Protein 7EXX (pdb70)

Solvent-accessible surface area: 20971 Å² total

Organism: Escherichia coli (NCBI:txid562)

Radius of gyration: 25.02 Å; Cα contacts (8 Å, |Δi|>4): 599; chains: 1; bounding box: 62×76×60 Å

Secondary structure (DSSP, 8-state):
-B-S--S-SS---------SS-S--SS-----HHHHHHHHHHHHHTEEEES--HHHHHH--HHHHHH---HHHHHHHHHHTSSHHHHHTT-GGGGGGGSEEETTEESS--HHHHHHHHHHHTTSTT--------HHHHHHHHHHHHH-EE-TT-SPPPB--S-HHHHHHHHHHHHHHHT-HHHHHHHHHHHHHHHHHHHHHHHHHHGGGTTSSS------B-EETT----S--HHHHHSSHHHHHHHHTTHHHHHHHHHHTPPTTS-B--HHHHHHHHHHB--TT-HHHHHHHHHHHHHSSTTTT-----PPPSSHHHHHHHHHHHHHHTT-STTSHHHHHHHHHHHHHHHHTSTTTEEE-GGG-EEEEE-HHHHHHHHHHHHTTSSEEEHHHHHHHHHHTT-B--HHHHHHHHHHHHHHT-EESTTS--SS-EEE---

Structure (mmCIF, N/CA/C/O backbone):
data_7EXX
#
_entry.id   7EXX
#
_cell.length_a   139.248
_cell.length_b   182.286
_cell.length_c   59.492
_cell.angle_alpha   90.000
_cell.angle_beta   90.000
_cell.angle_gamma   90.000
#
_symmetry.space_group_name_H-M   'C 2 2 21'
#
loop_
_entity.id
_entity.type
_entity.pdbx_description
1 polymer 'DNA phosphorothioation-dependent restriction protein DptG'
2 non-polymer 'SODIUM ION'
3 water water
#
loop_
_atom_site.group_PDB
_atom_site.id
_atom_site.type_symbol
_atom_site.label_atom_id
_atom_site.label_alt_id
_atom_site.label_comp_id
_atom_site.label_asym_id
_atom_site.label_entity_id
_atom_site.label_seq_id
_atom_site.pdbx_PDB_ins_code
_atom_site.Cartn_x
_atom_site.Cartn_y
_atom_site.Cartn_z
_atom_site.occupancy
_atom_site.B_iso_or_equiv
_atom_site.auth_seq_id
_atom_site.auth_comp_id
_atom_site.auth_asym_id
_atom_site.auth_atom_id
_atom_site.pdbx_PDB_model_num
ATOM 1 N N . GLY A 1 1 ? -48.720 44.126 48.596 1.00 69.89 -2 GLY A N 1
ATOM 2 C CA . GLY A 1 1 ? -47.922 42.865 48.756 1.00 71.84 -2 GLY A CA 1
ATOM 3 C C . GLY A 1 1 ? -47.699 42.459 50.209 1.00 71.56 -2 GLY A C 1
ATOM 4 O O . GLY A 1 1 ? -48.429 41.628 50.744 1.00 72.10 -2 GLY A O 1
ATOM 5 N N . SER A 1 2 ? -46.675 43.034 50.841 1.00 76.62 -1 SER A N 1
ATOM 6 C CA . SER A 1 2 ? -46.328 42.721 52.236 1.00 67.63 -1 SER A CA 1
ATOM 7 C C . SER A 1 2 ? -47.021 43.689 53.202 1.00 65.18 -1 SER A C 1
ATOM 8 O O . SER A 1 2 ? -47.563 44.727 52.792 1.00 56.52 -1 SER A O 1
ATOM 11 N N . HIS A 1 3 ? -47.030 43.320 54.481 1.00 64.58 0 HIS A N 1
ATOM 12 C CA . HIS A 1 3 ? -47.322 44.277 55.542 1.00 62.66 0 HIS A CA 1
ATOM 13 C C . HIS A 1 3 ? -46.294 44.206 56.689 1.00 65.87 0 HIS A C 1
ATOM 14 O O . HIS A 1 3 ? -46.598 44.515 57.849 1.00 63.82 0 HIS A O 1
ATOM 21 N N . MET A 1 4 ? -45.070 43.810 56.331 1.00 70.64 1 MET A N 1
ATOM 22 C CA . MET A 1 4 ? -43.907 43.937 57.203 1.00 70.95 1 MET A CA 1
ATOM 23 C C . MET A 1 4 ? -43.308 45.306 56.884 1.00 60.52 1 MET A C 1
ATOM 24 O O . MET A 1 4 ? -42.940 45.570 55.739 1.00 61.95 1 MET A O 1
ATOM 29 N N . TYR A 1 5 ? -43.242 46.184 57.880 1.00 51.87 2 TYR A N 1
ATOM 30 C CA . TYR A 1 5 ? -42.695 47.518 57.672 1.00 52.08 2 TYR A CA 1
ATOM 31 C C . TYR A 1 5 ? -41.242 47.366 57.192 1.00 49.86 2 TYR A C 1
ATOM 32 O O . TYR A 1 5 ? -40.451 46.679 57.834 1.00 47.00 2 TYR A O 1
ATOM 41 N N . PRO A 1 6 ? -40.894 47.989 56.052 1.00 49.13 3 PRO A N 1
ATOM 42 C CA . PRO A 1 6 ? -39.699 47.563 55.307 1.00 47.53 3 PRO A CA 1
ATOM 43 C C . PRO A 1 6 ? -38.343 48.155 55.713 1.00 44.54 3 PRO A C 1
ATOM 44 O O . PRO A 1 6 ? -37.317 47.690 55.229 1.00 41.75 3 PRO A O 1
ATOM 48 N N . ILE A 1 7 ? -38.317 49.164 56.567 1.00 42.11 4 ILE A N 1
ATOM 49 C CA . ILE A 1 7 ? -37.051 49.776 56.936 1.00 40.38 4 ILE A CA 1
ATOM 50 C C . ILE A 1 7 ? -37.009 50.004 58.423 1.00 41.41 4 ILE A C 1
ATOM 51 O O . ILE A 1 7 ? -37.984 49.770 59.114 1.00 45.67 4 ILE A O 1
ATOM 56 N N . ALA A 1 8 ? -35.859 50.423 58.918 1.00 45.33 5 ALA A N 1
ATOM 57 C CA . ALA A 1 8 ? -35.686 50.602 60.338 1.00 50.02 5 ALA A CA 1
ATOM 58 C C . ALA A 1 8 ? -36.768 51.553 60.818 1.00 51.99 5 ALA A C 1
ATOM 59 O O . ALA A 1 8 ? -37.140 52.500 60.114 1.00 51.62 5 ALA A O 1
ATOM 61 N N . THR A 1 9 ? -37.289 51.275 62.006 1.00 53.70 6 THR A N 1
ATOM 62 C CA . THR A 1 9 ? -38.405 52.035 62.554 1.00 56.41 6 THR A CA 1
ATOM 63 C C . THR A 1 9 ? -37.948 53.413 63.026 1.00 56.88 6 THR A C 1
ATOM 64 O O . THR A 1 9 ? -38.743 54.347 63.087 1.00 57.92 6 THR A O 1
ATOM 68 N N . ASN A 1 10 ? -36.666 53.526 63.358 1.00 56.92 7 ASN A N 1
ATOM 69 C CA . ASN A 1 10 ? -36.069 54.800 63.731 1.00 61.00 7 ASN A CA 1
ATOM 70 C C . ASN A 1 10 ? -34.768 55.024 62.961 1.00 57.13 7 ASN A C 1
ATOM 71 O O . ASN A 1 10 ? -33.802 54.275 63.136 1.00 57.08 7 ASN A O 1
ATOM 76 N N . LEU A 1 11 ? -34.761 56.049 62.109 1.00 52.87 8 LEU A N 1
ATOM 77 C CA . LEU A 1 11 ? -33.642 56.339 61.217 1.00 49.80 8 LEU A CA 1
ATOM 78 C C . LEU A 1 11 ? -32.815 57.478 61.799 1.00 50.02 8 LEU A C 1
ATOM 79 O O . LEU A 1 11 ? -33.237 58.628 61.733 1.00 45.17 8 LEU A O 1
ATOM 84 N N . LYS A 1 12 ? -31.648 57.151 62.360 1.00 50.57 9 LYS A N 1
ATOM 85 C CA . LYS A 1 12 ? -30.786 58.129 63.038 1.00 57.08 9 LYS A CA 1
ATOM 86 C C . LYS A 1 12 ? -29.800 58.747 62.069 1.00 56.38 9 LYS A C 1
ATOM 87 O O . LYS A 1 12 ? -29.123 58.026 61.339 1.00 60.72 9 LYS A O 1
ATOM 93 N N . VAL A 1 13 ? -29.695 60.072 62.071 1.00 57.58 10 VAL A N 1
ATOM 94 C CA . VAL A 1 13 ? -28.607 60.730 61.362 1.00 56.38 10 VAL A CA 1
ATOM 95 C C . VAL A 1 13 ? -27.384 60.660 62.254 1.00 58.52 10 VAL A C 1
ATOM 96 O O . VAL A 1 13 ? -27.235 61.455 63.173 1.00 64.05 10 VAL A O 1
ATOM 100 N N . SER A 1 14 ? -26.515 59.698 61.969 1.00 64.70 11 SER A N 1
ATOM 101 C CA . SER A 1 14 ? -25.433 59.329 62.871 1.00 61.62 11 SER A CA 1
ATOM 102 C C . SER A 1 14 ? -24.106 59.379 62.119 1.00 62.09 11 SER A C 1
ATO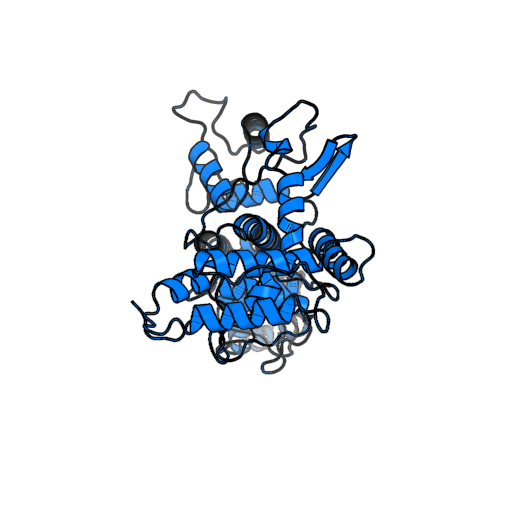M 103 O O . SER A 1 14 ? -24.028 59.931 61.019 1.00 58.57 11 SER A O 1
ATOM 106 N N . ASN A 1 15 ? -23.061 58.819 62.719 1.00 65.03 12 ASN A N 1
ATOM 107 C CA . ASN A 1 15 ? -21.777 58.674 62.041 1.00 69.54 12 ASN A CA 1
ATOM 108 C C . ASN A 1 15 ? -21.862 57.535 61.034 1.00 66.54 12 ASN A C 1
ATOM 109 O O . ASN A 1 15 ? -22.533 56.535 61.293 1.00 67.35 12 ASN A O 1
ATOM 114 N N . ASN A 1 16 ? -21.201 57.701 59.889 1.00 61.63 13 ASN A N 1
ATOM 115 C CA . ASN A 1 16 ? -21.147 56.655 58.869 1.00 59.02 13 ASN A CA 1
ATOM 116 C C . ASN A 1 16 ? -20.541 55.387 59.436 1.00 58.47 13 ASN A C 1
ATOM 117 O O . ASN A 1 16 ? -19.431 55.405 59.965 1.00 53.03 13 ASN A O 1
ATOM 122 N N . GLN A 1 17 ? -21.265 54.286 59.331 1.00 57.24 14 GLN A N 1
ATOM 123 C CA . GLN A 1 17 ? -20.719 53.005 59.735 1.00 58.24 14 GLN A CA 1
ATOM 124 C C . GLN A 1 17 ? -21.307 51.916 58.873 1.00 55.40 14 GLN A C 1
ATOM 125 O O . GLN A 1 17 ? -22.406 52.060 58.342 1.00 50.54 14 GLN A O 1
ATOM 131 N N . LEU A 1 18 ? -20.555 50.838 58.704 1.00 55.34 15 LEU A N 1
ATOM 132 C CA . LEU A 1 18 ? -21.131 49.620 58.146 1.00 59.22 15 LEU A CA 1
ATOM 133 C C . LEU A 1 18 ? -20.758 48.476 59.046 1.00 50.52 15 LEU A C 1
ATOM 134 O O . LEU A 1 18 ? -19.693 48.481 59.650 1.00 40.47 15 LEU A O 1
ATOM 139 N N . ASP A 1 19 ? -21.698 47.566 59.195 1.00 48.81 16 ASP A N 1
ATOM 140 C CA . ASP A 1 19 ? -21.481 46.358 59.926 1.00 51.01 16 ASP A CA 1
ATOM 141 C C . ASP A 1 19 ? -21.702 45.139 59.059 1.00 45.55 16 ASP A C 1
ATOM 142 O O . ASP A 1 19 ? -21.709 44.035 59.555 1.00 49.26 16 ASP A O 1
ATOM 147 N N . SER A 1 20 ? -21.911 45.342 57.767 1.00 40.77 17 SER A N 1
ATOM 148 C CA . SER A 1 20 ? -22.232 44.231 56.888 1.00 41.04 17 SER A CA 1
ATOM 149 C C . SER A 1 20 ? -21.746 44.333 55.443 1.00 39.49 17 SER A C 1
ATOM 150 O O . SER A 1 20 ? -21.467 45.399 54.947 1.00 39.78 17 SER A O 1
ATOM 153 N N . TYR A 1 21 ? -21.669 43.179 54.798 1.00 36.34 18 TYR A N 1
ATOM 154 C CA . TYR A 1 21 ? -21.380 43.019 53.373 1.00 36.14 18 TYR A CA 1
ATOM 155 C C . TYR A 1 21 ? -19.945 43.196 52.902 1.00 36.27 18 TYR A C 1
ATOM 156 O O . TYR A 1 21 ? -19.379 42.275 52.370 1.00 46.65 18 TYR A O 1
ATOM 165 N N . LEU A 1 22 ? -19.347 44.349 53.114 1.00 35.98 19 LEU A N 1
ATOM 166 C CA . LEU A 1 22 ? -17.966 44.550 52.741 1.00 36.54 19 LEU A CA 1
ATOM 167 C C . LEU A 1 22 ? -17.085 43.898 53.782 1.00 35.04 19 LEU A C 1
ATOM 168 O O . LEU A 1 22 ? -17.278 44.123 54.946 1.00 36.18 19 LEU A O 1
ATOM 173 N N . PRO A 1 23 ? -16.113 43.096 53.369 1.00 34.21 20 PRO A N 1
ATOM 174 C CA . PRO A 1 23 ? -15.249 42.417 54.347 1.00 35.82 20 PRO A CA 1
ATOM 175 C C . PRO A 1 23 ? -14.074 43.237 54.886 1.00 34.51 20 PRO A C 1
ATOM 176 O O . PRO A 1 23 ? -13.328 42.741 55.723 1.00 41.63 20 PRO A O 1
ATOM 180 N N . ILE A 1 24 ? -13.894 44.462 54.411 1.00 33.99 21 ILE A N 1
ATOM 181 C CA . ILE A 1 24 ? -12.832 45.323 54.929 1.00 35.56 21 ILE A CA 1
ATOM 182 C C . ILE A 1 24 ? -13.383 46.567 55.591 1.00 35.57 21 ILE A C 1
ATOM 183 O O . ILE A 1 24 ? -14.505 46.988 55.337 1.00 37.93 21 ILE A O 1
ATOM 188 N N . ARG A 1 25 ? -12.581 47.146 56.463 1.00 39.34 22 ARG A N 1
ATOM 189 C CA . ARG A 1 25 ? -12.921 48.408 57.069 1.00 42.49 22 ARG A CA 1
ATOM 190 C C . ARG A 1 25 ? -11.787 49.365 56.692 1.00 45.75 22 ARG A C 1
ATOM 191 O O . ARG A 1 25 ? -10.914 49.009 55.899 1.00 40.22 22 ARG A O 1
ATOM 199 N N . ASN A 1 26 ? -11.804 50.584 57.218 1.00 52.52 23 ASN A N 1
ATOM 200 C CA . ASN A 1 26 ? -10.783 51.580 56.844 1.00 52.09 23 ASN A CA 1
ATOM 201 C C . ASN A 1 26 ? -9.403 51.312 57.467 1.00 51.43 23 ASN A C 1
ATOM 202 O O . ASN A 1 26 ? -8.419 51.955 57.090 1.00 47.91 23 ASN A O 1
ATOM 207 N N . LYS A 1 27 ? -9.345 50.391 58.431 1.00 51.19 24 LYS A N 1
ATOM 208 C CA . LYS A 1 27 ? -8.084 49.910 58.998 1.00 57.26 24 LYS A CA 1
ATOM 209 C C . LYS A 1 27 ? -8.303 48.507 59.568 1.00 54.59 24 LYS A C 1
ATOM 210 O O . LYS A 1 27 ? -9.429 48.000 59.542 1.00 64.44 24 LYS A O 1
ATOM 216 N N . ASN A 1 28 ? -7.242 47.887 60.084 1.00 49.77 25 ASN A N 1
ATOM 217 C CA . ASN A 1 28 ? -7.336 46.570 60.736 1.00 53.88 25 ASN A CA 1
ATOM 218 C C . ASN A 1 28 ? -7.736 45.454 59.771 1.00 49.79 25 ASN A C 1
ATOM 219 O O . ASN A 1 28 ? -8.623 44.642 60.083 1.00 48.62 25 ASN A O 1
ATOM 224 N N . ASN A 1 29 ? -7.084 45.406 58.611 1.00 41.51 26 ASN A N 1
ATOM 225 C CA . ASN A 1 29 ? -7.433 44.424 57.589 1.00 38.91 26 ASN A CA 1
ATOM 226 C C . ASN A 1 29 ? -6.344 43.372 57.392 1.00 37.87 26 ASN A C 1
ATOM 227 O O . ASN A 1 29 ? -6.144 42.856 56.293 1.00 36.50 26 ASN A O 1
ATOM 232 N N . ASN A 1 30 ? -5.661 43.048 58.481 1.00 35.13 27 ASN A N 1
ATOM 233 C CA . ASN A 1 30 ? -4.657 42.011 58.468 1.00 38.18 27 ASN A CA 1
ATOM 234 C C . ASN A 1 30 ? -5.341 40.643 58.450 1.00 37.59 27 ASN A C 1
ATOM 235 O O . ASN A 1 30 ? -5.945 40.229 59.423 1.00 40.80 27 ASN A O 1
ATOM 240 N N . ILE A 1 31 ? -5.238 39.946 57.326 1.00 37.23 28 ILE A N 1
ATOM 241 C CA . ILE A 1 31 ? -5.993 38.724 57.104 1.00 32.74 28 ILE A CA 1
ATOM 242 C C . ILE A 1 31 ? -5.083 37.504 57.223 1.00 31.42 28 ILE A C 1
ATOM 243 O O . ILE A 1 31 ? -3.990 37.477 56.656 1.00 30.21 28 ILE A O 1
ATOM 248 N N . ASP A 1 32 ? -5.537 36.507 57.983 1.00 28.43 29 ASP A N 1
ATOM 249 C CA . ASP A 1 32 ? -4.872 35.208 58.045 1.00 24.36 29 ASP A CA 1
ATOM 250 C C . ASP A 1 32 ? -5.662 34.250 57.165 1.00 23.39 29 ASP A C 1
ATOM 251 O O . ASP A 1 32 ? -6.674 33.688 57.595 1.00 21.57 29 ASP A O 1
ATOM 256 N N . TRP A 1 33 ? -5.199 34.076 55.925 1.00 22.62 30 TRP A N 1
ATOM 257 C CA . TRP A 1 33 ? -5.956 33.329 54.937 1.00 21.96 30 TRP A CA 1
ATOM 258 C C . TRP A 1 33 ? -6.096 31.850 55.292 1.00 22.45 30 TRP A C 1
ATOM 259 O O . TRP A 1 33 ? -7.084 31.210 54.897 1.00 20.97 30 TRP A O 1
ATOM 270 N N . GLN A 1 34 ? -5.153 31.304 56.053 1.00 22.61 31 GLN A N 1
ATOM 271 C CA . GLN A 1 34 ? -5.325 29.922 56.490 1.00 25.46 31 GLN A CA 1
ATOM 272 C C . GLN A 1 34 ? -6.431 29.820 57.545 1.00 23.58 31 GLN A C 1
ATOM 273 O O . GLN A 1 34 ? -7.190 28.869 57.531 1.00 24.35 31 GLN A O 1
ATOM 279 N N . ILE A 1 35 ? -6.546 30.814 58.418 1.00 23.09 32 ILE A N 1
ATOM 280 C CA . ILE A 1 35 ? -7.644 30.859 59.378 1.00 23.61 32 ILE A CA 1
ATOM 281 C C . ILE A 1 35 ? -8.965 30.979 58.633 1.00 21.27 32 ILE A C 1
ATOM 282 O O . ILE A 1 35 ? -9.900 30.218 58.865 1.00 19.03 32 ILE A O 1
ATOM 287 N N . VAL A 1 36 ? -9.028 31.929 57.713 1.00 21.88 33 VAL A N 1
ATOM 288 C CA . VAL A 1 36 ? -10.228 32.090 56.902 1.00 21.74 33 VAL A CA 1
ATOM 289 C C . VAL A 1 36 ? -10.607 30.776 56.224 1.00 20.97 33 VAL A C 1
ATOM 290 O O . VAL A 1 36 ? -11.778 30.421 56.183 1.00 19.47 33 VAL A O 1
ATOM 294 N N . THR A 1 37 ? -9.608 30.053 55.727 1.00 21.96 34 THR A N 1
ATOM 295 C CA . THR A 1 37 ? -9.827 28.769 55.055 1.00 23.16 34 THR A CA 1
ATOM 296 C C . THR A 1 37 ? -10.395 27.742 56.035 1.00 23.95 34 THR A C 1
ATOM 297 O O . THR A 1 37 ? -11.395 27.077 55.760 1.00 25.35 34 THR A O 1
ATOM 301 N N . GLY A 1 38 ? -9.772 27.641 57.197 1.00 25.01 35 GLY A N 1
ATOM 302 C CA . GLY A 1 38 ? -10.272 26.772 58.261 1.00 23.34 35 GLY A CA 1
ATOM 303 C C . GLY A 1 38 ? -11.698 27.081 58.650 1.00 21.50 35 GLY A C 1
ATOM 304 O O . GLY A 1 38 ? -12.505 26.163 58.819 1.00 17.95 35 GLY A O 1
ATOM 305 N N . LEU A 1 39 ? -12.000 28.379 58.785 1.00 22.99 36 LEU A N 1
ATOM 306 C CA . LEU A 1 39 ? -13.359 28.850 59.097 1.00 24.41 36 LEU A CA 1
ATOM 307 C C . LEU A 1 39 ? -14.373 28.455 58.037 1.00 22.95 36 LEU A C 1
ATOM 308 O O . LEU A 1 39 ? -15.504 28.131 58.349 1.00 24.63 36 LEU A O 1
ATOM 313 N N . VAL A 1 40 ? -13.973 28.498 56.781 1.00 23.85 37 VAL A N 1
ATOM 314 C CA . VAL A 1 40 ? -14.873 28.135 55.707 1.00 25.49 37 VAL A CA 1
ATOM 315 C C . VAL A 1 40 ? -15.195 26.650 55.758 1.00 26.73 37 VAL A C 1
ATOM 316 O O . VAL A 1 40 ? -16.350 26.259 55.623 1.00 28.06 37 VAL A O 1
ATOM 320 N N . LEU A 1 41 ? -14.171 25.829 55.936 1.00 27.60 38 LEU A N 1
ATOM 321 C CA . LEU A 1 41 ? -14.382 24.407 56.012 1.00 30.33 38 LEU A CA 1
ATOM 322 C C . LEU A 1 41 ? -15.201 24.038 57.256 1.00 29.19 38 LEU A C 1
ATOM 323 O O . LEU A 1 41 ? -16.110 23.203 57.172 1.00 27.81 38 LEU A O 1
ATOM 328 N N . SER A 1 42 ? -14.896 24.675 58.390 1.00 25.81 39 SER A N 1
ATOM 329 C CA . SER A 1 42 ? -15.658 24.467 59.617 1.00 26.55 39 SER A CA 1
ATOM 330 C C . SER A 1 42 ? -17.143 24.684 59.391 1.00 26.95 39 SER A C 1
ATOM 331 O O . SER A 1 42 ? -17.968 23.844 59.762 1.00 25.17 39 SER A O 1
ATOM 334 N N . TYR A 1 43 ? -17.483 25.804 58.760 1.00 26.97 40 TYR A N 1
ATOM 335 C CA . TYR A 1 43 ? -18.884 26.101 58.455 1.00 28.98 40 TYR A CA 1
ATOM 336 C C . TYR A 1 43 ? -19.489 25.145 57.409 1.00 26.59 40 TYR A C 1
ATOM 337 O O . TYR A 1 43 ? -20.675 24.838 57.452 1.00 25.72 40 TYR A O 1
ATOM 346 N N . ALA A 1 44 ? -18.669 24.659 56.486 1.00 27.34 41 ALA A N 1
ATOM 347 C CA . ALA A 1 44 ? -19.110 23.656 55.511 1.00 26.29 41 ALA A CA 1
ATOM 348 C C . ALA A 1 44 ? -19.502 22.319 56.152 1.00 26.62 41 ALA A C 1
ATOM 349 O O . ALA A 1 44 ? -20.491 21.724 55.739 1.00 27.38 41 ALA A O 1
ATOM 351 N N . VAL A 1 45 ? -18.711 21.833 57.116 1.00 26.74 42 VAL A N 1
ATOM 352 C CA . VAL A 1 45 ? -18.956 20.507 57.740 1.00 28.85 42 VAL A CA 1
ATOM 353 C C . VAL A 1 45 ? -19.638 20.572 59.110 1.00 29.88 42 VAL A C 1
ATOM 354 O O . VAL A 1 45 ? -20.046 19.551 59.629 1.00 31.09 42 VAL A O 1
ATOM 358 N N . LYS A 1 46 ? -19.760 21.771 59.674 1.00 31.96 43 LYS A N 1
ATOM 359 C CA . LYS A 1 46 ? -20.390 21.995 60.988 1.00 34.50 43 LYS A CA 1
ATOM 360 C C . LYS A 1 46 ? -19.635 21.337 62.150 1.00 34.63 43 LYS A C 1
ATOM 361 O O . LYS A 1 46 ? -20.242 20.790 63.086 1.00 36.20 43 LYS A O 1
ATOM 367 N N . TYR A 1 47 ? -18.310 21.412 62.079 1.00 32.06 44 TYR A N 1
ATOM 368 C CA . TYR A 1 47 ? -17.434 21.007 63.165 1.00 32.46 44 TYR A CA 1
ATOM 369 C C . TYR A 1 47 ? -16.331 22.030 63.373 1.00 29.65 44 TYR A C 1
ATOM 370 O O . TYR A 1 47 ? -15.997 22.801 62.478 1.00 28.97 44 TYR A O 1
ATOM 379 N N . LYS A 1 48 ? -15.775 22.035 64.573 1.00 30.02 45 LYS A N 1
ATOM 380 C CA . LYS A 1 48 ? -14.654 22.898 64.906 1.00 28.83 45 LYS A CA 1
ATOM 381 C C . LYS A 1 48 ? -13.710 22.164 65.844 1.00 28.14 45 LYS A C 1
ATOM 382 O O . LYS A 1 48 ? -14.048 21.108 66.388 1.00 27.18 45 LYS A O 1
ATOM 388 N N . ILE A 1 49 ? -12.530 22.738 66.030 1.00 27.08 46 ILE A N 1
ATOM 389 C CA . ILE A 1 49 ? -11.550 22.221 66.974 1.00 27.00 46 ILE A CA 1
ATOM 390 C C . ILE A 1 49 ? -11.294 23.302 68.010 1.00 27.63 46 ILE A C 1
ATOM 391 O O . ILE A 1 49 ? -11.187 24.496 67.677 1.00 24.01 46 ILE A O 1
ATOM 396 N N . ASP A 1 50 ? -11.222 22.872 69.271 1.00 26.85 47 ASP A N 1
ATOM 397 C CA . ASP A 1 50 ? -11.115 23.788 70.398 1.00 25.34 47 ASP A CA 1
ATOM 398 C C . ASP A 1 50 ? -9.749 23.710 71.075 1.00 22.68 47 ASP A C 1
ATOM 399 O O . ASP A 1 50 ? -9.418 22.703 71.699 1.00 21.15 47 ASP A O 1
ATOM 404 N N . THR A 1 51 ? -8.966 24.777 70.945 1.00 21.50 48 THR A N 1
ATOM 405 C CA . THR A 1 51 ? -7.701 24.946 71.677 1.00 21.42 48 THR A CA 1
ATOM 406 C C . THR A 1 51 ? -6.877 23.664 71.773 1.00 22.62 48 THR A C 1
ATOM 407 O O . THR A 1 51 ? -6.682 23.112 72.855 1.00 23.99 48 THR A O 1
ATOM 411 N N . TYR A 1 52 ? -6.419 23.186 70.623 1.00 23.89 49 TYR A N 1
ATOM 412 C CA . TYR A 1 52 ? -5.773 21.887 70.469 1.00 21.54 49 TYR A CA 1
ATOM 413 C C . TYR A 1 52 ? -5.059 21.931 69.097 1.00 22.82 49 TYR A C 1
ATOM 414 O O . TYR A 1 52 ? -5.699 22.041 68.044 1.00 22.56 49 TYR A O 1
ATOM 423 N N . SER A 1 53 ? -3.734 21.875 69.119 1.00 23.00 50 SER A N 1
ATOM 424 C CA . SER A 1 53 ? -2.939 22.141 67.928 1.00 23.44 50 SER A CA 1
ATOM 425 C C . SER A 1 53 ? -2.717 20.884 67.099 1.00 23.81 50 SER A C 1
ATOM 426 O O . SER A 1 53 ? -2.807 19.775 67.600 1.00 23.60 50 SER A O 1
ATOM 429 N N . LEU A 1 54 ? -2.387 21.070 65.829 1.00 25.21 51 LEU A N 1
ATOM 430 C CA . LEU A 1 54 ? -2.031 19.947 64.976 1.00 24.90 51 LEU A CA 1
ATOM 431 C C . LEU A 1 54 ? -0.739 19.277 65.477 1.00 24.94 51 LEU A C 1
ATOM 432 O O . LEU A 1 54 ? -0.585 18.062 65.339 1.00 25.30 51 LEU A O 1
ATOM 437 N N . GLU A 1 55 ? 0.172 20.060 66.074 1.00 24.78 52 GLU A N 1
ATOM 438 C CA . GLU A 1 55 ? 1.373 19.503 66.721 1.00 23.95 52 GLU A CA 1
ATOM 439 C C . GLU A 1 55 ? 0.980 18.462 67.747 1.00 23.37 52 GLU A C 1
ATOM 440 O O . GLU A 1 55 ? 1.519 17.377 67.769 1.00 23.71 52 GLU A O 1
ATOM 446 N N . GLN A 1 56 ? 0.048 18.828 68.615 1.00 23.97 53 GLN A N 1
ATOM 447 C CA . GLN A 1 56 ? -0.409 17.934 69.643 1.00 25.04 53 GLN A CA 1
ATOM 448 C C . GLN A 1 56 ? -1.180 16.745 69.067 1.00 26.09 53 GLN A C 1
ATOM 449 O O . GLN A 1 56 ? -1.071 15.640 69.594 1.00 22.56 53 GLN A O 1
ATOM 455 N N . PHE A 1 57 ? -1.971 16.970 68.012 1.00 26.71 54 PHE A N 1
ATOM 456 C CA . PHE A 1 57 ? -2.718 15.878 67.416 1.00 26.85 54 PHE A CA 1
ATOM 457 C C . PHE A 1 57 ? -1.754 14.861 66.842 1.00 26.97 54 PHE A C 1
ATOM 458 O O . PHE A 1 57 ? -1.901 13.674 67.084 1.00 26.64 54 PHE A O 1
ATOM 466 N N . ARG A 1 58 ? -0.757 15.341 66.116 1.00 29.46 55 ARG A N 1
ATOM 467 C CA . ARG A 1 58 ? 0.292 14.492 65.564 1.00 33.95 55 ARG A CA 1
ATOM 468 C C . ARG A 1 58 ? 0.912 13.613 66.655 1.00 32.53 55 ARG A C 1
ATOM 469 O O . ARG A 1 58 ? 1.001 12.403 66.499 1.00 35.80 55 ARG A O 1
ATOM 477 N N . GLU A 1 59 ? 1.336 14.211 67.759 1.00 29.94 56 GLU A N 1
ATOM 478 C CA . GLU A 1 59 ? 1.925 13.431 68.852 1.00 32.00 56 GLU A CA 1
ATOM 479 C C . GLU A 1 59 ? 0.938 12.434 69.436 1.00 31.50 56 GLU A C 1
ATOM 480 O O . GLU A 1 59 ? 1.292 11.286 69.667 1.00 35.14 56 GLU A O 1
ATOM 486 N N . ASP A 1 60 ? -0.293 12.882 69.673 1.00 30.10 57 ASP A N 1
ATOM 487 C CA . ASP A 1 60 ? -1.332 12.045 70.265 1.00 30.36 57 ASP A CA 1
ATOM 488 C C . ASP A 1 60 ? -1.694 10.887 69.350 1.00 32.22 57 ASP A C 1
ATOM 489 O O . ASP A 1 60 ? -2.057 9.817 69.810 1.00 34.59 57 ASP A O 1
ATOM 504 N N . LYS A 1 62 ? 0.457 9.405 67.136 1.00 41.48 59 LYS A N 1
ATOM 505 C CA . LYS A 1 62 ? 1.526 8.407 67.276 1.00 48.26 59 LYS A CA 1
ATOM 506 C C . LYS A 1 62 ? 1.275 7.547 68.502 1.00 47.61 59 LYS A C 1
ATOM 507 O O . LYS A 1 62 ? 1.192 6.333 68.410 1.00 56.52 59 LYS A O 1
ATOM 513 N N . THR A 1 63 ? 1.136 8.206 69.641 1.00 46.23 60 THR A N 1
ATOM 514 C CA . THR A 1 63 ? 0.824 7.554 70.898 1.00 44.80 60 THR A CA 1
ATOM 515 C C . THR A 1 63 ? -0.396 6.612 70.792 1.00 44.37 60 THR A C 1
ATOM 516 O O . THR A 1 63 ? -0.341 5.481 71.246 1.00 43.94 60 THR A O 1
ATOM 520 N N . HIS A 1 64 ? -1.489 7.104 70.216 1.00 45.27 61 HIS A N 1
ATOM 521 C CA . HIS A 1 64 ? -2.729 6.339 70.037 1.00 48.05 61 HIS A CA 1
ATOM 522 C C . HIS A 1 64 ? -2.476 5.058 69.253 1.00 52.33 61 HIS A C 1
ATOM 523 O O . HIS A 1 64 ? -3.058 4.023 69.549 1.00 52.40 61 HIS A O 1
ATOM 530 N N . LEU A 1 65 ? -1.597 5.136 68.258 1.00 55.24 62 LEU A N 1
ATOM 531 C CA . LEU A 1 65 ? -1.345 4.012 67.378 1.00 58.04 62 LEU A CA 1
ATOM 532 C C . LEU A 1 65 ? -0.448 2.988 68.044 1.00 61.23 62 LEU A C 1
ATOM 533 O O . LEU A 1 65 ? -0.630 1.795 67.828 1.00 75.31 62 LEU A O 1
ATOM 538 N N . GLN A 1 66 ? 0.491 3.429 68.875 1.00 57.91 63 GLN A N 1
ATOM 539 C CA . GLN A 1 66 ? 1.333 2.478 69.588 1.00 59.84 63 GLN A CA 1
ATOM 540 C C . GLN A 1 66 ? 0.651 1.832 70.788 1.00 58.68 63 GLN A C 1
ATOM 541 O O . GLN A 1 66 ? 1.136 0.839 71.303 1.00 64.35 63 GLN A O 1
ATOM 547 N N . ILE A 1 67 ? -0.473 2.378 71.231 1.00 63.14 64 ILE A N 1
ATOM 548 C CA . ILE A 1 67 ? -1.276 1.710 72.253 1.00 63.82 64 ILE A CA 1
ATOM 549 C C . ILE A 1 67 ? -1.939 0.494 71.609 1.00 69.21 64 ILE A C 1
ATOM 550 O O . ILE A 1 67 ? -2.088 -0.554 72.239 1.00 70.29 64 ILE A O 1
ATOM 555 N N . LEU A 1 68 ? -2.326 0.648 70.344 1.00 74.40 65 LEU A N 1
ATOM 556 C CA . LEU A 1 68 ? -2.973 -0.420 69.592 1.00 75.90 65 LEU A CA 1
ATOM 557 C C . LEU A 1 68 ? -1.998 -1.502 69.122 1.00 75.72 65 LEU A C 1
ATOM 558 O O . LEU A 1 68 ? -2.385 -2.657 68.983 1.00 77.20 65 LEU A O 1
ATOM 563 N N . ILE A 1 69 ? -0.744 -1.131 68.881 1.00 80.80 66 ILE A N 1
ATOM 564 C CA . ILE A 1 69 ? 0.242 -2.064 68.336 1.00 92.25 66 ILE A CA 1
ATOM 565 C C . ILE A 1 69 ? 1.511 -2.113 69.199 1.00 105.38 66 ILE A C 1
ATOM 566 O O . ILE A 1 69 ? 1.738 -3.102 69.900 1.00 113.98 66 ILE A O 1
ATOM 571 N N . ASP A 1 70 ? 2.328 -1.058 69.139 1.00 110.10 67 ASP A N 1
ATOM 572 C CA . ASP A 1 70 ? 3.564 -0.940 69.938 1.00 113.22 67 ASP A CA 1
ATOM 573 C C . ASP A 1 70 ? 4.774 -1.686 69.347 1.00 119.33 67 ASP A C 1
ATOM 574 O O . ASP A 1 70 ? 5.781 -1.888 70.031 1.00 116.03 67 ASP A O 1
ATOM 579 N N . GLU A 1 71 ? 4.688 -2.083 68.082 1.00 127.51 68 GLU A N 1
ATOM 580 C CA . GLU A 1 71 ? 5.821 -2.726 67.417 1.00 134.83 68 GLU A CA 1
ATOM 581 C C . GLU A 1 71 ? 6.861 -1.619 67.138 1.00 132.32 68 GLU A C 1
ATOM 582 O O . GLU A 1 71 ? 6.510 -0.572 66.586 1.00 120.22 68 GLU A O 1
ATOM 588 N N . PRO A 1 72 ? 8.137 -1.832 67.532 1.00 131.71 69 PRO A N 1
ATOM 589 C CA . PRO A 1 72 ? 9.139 -0.762 67.396 1.00 124.55 69 PRO A CA 1
ATOM 590 C C . PRO A 1 72 ? 9.348 -0.293 65.957 1.00 113.26 69 PRO A C 1
ATOM 591 O O . PRO A 1 72 ? 9.641 0.882 65.716 1.00 96.18 69 PRO A O 1
ATOM 595 N N . ALA A 1 73 ? 9.212 -1.222 65.017 1.00 109.85 70 ALA A N 1
ATOM 596 C CA . ALA A 1 73 ? 9.374 -0.919 63.609 1.00 109.78 70 ALA A CA 1
ATOM 597 C C . ALA A 1 73 ? 8.212 -0.063 63.131 1.00 110.02 70 ALA A C 1
ATOM 598 O O . ALA A 1 73 ? 8.416 0.881 62.375 1.00 112.90 70 ALA A O 1
ATOM 600 N N . PHE A 1 74 ? 7.003 -0.382 63.597 1.00 108.66 71 PHE A N 1
ATOM 601 C CA . PHE A 1 74 ? 5.792 0.287 63.120 1.00 109.40 71 PHE A CA 1
ATOM 602 C C . PHE A 1 74 ? 5.793 1.772 63.447 1.00 107.51 71 PHE A C 1
ATOM 603 O O . PHE A 1 74 ? 5.495 2.606 62.588 1.00 114.69 71 PHE A O 1
ATOM 611 N N . LEU A 1 75 ? 6.133 2.087 64.692 1.00 101.20 72 LEU A N 1
ATOM 612 C CA . LEU A 1 75 ? 6.217 3.469 65.161 1.00 98.08 72 LEU A CA 1
ATOM 613 C C . LEU A 1 75 ? 7.153 4.278 64.282 1.00 92.71 72 LEU A C 1
ATOM 614 O O . LEU A 1 75 ? 6.801 5.361 63.817 1.00 85.10 72 LEU A O 1
ATOM 619 N N . SER A 1 76 ? 8.340 3.723 64.061 1.00 94.16 73 SER A N 1
ATOM 620 C CA . SER A 1 76 ? 9.376 4.342 63.248 1.00 94.85 73 SER A CA 1
ATOM 621 C C . SER A 1 76 ? 8.874 4.675 61.837 1.00 96.47 73 SER A C 1
ATOM 622 O O . SER A 1 76 ? 9.276 5.683 61.254 1.00 95.31 73 SER A O 1
ATOM 625 N N . VAL A 1 77 ? 7.984 3.838 61.308 1.00 101.85 74 VAL A N 1
ATOM 626 C CA . VAL A 1 77 ? 7.436 4.021 59.959 1.00 107.21 74 VAL A CA 1
ATOM 627 C C . VAL A 1 77 ? 6.364 5.108 59.891 1.00 96.40 74 VAL A C 1
ATOM 628 O O . VAL A 1 77 ? 6.364 5.909 58.957 1.00 91.44 74 VAL A O 1
ATOM 632 N N . LEU A 1 78 ? 5.449 5.119 60.858 1.00 93.87 75 LEU A N 1
ATOM 633 C CA . LEU A 1 78 ? 4.430 6.174 60.951 1.00 97.28 75 LEU A CA 1
ATOM 634 C C . LEU A 1 78 ? 5.027 7.535 61.248 1.00 93.80 75 LEU A C 1
ATOM 635 O O . LEU A 1 78 ? 4.512 8.554 60.777 1.00 82.40 75 LEU A O 1
ATOM 640 N N . GLU A 1 79 ? 6.080 7.544 62.067 1.00 93.04 76 GLU A N 1
ATOM 641 C CA . GLU A 1 79 ? 6.908 8.735 62.264 1.00 99.59 76 GLU A CA 1
ATOM 642 C C . GLU A 1 79 ? 7.359 9.276 60.918 1.00 90.67 76 GLU A C 1
ATOM 643 O O . GLU A 1 79 ? 7.269 10.475 60.667 1.00 90.66 76 GLU A O 1
ATOM 649 N N . ARG A 1 80 ? 7.838 8.380 60.058 1.00 79.99 77 ARG A N 1
ATOM 650 C CA . ARG A 1 80 ? 8.321 8.763 58.738 1.00 75.59 77 ARG A CA 1
ATOM 651 C C . ARG A 1 80 ? 7.156 9.019 57.776 1.00 64.82 77 ARG A C 1
ATOM 652 O O . ARG A 1 80 ? 7.180 9.992 57.032 1.00 54.03 77 ARG A O 1
ATOM 660 N N . MET A 1 81 ? 6.132 8.165 57.810 1.00 63.42 78 MET A N 1
ATOM 661 C CA . MET A 1 81 ? 4.952 8.325 56.936 1.00 65.40 78 MET A CA 1
ATOM 662 C C . MET A 1 81 ? 4.289 9.688 57.098 1.00 64.31 78 MET A C 1
ATOM 663 O O . MET A 1 81 ? 3.736 10.230 56.137 1.00 59.30 78 MET A O 1
ATOM 668 N N . TYR A 1 82 ? 4.332 10.234 58.312 1.00 61.56 79 TYR A N 1
ATOM 669 C CA . TYR A 1 82 ? 3.615 11.472 58.609 1.00 63.35 79 TYR A CA 1
ATOM 670 C C . TYR A 1 82 ? 4.504 12.555 59.225 1.00 58.23 79 TYR A C 1
ATOM 671 O O . TYR A 1 82 ? 4.000 13.492 59.861 1.00 60.52 79 TYR A O 1
ATOM 680 N N . PHE A 1 83 ? 5.814 12.450 58.991 1.00 54.45 80 PHE A N 1
ATOM 681 C CA . PHE A 1 83 ? 6.779 13.475 59.446 1.00 59.59 80 PHE A CA 1
ATOM 682 C C . PHE A 1 83 ? 6.456 14.845 58.839 1.00 59.32 80 PHE A C 1
ATOM 683 O O . PHE A 1 83 ? 6.550 15.890 59.517 1.00 52.14 80 PHE A O 1
ATOM 691 N N . SER A 1 84 ? 6.077 14.811 57.557 1.00 62.30 81 SER A N 1
ATOM 692 C CA . SER A 1 84 ? 5.619 15.990 56.810 1.00 59.96 81 SER A CA 1
ATOM 693 C C . SER A 1 84 ? 4.107 16.160 56.991 1.00 52.53 81 SER A C 1
ATOM 694 O O . SER A 1 84 ? 3.332 15.236 56.731 1.00 49.98 81 SER A O 1
ATOM 697 N N . SER A 1 85 ? 3.702 17.343 57.444 1.00 47.30 82 SER A N 1
ATOM 698 C CA . SER A 1 85 ? 2.303 17.617 57.733 1.00 48.54 82 SER A CA 1
ATOM 699 C C . SER A 1 85 ? 1.404 17.602 56.488 1.00 51.61 82 SER A C 1
ATOM 700 O O . SER A 1 85 ? 0.206 17.321 56.595 1.00 52.96 82 SER A O 1
ATOM 703 N N . GLN A 1 86 ? 1.973 17.867 55.314 1.00 53.07 83 GLN A N 1
ATOM 704 C CA . GLN A 1 86 ? 1.222 17.723 54.062 1.00 56.71 83 GLN A CA 1
ATOM 705 C C . GLN A 1 86 ? 0.636 16.310 53.940 1.00 48.17 83 GLN A C 1
ATOM 706 O O . GLN A 1 86 ? -0.445 16.145 53.406 1.00 47.41 83 GLN A O 1
ATOM 712 N N . ASP A 1 87 ? 1.327 15.304 54.460 1.00 43.28 84 ASP A N 1
ATOM 713 C CA . ASP A 1 87 ? 0.805 13.937 54.436 1.00 46.85 84 ASP A CA 1
ATOM 714 C C . ASP A 1 87 ? -0.364 13.695 55.413 1.00 44.59 84 ASP A C 1
ATOM 715 O O . ASP A 1 87 ? -1.176 12.804 55.195 1.00 45.20 84 ASP A O 1
ATOM 720 N N . ILE A 1 88 ? -0.448 14.468 56.487 1.00 40.10 85 ILE A N 1
ATOM 721 C CA . ILE A 1 88 ? -1.647 14.461 57.315 1.00 37.90 85 ILE A CA 1
ATOM 722 C C . ILE A 1 88 ? -2.784 15.179 56.588 1.00 38.56 85 ILE A C 1
ATOM 723 O O . ILE A 1 88 ? -3.908 14.658 56.513 1.00 33.70 85 ILE A O 1
ATOM 728 N N . PHE A 1 89 ? -2.503 16.373 56.060 1.00 38.66 86 PHE A N 1
ATOM 729 C CA . PHE A 1 89 ? -3.528 17.137 55.332 1.00 41.16 86 PHE A CA 1
ATOM 730 C C . PHE A 1 89 ? -4.125 16.341 54.160 1.00 39.33 86 PHE A C 1
ATOM 731 O O . PHE A 1 89 ? -5.326 16.429 53.903 1.00 39.13 86 PHE A O 1
ATOM 739 N N . ARG A 1 90 ? -3.293 15.549 53.486 1.00 41.63 87 ARG A N 1
ATOM 740 C CA . ARG A 1 90 ? -3.712 14.764 52.314 1.00 47.83 87 ARG A CA 1
ATOM 741 C C . ARG A 1 90 ? -4.728 13.669 52.629 1.00 43.48 87 ARG A C 1
ATOM 742 O O . ARG A 1 90 ? -5.441 13.205 51.746 1.00 43.21 87 ARG A O 1
ATOM 750 N N . VAL A 1 91 ? -4.779 13.248 53.882 1.00 42.07 88 VAL A N 1
ATOM 751 C CA . VAL A 1 91 ? -5.726 12.230 54.313 1.00 41.43 88 VAL A CA 1
ATOM 752 C C . VAL A 1 91 ? -7.155 12.792 54.316 1.00 40.96 88 VAL A C 1
ATOM 753 O O . VAL A 1 91 ? -8.106 12.105 53.946 1.00 41.10 88 VAL A O 1
ATOM 757 N N . SER A 1 92 ? -7.304 14.040 54.739 1.00 42.14 89 SER A N 1
ATOM 758 C CA . SER A 1 92 ? -8.595 14.699 54.714 1.00 39.45 89 SER A CA 1
ATOM 759 C C . SER A 1 92 ? -8.415 16.200 54.855 1.00 41.20 89 SER A C 1
ATOM 760 O O . SER A 1 92 ? -7.641 16.658 55.683 1.00 42.70 89 SER A O 1
ATOM 763 N N . PRO A 1 93 ? -9.147 16.981 54.054 1.00 45.78 90 PRO A N 1
ATOM 764 C CA . PRO A 1 93 ? -9.150 18.411 54.317 1.00 45.15 90 PRO A CA 1
ATOM 765 C C . PRO A 1 93 ? -9.807 18.809 55.636 1.00 38.54 90 PRO A C 1
ATOM 766 O O . PRO A 1 93 ? -9.772 19.975 55.980 1.00 34.45 90 PRO A O 1
ATOM 770 N N . LEU A 1 94 ? -10.402 17.868 56.365 1.00 39.39 91 LEU A N 1
ATOM 771 C CA . LEU A 1 94 ? -10.869 18.156 57.717 1.00 39.32 91 LEU A CA 1
ATOM 772 C C . LEU A 1 94 ? -9.718 18.677 58.576 1.00 35.24 91 LEU A C 1
ATOM 773 O O . LEU A 1 94 ? -9.935 19.456 59.491 1.00 29.40 91 LEU A O 1
ATOM 778 N N . PHE A 1 95 ? -8.495 18.258 58.267 1.00 32.17 92 PHE A N 1
ATOM 779 C CA . PHE A 1 95 ? -7.332 18.764 58.979 1.00 30.98 92 PHE A CA 1
ATOM 780 C C . PHE A 1 95 ? -7.131 20.268 58.886 1.00 29.18 92 PHE A C 1
ATOM 781 O O . PHE A 1 95 ? -6.469 20.855 59.749 1.00 28.13 92 PHE A O 1
ATOM 789 N N . LEU A 1 96 ? -7.737 20.911 57.892 1.00 27.29 93 LEU A N 1
ATOM 790 C CA . LEU A 1 96 ? -7.659 22.370 57.800 1.00 26.09 93 LEU A CA 1
ATOM 791 C C . LEU A 1 96 ? -8.398 23.022 58.959 1.00 24.97 93 LEU A C 1
ATOM 792 O O . LEU A 1 96 ? -8.159 24.187 59.254 1.00 24.55 93 LEU A O 1
ATOM 797 N N . LEU A 1 97 ? -9.279 22.283 59.627 1.00 25.19 94 LEU A N 1
ATOM 798 C CA . LEU A 1 97 ? -9.953 22.812 60.826 1.00 25.74 94 LEU A CA 1
ATOM 799 C C . LEU A 1 97 ? -8.997 23.243 61.926 1.00 22.60 94 LEU A C 1
ATOM 800 O O . LEU A 1 97 ? -9.311 24.121 62.695 1.00 22.45 94 LEU A O 1
ATOM 805 N N . PHE A 1 98 ? -7.832 22.635 61.993 1.00 23.23 95 PHE A N 1
ATOM 806 C CA . PHE A 1 98 ? -6.831 23.057 62.952 1.00 24.65 95 PHE A CA 1
ATOM 807 C C . PHE A 1 98 ? -6.366 24.500 62.756 1.00 26.16 95 PHE A C 1
ATOM 808 O O . PHE A 1 98 ? -5.821 25.096 63.685 1.00 28.95 95 PHE A O 1
ATOM 816 N N . HIS A 1 99 ? -6.563 25.057 61.566 1.00 25.59 96 HIS A N 1
ATOM 817 C CA . HIS A 1 99 ? -6.192 26.450 61.311 1.00 26.50 96 HIS A CA 1
ATOM 818 C C . HIS A 1 99 ? -7.151 27.425 61.961 1.00 24.64 96 HIS A C 1
ATOM 819 O O . HIS A 1 99 ? -6.785 28.554 62.226 1.00 28.58 96 HIS A O 1
ATOM 826 N N . ALA A 1 100 ? -8.384 27.005 62.182 1.00 24.16 97 ALA A N 1
ATOM 827 C CA . ALA A 1 100 ? -9.415 27.879 62.732 1.00 25.04 97 ALA A CA 1
ATOM 828 C C . ALA A 1 100 ? -9.746 27.446 64.159 1.00 26.28 97 ALA A C 1
ATOM 829 O O . ALA A 1 100 ? -10.807 26.875 64.428 1.00 23.21 97 ALA A O 1
ATOM 831 N N . GLN A 1 101 ? -8.804 27.692 65.063 1.00 26.68 98 GLN A N 1
ATOM 832 C CA . GLN A 1 101 ? -8.961 27.289 66.444 1.00 25.68 98 GLN A CA 1
ATOM 833 C C . GLN A 1 101 ? -10.109 28.052 67.081 1.00 26.09 98 GLN A C 1
ATOM 834 O O . GLN A 1 101 ? -10.197 29.281 66.985 1.00 25.52 98 GLN A O 1
ATOM 840 N N . PHE A 1 102 ? -11.006 27.318 67.719 1.00 27.65 99 PHE A N 1
ATOM 841 C CA . PHE A 1 102 ? -11.999 27.943 68.561 1.00 28.76 99 PHE A CA 1
ATOM 842 C C . PHE A 1 102 ? -11.599 27.867 70.030 1.00 31.37 99 PHE A C 1
ATOM 843 O O . PHE A 1 102 ? -10.825 26.990 70.456 1.00 29.58 99 PHE A O 1
ATOM 851 N N . ASP A 1 103 ? -12.119 28.832 70.782 1.00 34.88 100 ASP A N 1
ATOM 852 C CA . ASP A 1 103 ? -12.078 28.833 72.238 1.00 37.80 100 ASP A CA 1
ATOM 853 C C . ASP A 1 103 ? -13.506 29.102 72.734 1.00 37.46 100 ASP A C 1
ATOM 854 O O . ASP A 1 103 ? -13.941 30.253 72.848 1.00 35.22 100 ASP A O 1
ATOM 859 N N . GLY A 1 104 ? -14.238 28.029 73.004 1.00 35.97 101 GLY A N 1
ATOM 860 C CA . GLY A 1 104 ? -15.666 28.139 73.225 1.00 36.26 101 GLY A CA 1
ATOM 861 C C . GLY A 1 104 ? -16.339 28.552 71.935 1.00 43.01 101 GLY A C 1
ATOM 862 O O . GLY A 1 104 ? -16.108 27.945 70.886 1.00 40.57 101 GLY A O 1
ATOM 863 N N . GLU A 1 105 ? -17.159 29.596 72.007 1.00 54.21 102 GLU A N 1
ATOM 864 C CA . GLU A 1 105 ? -17.852 30.118 70.826 1.00 52.40 102 GLU A CA 1
ATOM 865 C C . GLU A 1 105 ? -16.956 31.111 70.089 1.00 49.22 102 GLU A C 1
ATOM 866 O O . GLU A 1 105 ? -17.272 31.509 68.972 1.00 49.70 102 GLU A O 1
ATOM 872 N N . LYS A 1 106 ? -15.843 31.504 70.709 1.00 46.67 103 LYS A N 1
ATOM 873 C CA . LYS A 1 106 ? -14.943 32.480 70.112 1.00 50.69 103 LYS A CA 1
ATOM 874 C C . LYS A 1 106 ? -13.920 31.849 69.182 1.00 46.72 103 LYS A C 1
ATOM 875 O O . LYS A 1 106 ? -13.450 30.743 69.407 1.00 48.54 103 LYS A O 1
ATOM 881 N N . ILE A 1 107 ? -13.597 32.584 68.128 1.00 44.05 104 ILE A N 1
ATOM 882 C CA . ILE A 1 107 ? -12.537 32.241 67.213 1.00 37.33 104 ILE A CA 1
ATOM 883 C C . ILE A 1 107 ? -11.281 32.658 67.947 1.00 37.47 104 ILE A C 1
ATOM 884 O O . ILE A 1 107 ? -11.079 33.834 68.210 1.00 42.23 104 ILE A O 1
ATOM 889 N N . SER A 1 108 ? -10.431 31.694 68.265 1.00 37.45 105 SER A N 1
ATOM 890 C CA . SER A 1 108 ? -9.340 31.933 69.189 1.00 36.42 105 SER A CA 1
ATOM 891 C C . SER A 1 108 ? -8.296 32.939 68.693 1.00 34.80 105 SER A C 1
ATOM 892 O O . SER A 1 108 ? -7.917 33.811 69.435 1.00 35.14 105 SER A O 1
ATOM 895 N N . ALA A 1 109 ? -7.822 32.835 67.460 1.00 37.79 106 ALA A N 1
ATOM 896 C CA . ALA A 1 109 ? -6.698 33.680 67.019 1.00 36.87 1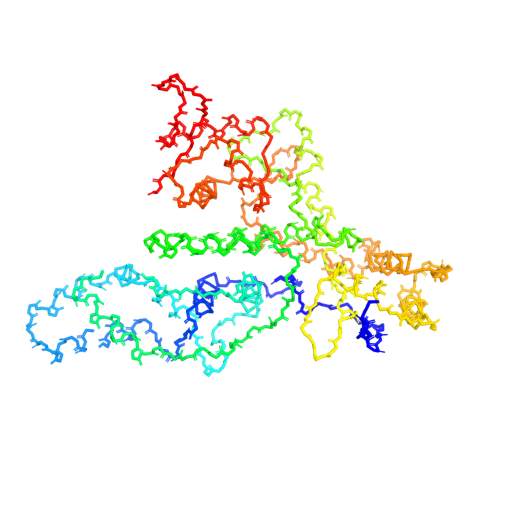06 ALA A CA 1
ATOM 897 C C . ALA A 1 109 ? -7.004 34.602 65.831 1.00 35.37 106 ALA A C 1
ATOM 898 O O . ALA A 1 109 ? -6.130 35.307 65.335 1.00 35.05 106 ALA A O 1
ATOM 900 N N . GLY A 1 110 ? -8.234 34.598 65.364 1.00 37.41 107 GLY A N 1
ATOM 901 C CA . GLY A 1 110 ? -8.573 35.382 64.191 1.00 42.99 107 GLY A CA 1
ATOM 902 C C . GLY A 1 110 ? -8.561 36.868 64.485 1.00 42.63 107 GLY A C 1
ATOM 903 O O . GLY A 1 110 ? -8.935 37.286 65.564 1.00 53.45 107 GLY A O 1
ATOM 904 N N . SER A 1 111 ? -8.120 37.665 63.527 1.00 40.45 108 SER A N 1
ATOM 905 C CA . SER A 1 111 ? -8.368 39.095 63.562 1.00 39.12 108 SER A CA 1
ATOM 906 C C . SER A 1 111 ? -9.834 39.303 63.244 1.00 37.19 108 SER A C 1
ATOM 907 O O . SER A 1 111 ? -10.501 38.398 62.778 1.00 37.15 108 SER A O 1
ATOM 910 N N . THR A 1 112 ? -10.342 40.500 63.473 1.00 39.86 109 THR A N 1
ATOM 911 C CA . THR A 1 112 ? -11.735 40.791 63.136 1.00 39.37 109 THR A CA 1
ATOM 912 C C . THR A 1 112 ? -11.969 40.812 61.619 1.00 35.91 109 THR A C 1
ATOM 913 O O . THR A 1 112 ? -13.091 40.634 61.172 1.00 36.03 109 THR A O 1
ATOM 917 N N . ALA A 1 113 ? -10.909 41.015 60.840 1.00 33.66 110 ALA A N 1
ATOM 918 C CA . ALA A 1 113 ? -10.979 40.891 59.385 1.00 33.71 110 ALA A CA 1
ATOM 919 C C . ALA A 1 113 ? -11.188 39.436 58.960 1.00 34.35 110 ALA A C 1
ATOM 920 O O . ALA A 1 113 ? -11.904 39.177 57.993 1.00 33.96 110 ALA A O 1
ATOM 922 N N . ASP A 1 114 ? -10.556 38.499 59.670 1.00 33.66 111 ASP A N 1
ATOM 923 C CA . ASP A 1 114 ? -10.786 37.075 59.428 1.00 33.80 111 ASP A CA 1
ATOM 924 C C . ASP A 1 114 ? -12.253 36.724 59.642 1.00 35.23 111 ASP A C 1
ATOM 925 O O . ASP A 1 114 ? -12.842 35.948 58.880 1.00 35.41 111 ASP A O 1
ATOM 930 N N . LYS A 1 115 ? -12.843 37.288 60.688 1.00 36.02 112 LYS A N 1
ATOM 931 C CA . LYS A 1 115 ? -14.230 36.992 61.030 1.00 34.27 112 LYS A CA 1
ATOM 932 C C . LYS A 1 115 ? -15.153 37.581 59.979 1.00 28.37 112 LYS A C 1
ATOM 933 O O . LYS A 1 115 ? -16.109 36.928 59.580 1.00 25.94 112 LYS A O 1
ATOM 939 N N . ARG A 1 116 ? -14.852 38.797 59.523 1.00 27.67 113 ARG A N 1
ATOM 940 C CA . ARG A 1 116 ? -15.572 39.430 58.402 1.00 29.07 113 ARG A CA 1
ATOM 941 C C . ARG A 1 116 ? -15.550 38.586 57.118 1.00 27.21 113 ARG A C 1
ATOM 942 O O . ARG A 1 116 ? -16.597 38.363 56.504 1.00 29.84 113 ARG A O 1
ATOM 950 N N . LEU A 1 117 ? -14.382 38.100 56.710 1.00 26.44 114 LEU A N 1
ATOM 951 C CA . LEU A 1 117 ? -14.313 37.215 55.527 1.00 27.32 114 LEU A CA 1
ATOM 952 C C . LEU A 1 117 ? -15.039 35.899 55.771 1.00 27.20 114 LEU A C 1
ATOM 953 O O . LEU A 1 117 ? -15.736 35.386 54.882 1.00 28.46 114 LEU A O 1
ATOM 958 N N . GLY A 1 118 ? -14.890 35.357 56.973 1.00 26.04 115 GLY A N 1
ATOM 959 C CA . GLY A 1 118 ? -15.651 34.180 57.366 1.00 26.43 115 GLY A CA 1
ATOM 960 C C . GLY A 1 118 ? -17.132 34.406 57.165 1.00 26.94 115 GLY A C 1
ATOM 961 O O . GLY A 1 118 ? -17.844 33.533 56.679 1.00 29.37 115 GLY A O 1
ATOM 962 N N . THR A 1 119 ? -17.584 35.603 57.516 1.00 26.31 116 THR A N 1
ATOM 963 C CA . THR A 1 119 ? -18.980 35.965 57.395 1.00 26.35 116 THR A CA 1
ATOM 964 C C . THR A 1 119 ? -19.435 36.082 55.935 1.00 26.95 116 THR A C 1
ATOM 965 O O . THR A 1 119 ? -20.534 35.631 55.584 1.00 26.65 116 THR A O 1
ATOM 969 N N . LEU A 1 120 ? -18.603 36.683 55.091 1.00 27.37 117 LEU A N 1
ATOM 970 C CA . LEU A 1 120 ? -18.877 36.728 53.648 1.00 27.89 117 LEU A CA 1
ATOM 971 C C . LEU A 1 120 ? -19.129 35.326 53.102 1.00 28.86 117 LEU A C 1
ATOM 972 O O . LEU A 1 120 ? -20.145 35.068 52.462 1.00 34.99 117 LEU A O 1
ATOM 977 N N . PHE A 1 121 ? -18.215 34.407 53.373 1.00 27.50 118 PHE A N 1
ATOM 978 C CA . PHE A 1 121 ? -18.333 33.077 52.818 1.00 26.02 118 PHE A CA 1
ATOM 979 C C . PHE A 1 121 ? -19.450 32.270 53.464 1.00 27.54 118 PHE A C 1
ATOM 980 O O . PHE A 1 121 ? -20.093 31.458 52.779 1.00 29.18 118 PHE A O 1
ATOM 988 N N . ALA A 1 122 ? -19.706 32.461 54.756 1.00 26.28 119 ALA A N 1
ATOM 989 C CA . ALA A 1 122 ? -20.838 31.728 55.370 1.00 26.71 119 ALA A CA 1
ATOM 990 C C . ALA A 1 122 ? -22.150 32.145 54.700 1.00 25.45 119 ALA A C 1
ATOM 991 O O . ALA A 1 122 ? -23.022 31.324 54.481 1.00 28.61 119 ALA A O 1
ATOM 993 N N . ASN A 1 123 ? -22.277 33.411 54.337 1.00 24.30 120 ASN A N 1
ATOM 994 C CA . ASN A 1 123 ? -23.445 33.851 53.581 1.00 26.66 120 ASN A CA 1
ATOM 995 C C . ASN A 1 123 ? -23.426 33.502 52.081 1.00 27.51 120 ASN A C 1
ATOM 996 O O . ASN A 1 123 ? -24.389 33.807 51.389 1.00 27.84 120 ASN A O 1
ATOM 1001 N N . LEU A 1 124 ? -22.345 32.895 51.581 1.00 26.42 121 LEU A N 1
ATOM 1002 C CA . LEU A 1 124 ? -22.380 32.249 50.262 1.00 26.83 121 LEU A CA 1
ATOM 1003 C C . LEU A 1 124 ? -22.704 30.765 50.400 1.00 27.48 121 LEU A C 1
ATOM 1004 O O . LEU A 1 124 ? -22.844 30.076 49.393 1.00 28.71 121 LEU A O 1
ATOM 1009 N N . MET A 1 125 ? -22.809 30.285 51.644 1.00 28.41 122 MET A N 1
ATOM 1010 C CA . MET A 1 125 ? -22.974 28.857 51.965 1.00 29.58 122 MET A CA 1
ATOM 1011 C C . MET A 1 125 ? -24.284 28.561 52.737 1.00 37.06 122 MET A C 1
ATOM 1012 O O . MET A 1 125 ? -24.380 27.566 53.472 1.00 39.39 122 MET A O 1
ATOM 1017 N N . ARG A 1 126 ? -25.293 29.413 52.589 1.00 45.86 123 ARG A N 1
ATOM 1018 C CA . ARG A 1 126 ? -26.585 29.171 53.244 1.00 50.86 123 ARG A CA 1
ATOM 1019 C C . ARG A 1 126 ? -27.272 27.938 52.677 1.00 53.16 123 ARG A C 1
ATOM 1020 O O . ARG A 1 126 ? -27.441 27.817 51.458 1.00 49.63 123 ARG A O 1
ATOM 1028 N N . ASP A 1 127 ? -27.663 27.039 53.582 1.00 59.26 124 ASP A N 1
ATOM 1029 C CA . ASP A 1 127 ? -28.340 25.774 53.252 1.00 66.07 124 ASP A CA 1
ATOM 1030 C C . ASP A 1 127 ? -27.439 24.908 52.392 1.00 56.83 124 ASP A C 1
ATOM 1031 O O . ASP A 1 127 ? -27.891 24.199 51.491 1.00 62.74 124 ASP A O 1
ATOM 1036 N N . PHE A 1 128 ? -26.150 24.978 52.691 1.00 47.05 125 PHE A N 1
ATOM 1037 C CA . PHE A 1 128 ? -25.159 24.235 51.956 1.00 44.47 125 PHE A CA 1
ATOM 1038 C C . PHE A 1 128 ? -24.366 23.384 52.922 1.00 45.38 125 PHE A C 1
ATOM 1039 O O . PHE A 1 128 ? -23.945 23.852 53.977 1.00 45.07 125 PHE A O 1
ATOM 1047 N N . SER A 1 129 ? -24.161 22.129 52.556 1.00 48.05 126 SER A N 1
ATOM 1048 C CA . SER A 1 129 ? -23.384 21.234 53.385 1.00 50.97 126 SER A CA 1
ATOM 1049 C C . SER A 1 129 ? -22.419 20.431 52.559 1.00 48.52 126 SER A C 1
ATOM 1050 O O . SER A 1 129 ? -22.722 20.057 51.437 1.00 46.33 126 SER A O 1
ATOM 1053 N N . LEU A 1 130 ? -21.249 20.181 53.132 1.00 51.79 127 LEU A N 1
ATOM 1054 C CA . LEU A 1 130 ? -20.358 19.175 52.608 1.00 52.63 127 LEU A CA 1
ATOM 1055 C C . LEU A 1 130 ? -20.473 17.887 53.410 1.00 64.20 127 LEU A C 1
ATOM 1056 O O . LEU A 1 130 ? -20.437 17.876 54.647 1.00 50.57 127 LEU A O 1
ATOM 1061 N N . ASN A 1 131 ? -20.702 16.812 52.667 1.00 93.03 128 ASN A N 1
ATOM 1062 C CA . ASN A 1 131 ? -20.358 15.460 53.086 1.00 109.21 128 ASN A CA 1
ATOM 1063 C C . ASN A 1 131 ? -18.837 15.399 53.227 1.00 121.64 128 ASN A C 1
ATOM 1064 O O . ASN A 1 131 ? -18.116 15.825 52.316 1.00 134.93 128 ASN A O 1
ATOM 1069 N N . ASN A 1 132 ? -18.353 14.889 54.360 1.00 118.61 129 ASN A N 1
ATOM 1070 C CA . ASN A 1 132 ? -16.911 14.905 54.676 1.00 118.74 129 ASN A CA 1
ATOM 1071 C C . ASN A 1 132 ? -16.020 14.470 53.490 1.00 117.75 129 ASN A C 1
ATOM 1072 O O . ASN A 1 132 ? -16.116 13.324 53.038 1.00 122.59 129 ASN A O 1
ATOM 1077 N N . PRO A 1 133 ? -15.161 15.383 52.975 1.00 103.03 130 PRO A N 1
ATOM 1078 C CA . PRO A 1 133 ? -14.302 14.998 51.841 1.00 102.35 130 PRO A CA 1
ATOM 1079 C C . PRO A 1 133 ? -13.248 13.934 52.200 1.00 101.34 130 PRO A C 1
ATOM 1080 O O . PRO A 1 133 ? -12.830 13.149 51.343 1.00 82.89 130 PRO A O 1
ATOM 1084 N N . LEU A 1 138 ? -9.972 6.058 51.113 1.00 81.01 135 LEU A N 1
ATOM 1085 C CA . LEU A 1 138 ? -9.314 5.996 52.419 1.00 80.55 135 LEU A CA 1
ATOM 1086 C C . LEU A 1 138 ? -8.817 4.597 52.763 1.00 75.91 135 LEU A C 1
ATOM 1087 O O . LEU A 1 138 ? -9.620 3.685 52.935 1.00 74.61 135 LEU A O 1
ATOM 1092 N N . ASN A 1 139 ? -7.504 4.432 52.892 1.00 68.24 136 ASN A N 1
ATOM 1093 C CA . ASN A 1 139 ? -6.957 3.164 53.357 1.00 63.77 136 ASN A CA 1
ATOM 1094 C C . ASN A 1 139 ? -7.151 2.975 54.873 1.00 63.32 136 ASN A C 1
ATOM 1095 O O . ASN A 1 139 ? -7.698 3.835 55.561 1.00 64.36 136 ASN A O 1
ATOM 1100 N N . PHE A 1 140 ? -6.703 1.834 55.376 1.00 59.70 137 PHE A N 1
ATOM 1101 C CA . PHE A 1 140 ? -6.978 1.419 56.748 1.00 58.71 137 PHE A CA 1
ATOM 1102 C C . PHE A 1 140 ? -6.247 2.233 57.816 1.00 61.26 137 PHE A C 1
ATOM 1103 O O . PHE A 1 140 ? -6.788 2.437 58.902 1.00 63.61 137 PHE A O 1
ATOM 1111 N N . ILE A 1 141 ? -5.028 2.684 57.526 1.00 61.85 138 ILE A N 1
ATOM 1112 C CA . ILE A 1 141 ? -4.308 3.559 58.459 1.00 66.51 138 ILE A CA 1
ATOM 1113 C C . ILE A 1 141 ? -4.997 4.914 58.520 1.00 59.08 138 ILE A C 1
ATOM 1114 O O . ILE A 1 141 ? -5.240 5.456 59.595 1.00 57.52 138 ILE A O 1
ATOM 1119 N N . GLU A 1 142 ? -5.314 5.450 57.354 1.00 53.31 139 GLU A N 1
ATOM 1120 C CA . GLU A 1 142 ? -5.935 6.751 57.275 1.00 52.77 139 GLU A CA 1
ATOM 1121 C C . GLU A 1 142 ? -7.268 6.757 58.024 1.00 54.70 139 GLU A C 1
ATOM 1122 O O . GLU A 1 142 ? -7.605 7.733 58.699 1.00 51.25 139 GLU A O 1
ATOM 1128 N N . LYS A 1 143 ? -8.006 5.655 57.936 1.00 53.76 140 LYS A N 1
ATOM 1129 C CA . LYS A 1 143 ? -9.327 5.580 58.542 1.00 54.14 140 LYS A CA 1
ATOM 1130 C C . LYS A 1 143 ? -9.221 5.619 60.067 1.00 45.39 140 LYS A C 1
ATOM 1131 O O . LYS A 1 143 ? -10.086 6.183 60.759 1.00 40.43 140 LYS A O 1
ATOM 1137 N N . GLU A 1 144 ? -8.151 5.042 60.591 1.00 38.99 141 GLU A N 1
ATOM 1138 C CA . GLU A 1 144 ? -7.915 5.084 62.026 1.00 43.34 141 GLU A CA 1
ATOM 1139 C C . GLU A 1 144 ? -7.555 6.519 62.476 1.00 45.59 141 GLU A C 1
ATOM 1140 O O . GLU A 1 144 ? -7.916 6.960 63.575 1.00 41.06 141 GLU A O 1
ATOM 1146 N N . MET A 1 145 ? -6.858 7.241 61.603 1.00 43.96 142 MET A N 1
ATOM 1147 C CA . MET A 1 145 ? -6.449 8.607 61.872 1.00 45.09 142 MET A CA 1
ATOM 1148 C C . MET A 1 145 ? -7.677 9.518 61.914 1.00 45.55 142 MET A C 1
ATOM 1149 O O . MET A 1 145 ? -7.816 10.323 62.831 1.00 43.26 142 MET A O 1
ATOM 1154 N N . LEU A 1 146 ? -8.576 9.372 60.943 1.00 45.66 143 LEU A N 1
ATOM 1155 C CA . LEU A 1 146 ? -9.852 10.100 60.967 1.00 50.09 143 LEU A CA 1
ATOM 1156 C C . LEU A 1 146 ? -10.757 9.681 62.102 1.00 47.28 143 LEU A C 1
ATOM 1157 O O . LEU A 1 146 ? -11.609 10.444 62.523 1.00 48.12 143 LEU A O 1
ATOM 1162 N N . ASN A 1 147 ? -10.617 8.448 62.561 1.00 49.12 144 ASN A N 1
ATOM 1163 C CA . ASN A 1 147 ? -11.349 8.018 63.725 1.00 49.50 144 ASN A CA 1
ATOM 1164 C C . ASN A 1 147 ? -10.840 8.747 64.974 1.00 43.26 144 ASN A C 1
ATOM 1165 O O . ASN A 1 147 ? -11.620 9.158 65.824 1.00 41.74 144 ASN A O 1
ATOM 1170 N N . LYS A 1 148 ? -9.528 8.921 65.079 1.00 41.30 145 LYS A N 1
ATOM 1171 C CA . LYS A 1 148 ? -8.961 9.701 66.174 1.00 42.45 145 LYS A CA 1
ATOM 1172 C C . LYS A 1 148 ? -9.380 11.177 66.055 1.00 39.07 145 LYS A C 1
ATOM 1173 O O . LYS A 1 148 ? -9.688 11.824 67.057 1.00 40.35 145 LYS A O 1
ATOM 1179 N N . LEU A 1 149 ? -9.406 11.690 64.827 1.00 36.07 146 LEU A N 1
ATOM 1180 C CA . LEU A 1 149 ? -9.807 13.066 64.571 1.00 34.17 146 LEU A CA 1
ATOM 1181 C C . LEU A 1 149 ? -11.259 13.339 64.966 1.00 36.24 146 LEU A C 1
ATOM 1182 O O . LEU A 1 149 ? -11.533 14.358 65.609 1.00 33.28 146 LEU A O 1
ATOM 1187 N N . ASN A 1 150 ? -12.176 12.438 64.597 1.00 40.04 147 ASN A N 1
ATOM 1188 C CA . ASN A 1 150 ? -13.606 12.583 64.944 1.00 44.00 147 ASN A CA 1
ATOM 1189 C C . ASN A 1 150 ? -13.824 12.711 66.439 1.00 41.70 147 ASN A C 1
ATOM 1190 O O . ASN A 1 150 ? -14.736 13.399 66.870 1.00 46.15 147 ASN A O 1
ATOM 1195 N N . LYS A 1 151 ? -12.979 12.067 67.233 1.00 42.16 148 LYS A N 1
ATOM 1196 C CA . LYS A 1 151 ? -13.048 12.221 68.683 1.00 46.27 148 LYS A CA 1
ATOM 1197 C C . LYS A 1 151 ? -12.734 13.643 69.150 1.00 41.31 148 LYS A C 1
ATOM 1198 O O . LYS A 1 151 ? -13.178 14.052 70.218 1.00 44.70 148 LYS A O 1
ATOM 1204 N N . LYS A 1 152 ? -11.983 14.390 68.347 1.00 37.31 149 LYS A N 1
ATOM 1205 C CA . LYS A 1 152 ? -11.616 15.764 68.674 1.00 33.63 149 LYS A CA 1
ATOM 1206 C C . LYS A 1 152 ? -12.609 16.802 68.186 1.00 35.03 149 LYS A C 1
ATOM 1207 O O . LYS A 1 152 ? -12.629 17.921 68.709 1.00 32.48 149 LYS A O 1
ATOM 1213 N N . LEU A 1 153 ? -13.419 16.441 67.185 1.00 34.38 150 LEU A N 1
ATOM 1214 C CA . LEU A 1 153 ? -14.318 17.391 66.540 1.00 35.31 150 LEU A CA 1
ATOM 1215 C C . LEU A 1 153 ? -15.510 17.752 67.427 1.00 34.71 150 LEU A C 1
ATOM 1216 O O . LEU A 1 153 ? -16.179 16.879 67.964 1.00 42.40 150 LEU A O 1
ATOM 1221 N N . ILE A 1 154 ? -15.746 19.047 67.571 1.00 32.52 151 ILE A N 1
ATOM 1222 C CA . ILE A 1 154 ? -16.835 19.596 68.362 1.00 33.86 151 ILE A CA 1
ATOM 1223 C C . ILE A 1 154 ? -17.880 20.124 67.374 1.00 34.67 151 ILE A C 1
ATOM 1224 O O . ILE A 1 154 ? -17.530 20.694 66.340 1.00 33.96 151 ILE A O 1
ATOM 1229 N N . ARG A 1 155 ? -19.155 19.961 67.686 1.00 37.78 152 ARG A N 1
ATOM 1230 C CA . ARG A 1 155 ? -20.214 20.434 66.789 1.00 42.14 152 ARG A CA 1
ATOM 1231 C C . ARG A 1 155 ? -20.199 21.955 66.741 1.00 38.32 152 ARG A C 1
ATOM 1232 O O . ARG A 1 155 ? -19.984 22.609 67.755 1.00 37.43 152 ARG A O 1
ATOM 1240 N N . LEU A 1 156 ? -20.405 22.518 65.556 1.00 37.37 153 LEU A N 1
ATOM 1241 C CA . LEU A 1 156 ? -20.327 23.965 65.391 1.00 35.56 153 LEU A CA 1
ATOM 1242 C C . LEU A 1 156 ? -21.510 24.706 66.012 1.00 38.35 153 LEU A C 1
ATOM 1243 O O . LEU A 1 156 ? -21.340 25.749 66.645 1.00 35.74 153 LEU A O 1
ATOM 1248 N N . GLY A 1 157 ? -22.708 24.173 65.817 1.00 42.57 154 GLY A N 1
ATOM 1249 C CA . GLY A 1 157 ? -23.917 24.924 66.117 1.00 48.14 154 GLY A CA 1
ATOM 1250 C C . GLY A 1 157 ? -24.141 25.963 65.033 1.00 50.77 154 GLY A C 1
ATOM 1251 O O . GLY A 1 157 ? -23.772 25.749 63.870 1.00 44.64 154 GLY A O 1
ATOM 1252 N N . GLU A 1 158 ? -24.753 27.086 65.403 1.00 56.93 155 GLU A N 1
ATOM 1253 C CA . GLU A 1 158 ? -25.023 28.142 64.428 1.00 65.25 155 GLU A CA 1
ATOM 1254 C C . GLU A 1 158 ? -23.714 28.759 63.956 1.00 59.23 155 GLU A C 1
ATOM 1255 O O . GLU A 1 158 ? -23.592 29.157 62.799 1.00 55.60 155 GLU A O 1
ATOM 1261 N N . GLY A 1 159 ? -22.732 28.799 64.855 1.00 52.88 156 GLY A N 1
ATOM 1262 C CA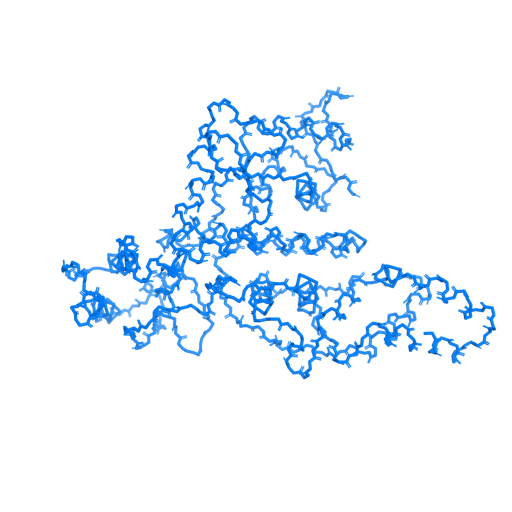 . GLY A 1 159 ? -21.415 29.335 64.549 1.00 44.75 156 GLY A CA 1
ATOM 1263 C C . GLY A 1 159 ? -21.387 30.816 64.849 1.00 39.40 156 GLY A C 1
ATOM 1264 O O . GLY A 1 159 ? -22.402 31.379 65.242 1.00 37.49 156 GLY A O 1
ATOM 1265 N N . PRO A 1 160 ? -20.237 31.458 64.622 1.00 33.82 157 PRO A N 1
ATOM 1266 C CA . PRO A 1 160 ? -19.965 32.818 65.035 1.00 32.81 157 PRO A CA 1
ATOM 1267 C C . PRO A 1 160 ? -20.275 33.913 64.035 1.00 34.19 157 PRO A C 1
ATOM 1268 O O . PRO A 1 160 ? -19.993 35.066 64.342 1.00 39.53 157 PRO A O 1
ATOM 1272 N N . PHE A 1 161 ? -20.822 33.592 62.866 1.00 36.28 158 PHE A N 1
ATOM 1273 C CA . PHE A 1 161 ? -21.014 34.612 61.806 1.00 36.76 158 PHE A CA 1
ATOM 1274 C C . PHE A 1 161 ? -22.427 35.202 61.778 1.00 35.81 158 PHE A C 1
ATOM 1275 O O . PHE A 1 161 ? -23.398 34.557 62.162 1.00 37.32 158 PHE A O 1
ATOM 1283 N N . ALA A 1 162 ? -22.528 36.439 61.311 1.00 37.07 159 ALA A N 1
ATOM 1284 C CA . ALA A 1 162 ? -23.814 37.119 61.174 1.00 36.95 159 ALA A CA 1
ATOM 1285 C C . ALA A 1 162 ? -24.533 36.638 59.908 1.00 37.15 159 ALA A C 1
ATOM 1286 O O . ALA A 1 162 ? -23.897 36.291 58.921 1.00 36.24 159 ALA A O 1
ATOM 1288 N N . LYS A 1 163 ? -25.856 36.592 59.953 1.00 36.63 160 LYS A N 1
ATOM 1289 C CA . LYS A 1 163 ? -26.641 36.240 58.789 1.00 37.01 160 LYS A CA 1
ATOM 1290 C C . LYS A 1 163 ? -26.948 37.494 57.984 1.00 34.77 160 LYS A C 1
ATOM 1291 O O . LYS A 1 163 ? -27.406 38.491 58.527 1.00 35.74 160 LYS A O 1
ATOM 1297 N N . GLU A 1 164 ? -26.670 37.437 56.685 1.00 33.64 161 GLU A N 1
ATOM 1298 C CA . GLU A 1 164 ? -26.876 38.551 55.760 1.00 33.37 161 GLU A CA 1
ATOM 1299 C C . GLU A 1 164 ? -27.503 37.981 54.491 1.00 35.91 161 GLU A C 1
ATOM 1300 O O . GLU A 1 164 ? -26.982 37.020 53.924 1.00 40.97 161 GLU A O 1
ATOM 1306 N N . GLN A 1 165 ? -28.637 38.524 54.053 1.00 32.47 162 GLN A N 1
ATOM 1307 C CA . GLN A 1 165 ? -29.237 38.017 52.843 1.00 31.27 162 GLN A CA 1
ATOM 1308 C C . GLN A 1 165 ? -28.268 38.276 51.700 1.00 30.11 162 GLN A C 1
ATOM 1309 O O . GLN A 1 165 ? -27.734 39.377 51.601 1.00 27.37 162 GLN A O 1
ATOM 1315 N N . PRO A 1 166 ? -28.026 37.263 50.846 1.00 31.95 163 PRO A N 1
ATOM 1316 C CA . PRO A 1 166 ? -27.031 37.380 49.759 1.00 32.05 163 PRO A CA 1
ATOM 1317 C C . PRO A 1 166 ? -27.238 38.578 48.819 1.00 29.44 163 PRO A C 1
ATOM 1318 O O . PRO A 1 166 ? -28.311 38.750 48.255 1.00 29.72 163 PRO A O 1
ATOM 1322 N N . TYR A 1 167 ? -26.209 39.401 48.677 1.00 28.09 164 TYR A N 1
ATOM 1323 C CA . TYR A 1 167 ? -26.298 40.600 47.863 1.00 26.80 164 TYR A CA 1
ATOM 1324 C C . TYR A 1 167 ? -26.264 40.156 46.403 1.00 28.63 164 TYR A C 1
ATOM 1325 O O . TYR A 1 167 ? -26.986 40.676 45.578 1.00 29.42 164 TYR A O 1
ATOM 1334 N N . LEU A 1 168 ? -25.462 39.142 46.103 1.00 31.15 165 LEU A N 1
ATOM 1335 C CA . LEU A 1 168 ? -25.228 38.716 44.730 1.00 27.62 165 LEU A CA 1
ATOM 1336 C C . LEU A 1 168 ? -25.496 37.207 44.584 1.00 26.94 165 LEU A C 1
ATOM 1337 O O . LEU A 1 168 ? -24.582 36.388 44.615 1.00 26.18 165 LEU A O 1
ATOM 1342 N N . PRO A 1 169 ? -26.764 36.830 44.421 1.00 27.11 166 PRO A N 1
ATOM 1343 C CA . PRO A 1 169 ? -27.124 35.408 44.409 1.00 28.66 166 PRO A CA 1
ATOM 1344 C C . PRO A 1 169 ? -26.434 34.551 43.356 1.00 28.18 166 PRO A C 1
ATOM 1345 O O . PRO A 1 169 ? -26.296 33.338 43.555 1.00 27.40 166 PRO A O 1
ATOM 1349 N N . TYR A 1 170 ? -26.033 35.170 42.247 1.00 26.63 167 TYR A N 1
ATOM 1350 C CA . TYR A 1 170 ? -25.330 34.456 41.195 1.00 27.02 167 TYR A CA 1
ATOM 1351 C C . TYR A 1 170 ? -23.958 33.924 41.646 1.00 28.96 167 TYR A C 1
ATOM 1352 O O . TYR A 1 170 ? -23.578 32.816 41.274 1.00 31.38 167 TYR A O 1
ATOM 1361 N N . LEU A 1 171 ? -23.225 34.687 42.458 1.00 28.31 168 LEU A N 1
ATOM 1362 C CA . LEU A 1 171 ? -21.956 34.187 43.032 1.00 27.40 168 LEU A CA 1
ATOM 1363 C C . LEU A 1 171 ? -22.190 33.061 44.059 1.00 27.92 168 LEU A C 1
ATOM 1364 O O . LEU A 1 171 ? -21.347 32.192 44.219 1.00 27.57 168 LEU A O 1
ATOM 1369 N N . VAL A 1 172 ? -23.346 33.053 44.717 1.00 28.31 169 VAL A N 1
ATOM 1370 C CA . VAL A 1 172 ? -23.695 31.968 45.640 1.00 28.56 169 VAL A CA 1
ATOM 1371 C C . VAL A 1 172 ? -23.723 30.628 44.899 1.00 29.30 169 VAL A C 1
ATOM 1372 O O . VAL A 1 172 ? -23.061 29.661 45.290 1.00 28.71 169 VAL A O 1
ATOM 1376 N N . THR A 1 173 ? -24.493 30.594 43.821 1.00 28.61 170 THR A N 1
ATOM 1377 C CA . THR A 1 173 ? -24.621 29.403 43.002 1.00 28.88 170 THR A CA 1
ATOM 1378 C C . THR A 1 173 ? -23.260 28.899 42.555 1.00 28.04 170 THR A C 1
ATOM 1379 O O . THR A 1 173 ? -22.972 27.696 42.630 1.00 26.82 170 THR A O 1
ATOM 1383 N N . CYS A 1 174 ? -22.442 29.824 42.060 1.00 26.89 171 CYS A N 1
ATOM 1384 C CA . CYS A 1 174 ? -21.118 29.487 41.561 1.00 26.96 171 CYS A CA 1
ATOM 1385 C C . CYS A 1 174 ? -20.201 29.012 42.700 1.00 25.89 171 CYS A C 1
ATOM 1386 O O . CYS A 1 174 ? -19.491 28.009 42.557 1.00 22.78 171 CYS A O 1
ATOM 1389 N N . PHE A 1 175 ? -20.236 29.714 43.832 1.00 24.38 172 PHE A N 1
ATOM 1390 C CA . PHE A 1 175 ? -19.365 29.371 44.957 1.00 25.89 172 PHE A CA 1
ATOM 1391 C C . PHE A 1 175 ? -19.658 27.974 45.466 1.00 26.27 172 PHE A C 1
ATOM 1392 O O . PHE A 1 175 ? -18.744 27.221 45.799 1.00 26.13 172 PHE A O 1
ATOM 1400 N N . GLN A 1 176 ? -20.938 27.635 45.504 1.00 27.51 173 GLN A N 1
ATOM 1401 C CA . GLN A 1 176 ? -21.374 26.357 46.046 1.00 28.26 173 GLN A CA 1
ATOM 1402 C C . GLN A 1 176 ? -21.039 25.207 45.098 1.00 29.17 173 GLN A C 1
ATOM 1403 O O . GLN A 1 176 ? -20.648 24.127 45.554 1.00 29.44 173 GLN A O 1
ATOM 1409 N N . SER A 1 177 ? -21.168 25.439 43.790 1.00 27.05 174 SER A N 1
ATOM 1410 C CA . SER A 1 177 ? -20.696 24.463 42.800 1.00 27.13 174 SER A CA 1
ATOM 1411 C C . SER A 1 177 ? -19.201 24.225 42.916 1.00 25.39 174 SER A C 1
ATOM 1412 O O . SER A 1 177 ? -18.744 23.081 42.823 1.00 23.82 174 SER A O 1
ATOM 1415 N N . ASP A 1 178 ? -18.457 25.316 43.085 1.00 22.88 175 ASP A N 1
ATOM 1416 C CA . ASP A 1 178 ? -17.009 25.253 43.139 1.00 25.68 175 ASP A CA 1
ATOM 1417 C C . ASP A 1 178 ? -16.509 24.572 44.413 1.00 28.19 175 ASP A C 1
ATOM 1418 O O . ASP A 1 178 ? -15.577 23.776 44.347 1.00 26.65 175 ASP A O 1
ATOM 1423 N N . LEU A 1 179 ? -17.132 24.848 45.556 1.00 30.34 176 LEU A N 1
ATOM 1424 C CA . LEU A 1 179 ? -16.764 24.141 46.781 1.00 31.45 176 LEU A CA 1
ATOM 1425 C C . LEU A 1 179 ? -17.090 22.665 46.681 1.00 30.62 176 LEU A C 1
ATOM 1426 O O . LEU A 1 179 ? -16.365 21.828 47.191 1.00 29.77 176 LEU A O 1
ATOM 1431 N N . ALA A 1 180 ? -18.200 22.355 46.030 1.00 29.56 177 ALA A N 1
ATOM 1432 C CA . ALA A 1 180 ? -18.627 20.982 45.857 1.00 28.72 177 ALA A CA 1
ATOM 1433 C C . ALA A 1 180 ? -17.646 20.242 44.968 1.00 29.29 177 ALA A C 1
ATOM 1434 O O . ALA A 1 180 ? -17.297 19.103 45.242 1.00 35.68 177 ALA A O 1
ATOM 1436 N N . PHE A 1 181 ? -17.191 20.898 43.910 1.00 27.25 178 PHE A N 1
ATOM 1437 C CA . PHE A 1 181 ? -16.181 20.322 43.043 1.00 25.44 178 PHE A CA 1
ATOM 1438 C C . PHE A 1 181 ? -14.849 20.081 43.761 1.00 23.24 178 PHE A C 1
ATOM 1439 O O . PHE A 1 181 ? -14.255 19.023 43.625 1.00 25.40 178 PHE A O 1
ATOM 1447 N N . LEU A 1 182 ? -14.369 21.059 44.504 1.00 22.56 179 LEU A N 1
ATOM 1448 C CA . LEU A 1 182 ? -13.129 20.897 45.261 1.00 23.63 179 LEU A CA 1
ATOM 1449 C C . LEU A 1 182 ? -13.227 19.744 46.273 1.00 27.73 179 LEU A C 1
ATOM 1450 O O . LEU A 1 182 ? -12.268 19.003 46.482 1.00 28.50 179 LEU A O 1
ATOM 1455 N N . ALA A 1 183 ? -14.393 19.584 46.887 1.00 31.50 180 ALA A N 1
ATOM 1456 C CA . ALA A 1 183 ? -14.602 18.527 47.875 1.00 33.93 180 ALA A CA 1
ATOM 1457 C C . ALA A 1 183 ? -14.513 17.128 47.251 1.00 35.77 180 ALA A C 1
ATOM 1458 O O . ALA A 1 183 ? -14.104 16.173 47.915 1.00 35.54 180 ALA A O 1
ATOM 1460 N N . GLU A 1 184 ? -14.890 17.020 45.980 1.00 36.33 181 GLU A N 1
ATOM 1461 C CA . GLU A 1 184 ? -14.713 15.790 45.214 1.00 40.33 181 GLU A CA 1
ATOM 1462 C C . GLU A 1 184 ? -13.251 15.549 44.819 1.00 40.57 181 GLU A C 1
ATOM 1463 O O . GLU A 1 184 ? -12.923 14.458 44.362 1.00 42.33 181 GLU A O 1
ATOM 1469 N N . HIS A 1 185 ? -12.385 16.552 44.968 1.00 37.57 182 HIS A N 1
ATOM 1470 C CA . HIS A 1 185 ? -10.963 16.411 44.612 1.00 40.06 182 HIS A CA 1
ATOM 1471 C C . HIS A 1 185 ? -10.062 16.925 45.733 1.00 36.70 182 HIS A C 1
ATOM 1472 O O . HIS A 1 185 ? -9.477 17.995 45.621 1.00 39.48 182 HIS A O 1
ATOM 1479 N N . PRO A 1 186 ? -9.955 16.156 46.824 1.00 37.52 183 PRO A N 1
ATOM 1480 C CA . PRO A 1 186 ? -9.329 16.652 48.068 1.00 36.56 183 PRO A CA 1
ATOM 1481 C C . PRO A 1 186 ? -7.901 17.144 47.904 1.00 34.48 183 PRO A C 1
ATOM 1482 O O . PRO A 1 186 ? -7.509 18.117 48.536 1.00 34.00 183 PRO A O 1
ATOM 1486 N N . GLN A 1 187 ? -7.127 16.491 47.052 1.00 37.75 184 GLN A N 1
ATOM 1487 C CA . GLN A 1 187 ? -5.760 16.932 46.809 1.00 38.83 184 GLN A CA 1
ATOM 1488 C C . GLN A 1 187 ? -5.776 18.308 46.160 1.00 33.50 184 GLN A C 1
ATOM 1489 O O . GLN A 1 187 ? -4.961 19.160 46.485 1.00 33.48 184 GLN A O 1
ATOM 1495 N N . TYR A 1 188 ? -6.719 18.532 45.254 1.00 30.26 185 TYR A N 1
ATOM 1496 C CA . TYR A 1 188 ? -6.835 19.823 44.604 1.00 27.79 185 TYR A CA 1
ATOM 1497 C C . TYR A 1 188 ? -7.435 20.839 45.573 1.00 26.07 185 TYR A C 1
ATOM 1498 O O . TYR A 1 188 ? -7.032 22.005 45.577 1.00 26.53 185 TYR A O 1
ATOM 1507 N N . LEU A 1 189 ? -8.365 20.399 46.415 1.00 24.77 186 LEU A N 1
ATOM 1508 C CA . LEU A 1 189 ? -8.879 21.260 47.487 1.00 25.96 186 LEU A CA 1
ATOM 1509 C C . LEU A 1 189 ? -7.749 21.899 48.314 1.00 25.98 186 LEU A C 1
ATOM 1510 O O . LEU A 1 189 ? -7.760 23.107 48.548 1.00 23.45 186 LEU A O 1
ATOM 1515 N N . LEU A 1 190 ? -6.772 21.091 48.724 1.00 29.19 187 LEU A N 1
ATOM 1516 C CA . LEU A 1 190 ? -5.621 21.576 49.510 1.00 31.81 187 LEU A CA 1
ATOM 1517 C C . LEU A 1 190 ? -4.770 22.562 48.765 1.00 31.43 187 LEU A C 1
ATOM 1518 O O . LEU A 1 190 ? -4.329 23.545 49.332 1.00 34.46 187 LEU A O 1
ATOM 1523 N N . GLN A 1 191 ? -4.480 22.243 47.511 1.00 31.39 188 GLN A N 1
ATOM 1524 C CA . GLN A 1 191 ? -3.739 23.129 46.632 1.00 32.75 188 GLN A CA 1
ATOM 1525 C C . GLN A 1 191 ? -4.467 24.471 46.416 1.00 29.62 188 GLN A C 1
ATOM 1526 O O . GLN A 1 191 ? -3.807 25.505 46.329 1.00 26.79 188 GLN A O 1
ATOM 1532 N N . GLU A 1 192 ? -5.804 24.463 46.331 1.00 26.88 189 GLU A N 1
ATOM 1533 C CA . GLU A 1 192 ? -6.523 25.631 45.796 1.00 26.09 189 GLU A CA 1
ATOM 1534 C C . GLU A 1 192 ? -7.680 26.231 46.585 1.00 25.09 189 GLU A C 1
ATOM 1535 O O . GLU A 1 192 ? -8.187 27.269 46.197 1.00 27.11 189 GLU A O 1
ATOM 1541 N N . LEU A 1 193 ? -8.111 25.630 47.682 1.00 24.33 190 LEU A N 1
ATOM 1542 C CA . LEU A 1 193 ? -9.265 26.195 48.374 1.00 22.52 190 LEU A CA 1
ATOM 1543 C C . LEU A 1 193 ? -9.002 27.645 48.744 1.00 21.10 190 LEU A C 1
ATOM 1544 O O . LEU A 1 193 ? -9.840 28.517 48.517 1.00 20.18 190 LEU A O 1
ATOM 1549 N N . THR A 1 194 ? -7.837 27.895 49.315 1.00 20.37 191 THR A N 1
ATOM 1550 C CA . THR A 1 194 ? -7.522 29.211 49.785 1.00 21.13 191 THR A CA 1
ATOM 1551 C C . THR A 1 194 ? -7.505 30.195 48.629 1.00 21.98 191 THR A C 1
ATOM 1552 O O . THR A 1 194 ? -8.062 31.296 48.755 1.00 21.39 191 THR A O 1
ATOM 1556 N N . ASN A 1 195 ? -6.910 29.799 47.498 1.00 21.80 192 ASN A N 1
ATOM 1557 C CA . ASN A 1 195 ? -6.900 30.680 46.322 1.00 22.49 192 ASN A CA 1
ATOM 1558 C C . ASN A 1 195 ? -8.305 30.906 45.765 1.00 21.73 192 ASN A C 1
ATOM 1559 O O . ASN A 1 195 ? -8.637 31.994 45.322 1.00 21.95 192 ASN A O 1
ATOM 1564 N N . THR A 1 196 ? -9.137 29.882 45.813 1.00 20.76 193 THR A N 1
ATOM 1565 C CA . THR A 1 196 ? -10.521 30.046 45.458 1.00 20.65 193 THR A CA 1
ATOM 1566 C C . THR A 1 196 ? -11.169 31.110 46.337 1.00 20.50 193 THR A C 1
ATOM 1567 O O . THR A 1 196 ? -11.952 31.911 45.850 1.00 19.67 193 THR A O 1
ATOM 1571 N N . LEU A 1 197 ? -10.833 31.140 47.621 1.00 20.64 194 LEU A N 1
ATOM 1572 C CA . LEU A 1 197 ? -11.407 32.155 48.513 1.00 21.69 194 LEU A CA 1
ATOM 1573 C C . LEU A 1 197 ? -10.890 33.564 48.201 1.00 22.48 194 LEU A C 1
ATOM 1574 O O . LEU A 1 197 ? -11.660 34.529 48.229 1.00 20.89 194 LEU A O 1
ATOM 1579 N N . ARG A 1 198 ? -9.597 33.693 47.911 1.00 24.65 195 ARG A N 1
ATOM 1580 C CA . ARG A 1 198 ? -9.059 35.000 47.538 1.00 26.74 195 ARG A CA 1
ATOM 1581 C C . ARG A 1 198 ? -9.704 35.492 46.239 1.00 26.55 195 ARG A C 1
ATOM 1582 O O . ARG A 1 198 ? -10.001 36.671 46.081 1.00 27.76 195 ARG A O 1
ATOM 1590 N N . LEU A 1 199 ? -9.920 34.563 45.316 1.00 24.91 196 LEU A N 1
ATOM 1591 C CA . LEU A 1 199 ? -10.563 34.849 44.059 1.00 24.85 196 LEU A CA 1
ATOM 1592 C C . LEU A 1 199 ? -12.001 35.345 44.268 1.00 23.94 196 LEU A C 1
ATOM 1593 O O . LEU A 1 199 ? -12.402 36.353 43.710 1.00 25.19 196 LEU A O 1
ATOM 1598 N N . TYR A 1 200 ? -12.775 34.617 45.059 1.00 23.04 197 TYR A N 1
ATOM 1599 C CA . TYR A 1 200 ? -14.167 34.992 45.338 1.00 22.01 197 TYR A CA 1
ATOM 1600 C C . TYR A 1 200 ? -14.253 36.259 46.166 1.00 20.99 197 TYR A C 1
ATOM 1601 O O . TYR A 1 200 ? -15.093 37.081 45.908 1.00 24.04 197 TYR A O 1
ATOM 1610 N N . ALA A 1 201 ? -13.373 36.442 47.132 1.00 19.93 198 ALA A N 1
ATOM 1611 C CA . ALA A 1 201 ? -13.414 37.658 47.912 1.00 21.57 198 ALA A CA 1
ATOM 1612 C C . ALA A 1 201 ? -13.251 38.880 47.002 1.00 23.22 198 ALA A C 1
ATOM 1613 O O . ALA A 1 201 ? -13.990 39.852 47.129 1.00 23.91 198 ALA A O 1
ATOM 1615 N N . PHE A 1 202 ? -12.311 38.816 46.064 1.00 23.56 199 PHE A N 1
ATOM 1616 C CA . PHE A 1 202 ? -12.109 39.912 45.124 1.00 22.92 199 PHE A CA 1
ATOM 1617 C C . PHE A 1 202 ? -13.306 40.099 44.211 1.00 23.05 199 PHE A C 1
ATOM 1618 O O . PHE A 1 202 ? -13.838 41.202 44.075 1.00 22.28 199 PHE A O 1
ATOM 1626 N N . SER A 1 203 ? -13.735 39.018 43.581 1.00 23.02 200 SER A N 1
ATOM 1627 C CA . SER A 1 203 ? -14.801 39.126 42.611 1.00 23.83 200 SER A CA 1
ATOM 1628 C C . SER A 1 203 ? -16.084 39.628 43.271 1.00 26.85 200 SER A C 1
ATOM 1629 O O . SER A 1 203 ? -16.775 40.487 42.720 1.00 27.78 200 SER A O 1
ATOM 1632 N N . TRP A 1 204 ? -16.389 39.105 44.459 1.00 28.63 201 TRP A N 1
ATOM 1633 C CA . TRP A 1 204 ? -17.550 39.555 45.214 1.00 30.67 201 TRP A CA 1
ATOM 1634 C C . TRP A 1 204 ? -17.512 41.073 45.464 1.00 30.62 201 TRP A C 1
ATOM 1635 O O . TRP A 1 204 ? -18.466 41.768 45.163 1.00 32.53 201 TRP A O 1
ATOM 1646 N N . CYS A 1 205 ? -16.400 41.592 45.969 1.00 30.72 202 CYS A N 1
ATOM 1647 C CA . CYS A 1 205 ? -16.280 43.031 46.210 1.00 28.24 202 CYS A CA 1
ATOM 1648 C C . CYS A 1 205 ? -16.364 43.843 44.924 1.00 30.75 202 CYS A C 1
ATOM 1649 O O . CYS A 1 205 ? -16.923 44.930 44.925 1.00 34.92 202 CYS A O 1
ATOM 1652 N N . ALA A 1 206 ? -15.806 43.324 43.830 1.00 28.70 203 ALA A N 1
ATOM 1653 C CA . ALA A 1 206 ? -15.868 44.013 42.553 1.00 25.22 203 ALA A CA 1
ATOM 1654 C C . ALA A 1 206 ? -17.281 43.978 41.999 1.00 26.72 203 ALA A C 1
ATOM 1655 O O . ALA A 1 206 ? -17.822 44.999 41.595 1.00 28.39 203 ALA A O 1
ATOM 1657 N N . GLN A 1 207 ? -17.880 42.798 41.962 1.00 25.83 204 GLN A N 1
ATOM 1658 C CA . GLN A 1 207 ? -19.250 42.674 41.484 1.00 26.99 204 GLN A CA 1
ATOM 1659 C C . GLN A 1 207 ? -20.237 43.490 42.327 1.00 28.14 204 GLN A C 1
ATOM 1660 O O . GLN A 1 207 ? -21.229 43.983 41.794 1.00 29.48 204 GLN A O 1
ATOM 1666 N N . LEU A 1 208 ? -19.975 43.616 43.631 1.00 27.21 205 LEU A N 1
ATOM 1667 C CA . LEU A 1 208 ? -20.817 44.419 44.510 1.00 28.08 205 LEU A CA 1
ATOM 1668 C C . LEU A 1 208 ? -20.764 45.885 44.091 1.00 29.80 205 LEU A C 1
ATOM 1669 O O . LEU A 1 208 ? -21.798 46.523 43.886 1.00 27.41 205 LEU A O 1
ATOM 1674 N N . ALA A 1 209 ? -19.542 46.403 43.970 1.00 30.61 206 ALA A N 1
ATOM 1675 C CA . ALA A 1 209 ? -19.307 47.781 43.552 1.00 31.39 206 ALA A CA 1
ATOM 1676 C C . ALA A 1 209 ? -20.036 48.094 42.257 1.00 31.24 206 ALA A C 1
ATOM 1677 O O . ALA A 1 209 ? -20.662 49.141 42.130 1.00 30.28 206 ALA A O 1
ATOM 1679 N N . LEU A 1 210 ? -19.961 47.165 41.311 1.00 31.59 207 LEU A N 1
ATOM 1680 C CA . LEU A 1 210 ? -20.551 47.351 40.004 1.00 31.95 207 LEU A CA 1
ATOM 1681 C C . LEU A 1 210 ? -22.078 47.202 40.018 1.00 34.18 207 LEU A C 1
ATOM 1682 O O . LEU A 1 210 ? -22.739 47.613 39.074 1.00 36.13 207 LEU A O 1
ATOM 1687 N N . ASN A 1 211 ? -22.641 46.601 41.058 1.00 32.13 208 ASN A N 1
ATOM 1688 C CA . ASN A 1 211 ? -24.094 46.456 41.128 1.00 31.22 208 ASN A CA 1
ATOM 1689 C C . ASN A 1 211 ? -24.790 47.424 42.104 1.00 31.84 208 ASN A C 1
ATOM 1690 O O . ASN A 1 211 ? -26.015 47.435 42.178 1.00 35.49 208 ASN A O 1
ATOM 1695 N N . LEU A 1 212 ? -24.021 48.255 42.811 1.00 34.80 209 LEU A N 1
ATOM 1696 C CA . LEU A 1 212 ? -24.580 49.173 43.811 1.00 36.37 209 LEU A CA 1
ATOM 1697 C C . LEU A 1 212 ? -25.670 50.078 43.251 1.00 38.60 209 LEU A C 1
ATOM 1698 O O . LEU A 1 212 ? -26.701 50.263 43.881 1.00 38.48 209 LEU A O 1
ATOM 1703 N N . ASP A 1 213 ? -25.437 50.634 42.071 1.00 39.19 210 ASP A N 1
ATOM 1704 C CA . ASP A 1 213 ? -26.375 51.563 41.454 1.00 42.92 210 ASP A CA 1
ATOM 1705 C C . ASP A 1 213 ? -27.605 50.903 40.861 1.00 41.38 210 ASP A C 1
ATOM 1706 O O . ASP A 1 213 ? -28.547 51.604 40.484 1.00 41.57 210 ASP A O 1
ATOM 1711 N N . ASN A 1 214 ? -27.601 49.576 40.754 1.00 40.50 211 ASN A N 1
ATOM 1712 C CA . ASN A 1 214 ? -28.718 48.849 40.157 1.00 39.51 211 ASN A CA 1
ATOM 1713 C C . ASN A 1 214 ? -29.771 48.430 41.173 1.00 39.86 211 ASN A C 1
ATOM 1714 O O . ASN A 1 214 ? -30.438 47.419 40.993 1.00 50.16 211 ASN A O 1
ATOM 1719 N N . TRP A 1 215 ? -29.927 49.210 42.236 1.00 40.25 212 TRP A N 1
ATOM 1720 C CA . TRP A 1 215 ? -30.894 48.914 43.309 1.00 40.91 212 TRP A CA 1
ATOM 1721 C C . TRP A 1 215 ? -32.385 48.967 42.896 1.00 42.85 212 TRP A C 1
ATOM 1722 O O . TRP A 1 215 ? -33.237 48.464 43.618 1.00 40.36 212 TRP A O 1
ATOM 1733 N N . GLN A 1 216 ? -32.701 49.566 41.747 1.00 51.07 213 GLN A N 1
ATOM 1734 C CA . GLN A 1 216 ? -34.088 49.594 41.240 1.00 51.05 213 GLN A CA 1
ATOM 1735 C C . GLN A 1 216 ? -34.532 48.283 40.615 1.00 50.30 213 GLN A C 1
ATOM 1736 O O . GLN A 1 216 ? -35.715 47.992 40.602 1.00 50.11 213 GLN A O 1
ATOM 1742 N N . ASP A 1 217 ? -33.582 47.483 40.131 1.00 51.00 214 ASP A N 1
ATOM 1743 C CA . ASP A 1 217 ? -33.873 46.388 39.187 1.00 49.84 214 ASP A CA 1
ATOM 1744 C C . ASP A 1 217 ? -34.114 45.000 39.811 1.00 44.68 214 ASP A C 1
ATOM 1745 O O . ASP A 1 217 ? -34.108 43.996 39.086 1.00 42.19 214 ASP A O 1
ATOM 1750 N N . GLY A 1 218 ? -34.318 44.923 41.125 1.00 38.20 215 GLY A N 1
ATOM 1751 C CA . GLY A 1 218 ? -34.406 43.621 41.797 1.00 39.92 215 GLY A CA 1
ATOM 1752 C C . GLY A 1 218 ? -33.102 42.808 41.777 1.00 38.20 215 GLY A C 1
ATOM 1753 O O . GLY A 1 218 ? -32.013 43.374 41.796 1.00 43.01 215 GLY A O 1
ATOM 1754 N N . GLU A 1 219 ? -33.219 41.483 41.726 1.00 35.06 216 GLU A N 1
ATOM 1755 C CA . GLU A 1 219 ? -32.071 40.584 41.865 1.00 34.11 216 GLU A CA 1
ATOM 1756 C C . GLU A 1 219 ? -31.005 40.862 40.794 1.00 33.20 216 GLU A C 1
ATOM 1757 O O . GLU A 1 219 ? -31.306 40.826 39.596 1.00 31.03 216 GLU A O 1
ATOM 1763 N N . PRO A 1 220 ? -29.764 41.172 41.225 1.00 30.40 217 PRO A N 1
ATOM 1764 C CA . PRO A 1 220 ? -28.732 41.518 40.254 1.00 29.68 217 PRO A CA 1
ATOM 1765 C C . PRO A 1 220 ? -28.153 40.305 39.522 1.00 30.80 217 PRO A C 1
ATOM 1766 O O . PRO A 1 220 ? -28.317 39.157 39.961 1.00 28.66 217 PRO A O 1
ATOM 1770 N N . GLN A 1 221 ? -27.491 40.580 38.405 1.00 29.99 218 GLN A N 1
ATOM 1771 C CA . GLN A 1 221 ? -26.722 39.582 37.690 1.00 32.86 218 GLN A CA 1
ATOM 1772 C C . GLN A 1 221 ? -25.292 40.063 37.454 1.00 28.60 218 GLN A C 1
ATOM 1773 O O . GLN A 1 221 ? -24.941 41.198 37.766 1.00 26.97 218 GLN A O 1
ATOM 1779 N N . SER A 1 222 ? -24.471 39.166 36.928 1.00 29.73 219 SER A N 1
ATOM 1780 C CA . SER A 1 222 ? -23.061 39.442 36.661 1.00 31.27 219 SER A CA 1
ATOM 1781 C C . SER A 1 222 ? -22.901 40.689 35.827 1.00 30.07 219 SER A C 1
ATOM 1782 O O . SER A 1 222 ? -23.623 40.887 34.869 1.00 29.60 219 SER A O 1
ATOM 1785 N N . LYS A 1 223 ? -21.951 41.526 36.202 1.00 31.55 220 LYS A N 1
ATOM 1786 C CA . LYS A 1 223 ? -21.656 42.732 35.451 1.00 34.44 220 LYS A CA 1
ATOM 1787 C C . LYS A 1 223 ? -20.333 42.588 34.728 1.00 31.43 220 LYS A C 1
ATOM 1788 O O . LYS A 1 223 ? -19.410 41.967 35.236 1.00 30.50 220 LYS A O 1
ATOM 1794 N N . SER A 1 224 ? -20.263 43.174 33.538 1.00 33.05 221 SER A N 1
ATOM 1795 C CA . SER A 1 224 ? -19.090 43.114 32.669 1.00 33.94 221 SER A CA 1
ATOM 1796 C C . SER A 1 224 ? -17.874 43.786 33.269 1.00 34.10 221 SER A C 1
ATOM 1797 O O . SER A 1 224 ? -17.715 44.985 33.115 1.00 40.33 221 SER A O 1
ATOM 1800 N N . LEU A 1 225 ? -17.001 43.035 33.920 1.00 30.11 222 LEU A N 1
ATOM 1801 C CA . LEU A 1 225 ? -15.718 43.587 34.316 1.00 28.38 222 LEU A CA 1
ATOM 1802 C C . LEU A 1 225 ? -14.663 42.869 33.491 1.00 27.60 222 LEU A C 1
ATOM 1803 O O . LEU A 1 225 ? -14.588 41.638 33.510 1.00 29.07 222 LEU A O 1
ATOM 1808 N N . PHE A 1 226 ? -13.867 43.633 32.749 1.00 27.39 223 PHE A N 1
ATOM 1809 C CA . PHE A 1 226 ? -12.928 43.067 31.767 1.00 26.88 223 PHE A CA 1
ATOM 1810 C C . PHE A 1 226 ? -11.498 42.992 32.300 1.00 26.93 223 PHE A C 1
ATOM 1811 O O . PHE A 1 226 ? -10.957 43.993 32.797 1.00 24.65 223 PHE A O 1
ATOM 1819 N N . PHE A 1 227 ? -10.901 41.803 32.172 1.00 25.95 224 PHE A N 1
ATOM 1820 C CA . PHE A 1 227 ? -9.526 41.548 32.587 1.00 25.82 224 PHE A CA 1
ATOM 1821 C C . PHE A 1 227 ? -8.692 41.179 31.394 1.00 25.90 224 PHE A C 1
ATOM 1822 O O . PHE A 1 227 ? -9.193 40.537 30.471 1.00 28.22 224 PHE A O 1
ATOM 1830 N N . ILE A 1 228 ? -7.424 41.577 31.418 1.00 26.09 225 ILE A N 1
ATOM 1831 C CA . ILE A 1 228 ? -6.422 41.017 30.511 1.00 27.12 225 ILE A CA 1
ATOM 1832 C C . ILE A 1 228 ? -5.674 39.900 31.224 1.00 27.29 225 ILE A C 1
ATOM 1833 O O . ILE A 1 228 ? -5.588 39.890 32.453 1.00 26.64 225 ILE A O 1
ATOM 1838 N N . LEU A 1 229 ? -5.147 38.959 30.445 1.00 27.70 226 LEU A N 1
ATOM 1839 C CA . LEU A 1 229 ? -4.149 38.024 30.935 1.00 27.01 226 LEU A CA 1
ATOM 1840 C C . LEU A 1 229 ? -2.908 38.851 31.309 1.00 28.37 226 LEU A C 1
ATOM 1841 O O . LEU A 1 229 ? -2.560 39.796 30.584 1.00 26.95 226 LEU A O 1
ATOM 1846 N N . ASP A 1 230 ? -2.262 38.532 32.435 1.00 25.92 227 ASP A N 1
ATOM 1847 C CA . ASP A 1 230 ? -1.144 39.358 32.900 1.00 29.68 227 ASP A CA 1
ATOM 1848 C C . ASP A 1 230 ? 0.020 39.346 31.913 1.00 29.27 227 ASP A C 1
ATOM 1849 O O . ASP A 1 230 ? 0.878 40.220 31.976 1.00 28.64 227 ASP A O 1
ATOM 1854 N N . THR A 1 231 ? 0.015 38.370 30.997 1.00 28.76 228 THR A N 1
ATOM 1855 C CA . THR A 1 231 ? 1.000 38.267 29.932 1.00 28.27 228 THR A CA 1
ATOM 1856 C C . THR A 1 231 ? 0.812 39.303 28.811 1.00 29.27 228 THR A C 1
ATOM 1857 O O . THR A 1 231 ? 1.686 39.447 27.974 1.00 30.07 228 THR A O 1
ATOM 1861 N N . GLU A 1 232 ? -0.315 40.007 28.763 1.00 32.02 229 GLU A N 1
ATOM 1862 C CA . GLU A 1 232 ? -0.598 40.884 27.609 1.00 32.60 229 GLU A CA 1
ATOM 1863 C C . GLU A 1 232 ? -0.037 42.264 27.813 1.00 37.89 229 GLU A C 1
ATOM 1864 O O . GLU A 1 232 ? -0.012 42.779 28.935 1.00 39.84 229 GLU A O 1
ATOM 1870 N N . LYS A 1 233 ? 0.365 42.873 26.705 1.00 45.35 230 LYS A N 1
ATOM 1871 C CA . LYS A 1 233 ? 0.955 44.206 26.705 1.00 53.08 230 LYS A CA 1
ATOM 1872 C C . LYS A 1 233 ? -0.112 45.274 26.948 1.00 58.06 230 LYS A C 1
ATOM 1873 O O . LYS A 1 233 ? 0.164 46.276 27.611 1.00 66.35 230 LYS A O 1
ATOM 1879 N N . ALA A 1 234 ? -1.321 45.058 26.420 1.00 62.36 231 ALA A N 1
ATOM 1880 C CA . ALA A 1 234 ? -2.387 46.074 26.438 1.00 74.42 231 ALA A CA 1
ATOM 1881 C C . ALA A 1 234 ? -1.938 47.411 25.824 1.00 89.38 231 ALA A C 1
ATOM 1882 O O . ALA A 1 234 ? -2.276 48.480 26.341 1.00 84.39 231 ALA A O 1
ATOM 1884 N N . SER A 1 235 ? -1.179 47.340 24.727 1.00 110.13 232 SER A N 1
ATOM 1885 C CA . SER A 1 235 ? -0.623 48.535 24.065 1.00 117.31 232 SER A CA 1
ATOM 1886 C C . SER A 1 235 ? -1.597 49.153 23.058 1.00 126.17 232 SER A C 1
ATOM 1887 O O . SER A 1 235 ? -1.705 50.382 22.973 1.00 120.83 232 SER A O 1
ATOM 1890 N N . SER A 1 236 ? -2.295 48.305 22.297 1.00 124.82 233 SER A N 1
ATOM 1891 C CA . SER A 1 236 ? -3.309 48.782 21.353 1.00 110.16 233 SER A CA 1
ATOM 1892 C C . SER A 1 236 ? -4.514 49.338 22.114 1.00 106.85 233 SER A C 1
ATOM 1893 O O . SER A 1 236 ? -4.602 49.225 23.349 1.00 87.21 233 SER A O 1
ATOM 1896 N N . GLU A 1 237 ? -5.419 49.967 21.371 1.00 110.35 234 GLU A N 1
ATOM 1897 C CA . GLU A 1 237 ? -6.596 50.596 21.958 1.00 104.13 234 GLU A CA 1
ATOM 1898 C C . GLU A 1 237 ? -7.755 49.610 21.984 1.00 88.65 234 GLU A C 1
ATOM 1899 O O . GLU A 1 237 ? -8.374 49.307 20.953 1.00 70.01 234 GLU A O 1
ATOM 1905 N N . ARG A 1 238 ? -8.007 49.092 23.187 1.00 74.61 235 ARG A N 1
ATOM 1906 C CA . ARG A 1 238 ? -9.056 48.121 23.421 1.00 61.41 235 ARG A CA 1
ATOM 1907 C C . ARG A 1 238 ? -10.155 48.766 24.243 1.00 54.13 235 ARG A C 1
ATOM 1908 O O . ARG A 1 238 ? -9.943 49.207 25.372 1.00 47.90 235 ARG A O 1
ATOM 1916 N N . ASP A 1 239 ? -11.327 48.833 23.629 1.00 47.88 236 ASP A N 1
ATOM 1917 C CA . ASP A 1 239 ? -12.424 49.609 24.141 1.00 48.91 236 ASP A CA 1
ATOM 1918 C C . ASP A 1 239 ? -12.965 49.001 25.422 1.00 42.03 236 ASP A C 1
ATOM 1919 O O . ASP A 1 239 ? -13.259 49.717 26.381 1.00 37.50 236 ASP A O 1
ATOM 1924 N N . LYS A 1 240 ? -13.070 47.680 25.454 1.00 37.20 237 LYS A N 1
ATOM 1925 C CA . LYS A 1 240 ? -13.679 47.034 26.602 1.00 38.43 237 LYS A CA 1
ATOM 1926 C C . LYS A 1 240 ? -12.839 47.205 27.854 1.00 35.83 237 LYS A C 1
ATOM 1927 O O . LYS A 1 240 ? -13.391 47.419 28.927 1.00 35.92 237 LYS A O 1
ATOM 1933 N N . ILE A 1 241 ? -11.518 47.172 27.700 1.00 36.77 238 ILE A N 1
ATOM 1934 C CA . ILE A 1 241 ? -10.576 47.368 28.811 1.00 38.15 238 ILE A CA 1
ATOM 1935 C C . ILE A 1 241 ? -10.613 48.809 29.320 1.00 43.21 238 ILE A C 1
ATOM 1936 O O . ILE A 1 241 ? -10.489 49.060 30.517 1.00 46.49 238 ILE A O 1
ATOM 1941 N N . LYS A 1 242 ? -10.761 49.755 28.403 1.00 48.51 239 LYS A N 1
ATOM 1942 C CA . LYS A 1 242 ? -10.772 51.165 28.764 1.00 53.79 239 LYS A CA 1
ATOM 1943 C C . LYS A 1 242 ? -12.087 51.542 29.436 1.00 47.54 239 LYS A C 1
ATOM 1944 O O . LYS A 1 242 ? -12.098 52.188 30.473 1.00 51.48 239 LYS A O 1
ATOM 1950 N N . LEU A 1 243 ? -13.195 51.119 28.852 1.00 42.45 240 LEU A N 1
ATOM 1951 C CA . LEU A 1 243 ? -14.501 51.514 29.346 1.00 43.47 240 LEU A CA 1
ATOM 1952 C C . LEU A 1 243 ? -15.004 50.660 30.520 1.00 43.06 240 LEU A C 1
ATOM 1953 O O . LEU A 1 243 ? -15.705 51.179 31.400 1.00 39.17 240 LEU A O 1
ATOM 1958 N N . PHE A 1 244 ? -14.655 49.368 30.530 1.00 40.09 241 PHE A N 1
ATOM 1959 C CA . PHE A 1 244 ? -15.207 48.416 31.504 1.00 40.93 241 PHE A CA 1
ATOM 1960 C C . PHE A 1 244 ? -14.138 47.618 32.244 1.00 37.92 241 PHE A C 1
ATOM 1961 O O . PHE A 1 244 ? -14.318 46.438 32.519 1.00 39.67 241 PHE A O 1
ATOM 1969 N N . GLY A 1 245 ? -13.028 48.269 32.568 1.00 34.50 242 GLY A N 1
ATOM 1970 C CA . GLY A 1 245 ? -11.918 47.608 33.227 1.00 29.79 242 GLY A CA 1
ATOM 1971 C C . GLY A 1 245 ? -11.590 48.322 34.516 1.00 29.87 242 GLY A C 1
ATOM 1972 O O . GLY A 1 245 ? -12.492 48.704 35.268 1.00 27.83 242 GLY A O 1
ATOM 1973 N N . TYR A 1 246 ? -10.297 48.519 34.772 1.00 30.19 243 TYR A N 1
ATOM 1974 C CA . TYR A 1 246 ? -9.868 49.121 36.019 1.00 30.89 243 TYR A CA 1
ATOM 1975 C C . TYR A 1 246 ? -10.614 50.416 36.339 1.00 32.57 243 TYR A C 1
ATOM 1976 O O . TYR A 1 246 ? -11.087 50.591 37.457 1.00 34.48 243 TYR A O 1
ATOM 1985 N N . LYS A 1 247 ? -10.714 51.324 35.373 1.00 37.40 244 LYS A N 1
ATOM 1986 C CA . LYS A 1 247 ? -11.312 52.633 35.638 1.00 39.98 244 LYS A CA 1
ATOM 1987 C C . LYS A 1 247 ? -12.792 52.537 35.991 1.00 39.43 244 LYS A C 1
ATOM 1988 O O . LYS A 1 247 ? -13.269 53.317 36.806 1.00 40.02 244 LYS A O 1
ATOM 1994 N N . TRP A 1 248 ? -13.503 51.564 35.419 1.00 37.98 245 TRP A N 1
ATOM 1995 C CA . TRP A 1 248 ? -14.887 51.307 35.804 1.00 37.64 245 TRP A CA 1
ATOM 1996 C C . TRP A 1 248 ? -14.958 50.783 37.229 1.00 37.07 245 TRP A C 1
ATOM 1997 O O . TRP A 1 248 ? -15.758 51.257 38.030 1.00 33.79 245 TRP A O 1
ATOM 2008 N N . PHE A 1 249 ? -14.110 49.803 37.531 1.00 34.88 246 PHE A N 1
ATOM 2009 C CA . PHE A 1 249 ? -14.021 49.241 38.864 1.00 32.84 246 PHE A CA 1
ATOM 2010 C C . PHE A 1 249 ? -13.687 50.310 39.899 1.00 34.37 246 PHE A C 1
ATOM 2011 O O . PHE A 1 249 ? -14.299 50.356 40.967 1.00 31.38 246 PHE A O 1
ATOM 2019 N N . ALA A 1 250 ? -12.721 51.169 39.578 1.00 36.02 247 ALA A N 1
ATOM 2020 C CA . ALA A 1 250 ? -12.229 52.170 40.529 1.00 34.47 247 ALA A CA 1
ATOM 2021 C C . ALA A 1 250 ? -13.269 53.244 40.808 1.00 38.16 247 ALA A C 1
ATOM 2022 O O . ALA A 1 250 ? -13.388 53.714 41.942 1.00 42.23 247 ALA A O 1
ATOM 2024 N N . ARG A 1 251 ? -14.009 53.627 39.771 1.00 39.56 248 ARG A N 1
ATOM 2025 C CA . ARG A 1 251 ? -15.080 54.617 39.889 1.00 44.51 248 ARG A CA 1
ATOM 2026 C C . ARG A 1 251 ? -16.189 54.085 40.788 1.00 41.83 248 ARG A C 1
ATOM 2027 O O . ARG A 1 251 ? -16.630 54.772 41.702 1.00 43.42 248 ARG A O 1
ATOM 2035 N N . GLN A 1 252 ? -16.619 52.852 40.539 1.00 41.79 249 GLN A N 1
ATOM 2036 C CA . GLN A 1 252 ? -17.681 52.229 41.338 1.00 42.21 249 GLN A CA 1
ATOM 2037 C C . GLN A 1 252 ? -17.224 51.847 42.750 1.00 40.06 249 GLN A C 1
ATOM 2038 O O . GLN A 1 252 ? -17.987 51.921 43.695 1.00 33.75 249 GLN A O 1
ATOM 2044 N N . SER A 1 253 ? -15.961 51.465 42.888 1.00 45.00 250 SER A N 1
ATOM 2045 C CA . SER A 1 253 ? -15.386 51.145 44.200 1.00 42.71 250 SER A CA 1
ATOM 2046 C C . SER A 1 253 ? -15.487 52.306 45.164 1.00 39.19 250 SER A C 1
ATOM 2047 O O . SER A 1 253 ? -15.587 52.090 46.371 1.00 35.71 250 SER A O 1
ATOM 2050 N N . GLU A 1 254 ? -15.442 53.527 44.626 1.00 38.09 251 GLU A N 1
ATOM 2051 C CA . GLU A 1 254 ? -15.517 54.749 45.439 1.00 39.97 251 GLU A CA 1
ATOM 2052 C C . GLU A 1 254 ? -16.830 54.905 46.171 1.00 37.47 251 GLU A C 1
ATOM 2053 O O . GLU A 1 254 ? -16.915 55.680 47.107 1.00 39.07 251 GLU A O 1
ATOM 2059 N N . LYS A 1 255 ? -17.851 54.174 45.737 1.00 38.82 252 LYS A N 1
ATOM 2060 C CA . LYS A 1 255 ? -19.173 54.252 46.345 1.00 39.51 252 LYS A CA 1
ATOM 2061 C C . LYS A 1 255 ? -19.467 53.154 47.377 1.00 37.61 252 LYS A C 1
ATOM 2062 O O . LYS A 1 255 ? -20.525 53.165 47.996 1.00 37.42 252 LYS A O 1
ATOM 2068 N N . LEU A 1 256 ? -18.545 52.215 47.571 1.00 36.50 253 LEU A N 1
ATOM 2069 C CA . LEU A 1 256 ? -18.814 51.089 48.463 1.00 35.20 253 LEU A CA 1
ATOM 2070 C C . LEU A 1 256 ? -19.145 51.549 49.872 1.00 33.86 253 LEU A C 1
ATOM 2071 O O . LEU A 1 256 ? -20.240 51.294 50.358 1.00 33.61 253 LEU A O 1
ATOM 2076 N N . PHE A 1 257 ? -18.212 52.238 50.514 1.00 33.19 254 PHE A N 1
ATOM 2077 C CA . PHE A 1 257 ? -18.423 52.690 51.889 1.00 36.16 254 PHE A CA 1
ATOM 2078 C C . PHE A 1 257 ? -19.606 53.676 51.993 1.00 38.26 254 PHE A C 1
ATOM 2079 O O . PHE A 1 257 ? -20.454 53.516 52.888 1.00 35.97 254 PHE A O 1
ATOM 2087 N N . PRO A 1 258 ? -19.688 54.667 51.073 1.00 36.90 255 PRO A N 1
ATOM 2088 C CA . PRO A 1 258 ? -20.818 55.610 51.059 1.00 35.79 255 PRO A CA 1
ATOM 2089 C C . PRO A 1 258 ? -22.169 54.926 50.949 1.00 34.30 255 PRO A C 1
ATOM 2090 O O . PRO A 1 258 ? -23.028 55.118 51.812 1.00 33.53 255 PRO A O 1
ATOM 2094 N N . VAL A 1 259 ? -22.352 54.113 49.914 1.00 33.21 256 VAL A N 1
ATOM 2095 C CA . VAL A 1 259 ? -23.650 53.471 49.685 1.00 31.46 256 VAL A CA 1
ATOM 2096 C C . VAL A 1 259 ? -23.969 52.416 50.757 1.00 31.24 256 VAL A C 1
ATOM 2097 O O . VAL A 1 259 ? -25.078 52.388 51.292 1.00 31.41 256 VAL A O 1
ATOM 2101 N N . LEU A 1 260 ? -23.011 51.559 51.080 1.00 29.53 257 LEU A N 1
ATOM 2102 C CA . LEU A 1 260 ? -23.280 50.510 52.054 1.00 31.14 257 LEU A CA 1
ATOM 2103 C C . LEU A 1 260 ? -23.487 51.048 53.471 1.00 32.75 257 LEU A C 1
ATOM 2104 O O . LEU A 1 260 ? -24.247 50.462 54.232 1.00 34.83 257 LEU A O 1
ATOM 2109 N N . SER A 1 261 ? -22.835 52.151 53.832 1.00 32.97 258 SER A N 1
ATOM 2110 C CA . SER A 1 261 ? -23.102 52.760 55.142 1.00 35.49 258 SER A CA 1
ATOM 2111 C C . SER A 1 261 ? -24.500 53.426 55.200 1.00 34.18 258 SER A C 1
ATOM 2112 O O . SER A 1 261 ? -25.145 53.420 56.235 1.00 34.58 258 SER A O 1
ATOM 2115 N N . ALA A 1 262 ? -24.974 53.962 54.086 1.00 35.24 259 ALA A N 1
ATOM 2116 C CA . ALA A 1 262 ? -26.339 54.471 54.010 1.00 35.75 259 ALA A CA 1
ATOM 2117 C C . ALA A 1 262 ? -27.354 53.345 54.159 1.00 37.80 259 ALA A C 1
ATOM 2118 O O . ALA A 1 262 ? -28.329 53.486 54.890 1.00 41.24 259 ALA A O 1
ATOM 2120 N N . LEU A 1 263 ? -27.134 52.235 53.454 1.00 35.81 260 LEU A N 1
ATOM 2121 C CA . LEU A 1 263 ? -27.994 51.054 53.574 1.00 34.74 260 LEU A CA 1
ATOM 2122 C C . LEU A 1 263 ? -28.084 50.585 55.018 1.00 32.54 260 LEU A C 1
ATOM 2123 O O . LEU A 1 263 ? -29.088 50.025 55.442 1.00 32.04 260 LEU A O 1
ATOM 2128 N N . GLU A 1 264 ? -27.004 50.781 55.753 1.00 34.26 261 GLU A N 1
ATOM 2129 C CA . GLU A 1 264 ? -26.919 50.354 57.133 1.00 38.89 261 GLU A CA 1
ATOM 2130 C C . GLU A 1 264 ? -27.928 51.112 57.992 1.00 37.71 261 GLU A C 1
ATOM 2131 O O . GLU A 1 264 ? -28.480 50.566 58.925 1.00 40.02 261 GLU A O 1
ATOM 2137 N N . VAL A 1 265 ? -28.167 52.372 57.653 1.00 39.38 262 VAL A N 1
ATOM 2138 C CA . VAL A 1 265 ? -29.155 53.201 58.340 1.00 37.54 262 VAL A CA 1
ATOM 2139 C C . VAL A 1 265 ? -30.565 52.585 58.244 1.00 36.29 262 VAL A C 1
ATOM 2140 O O . VAL A 1 265 ? -31.343 52.679 59.191 1.00 38.29 262 VAL A O 1
ATOM 2144 N N . LEU A 1 266 ? -30.878 51.945 57.119 1.00 34.69 263 LEU A N 1
ATOM 2145 C CA . LEU A 1 266 ? -32.232 51.412 56.854 1.00 34.11 263 LEU A CA 1
ATOM 2146 C C . LEU A 1 266 ? -32.504 50.025 57.420 1.00 34.62 263 LEU A C 1
ATOM 2147 O O . LEU A 1 266 ? -33.620 49.543 57.353 1.00 36.72 263 LEU A O 1
ATOM 2152 N N . GLN A 1 267 ? -31.490 49.388 57.978 1.00 37.40 264 GLN A N 1
ATOM 2153 C CA . GLN A 1 267 ? -31.542 47.958 58.290 1.00 38.11 264 GLN A CA 1
ATOM 2154 C C . GLN A 1 267 ? -32.377 47.727 59.560 1.00 38.92 264 GLN A C 1
ATOM 2155 O O . GLN A 1 267 ? -32.145 48.362 60.596 1.00 35.60 264 GLN A O 1
ATOM 2161 N N . VAL A 1 268 ? -33.354 46.831 59.474 1.00 40.64 265 VAL A N 1
ATOM 2162 C CA . VAL A 1 268 ? -34.288 46.583 60.590 1.00 44.23 265 VAL A CA 1
ATOM 2163 C C . VAL A 1 268 ? -33.629 45.822 61.745 1.00 47.02 265 VAL A C 1
ATOM 2164 O O . VAL A 1 268 ? -33.078 44.751 61.519 1.00 45.68 265 VAL A O 1
ATOM 2168 N N . LYS A 1 269 ? -33.708 46.348 62.976 1.00 52.12 266 LYS A N 1
ATOM 2169 C CA . LYS A 1 269 ? -33.108 45.674 64.154 1.00 55.10 266 LYS A CA 1
ATOM 2170 C C . LYS A 1 269 ? -33.775 44.318 64.423 1.00 59.35 266 LYS A C 1
ATOM 2171 O O . LYS A 1 269 ? -34.984 44.157 64.217 1.00 55.62 266 LYS A O 1
ATOM 2173 N N . GLY A 1 270 ? -32.974 43.346 64.858 1.00 64.96 267 GLY A N 1
ATOM 2174 C CA . GLY A 1 270 ? -33.467 41.995 65.146 1.00 72.04 267 GLY A CA 1
ATOM 2175 C C . GLY A 1 270 ? -33.918 41.221 63.917 1.00 73.00 267 GLY A C 1
ATOM 2176 O O . GLY A 1 270 ? -34.855 40.419 63.974 1.00 78.44 267 GLY A O 1
ATOM 2177 N N . GLU A 1 271 ? -33.238 41.456 62.802 1.00 73.10 268 GLU A N 1
ATOM 2178 C CA . GLU A 1 271 ? -33.602 40.851 61.525 1.00 64.79 268 GLU A CA 1
ATOM 2179 C C . GLU A 1 271 ? -32.326 40.648 60.690 1.00 59.12 268 GLU A C 1
ATOM 2180 O O . GLU A 1 271 ? -31.385 41.443 60.763 1.00 47.39 268 GLU A O 1
ATOM 2186 N N . GLU A 1 272 ? -32.292 39.559 59.929 1.00 54.82 269 GLU A N 1
ATOM 2187 C CA . GLU A 1 272 ? -31.225 39.314 58.958 1.00 49.20 269 GLU A CA 1
ATOM 2188 C C . GLU A 1 272 ? -31.063 40.539 58.052 1.00 44.01 269 GLU A C 1
ATOM 2189 O O . GLU A 1 272 ? -32.049 41.092 57.571 1.00 38.26 269 GLU A O 1
ATOM 2195 N N . LYS A 1 273 ? -29.819 40.961 57.841 1.00 39.97 270 LYS A N 1
ATOM 2196 C CA . LYS A 1 273 ? -29.526 42.110 56.986 1.00 38.76 270 LYS A CA 1
ATOM 2197 C C . LYS A 1 273 ? -29.972 41.774 55.576 1.00 37.67 270 LYS A C 1
ATOM 2198 O O . LYS A 1 273 ? -30.023 40.596 55.196 1.00 36.11 270 LYS A O 1
ATOM 2204 N N . ARG A 1 274 ? -30.283 42.798 54.793 1.00 35.37 271 ARG A N 1
ATOM 2205 C CA . ARG A 1 274 ? -30.577 42.570 53.402 1.00 40.59 271 ARG A CA 1
ATOM 2206 C C . ARG A 1 274 ? -30.053 43.668 52.478 1.00 36.61 271 ARG A C 1
ATOM 2207 O O . ARG A 1 274 ? -29.805 44.784 52.917 1.00 34.30 271 ARG A O 1
ATOM 2215 N N . PRO A 1 275 ? -29.808 43.315 51.203 1.00 32.85 272 PRO A N 1
ATOM 2216 C CA . PRO A 1 275 ? -29.184 44.244 50.283 1.00 33.34 272 PRO A CA 1
ATOM 2217 C C . PRO A 1 275 ? -30.140 45.329 49.830 1.00 34.66 272 PRO A C 1
ATOM 2218 O O . PRO A 1 275 ? -31.359 45.141 49.854 1.00 34.63 272 PRO A O 1
ATOM 2222 N N . LEU A 1 276 ? -29.574 46.445 49.387 1.00 34.06 273 LEU A N 1
ATOM 2223 C CA . LEU A 1 276 ? -30.352 47.615 49.056 1.00 32.99 273 LEU A CA 1
ATOM 2224 C C . LEU A 1 276 ? -31.447 47.323 48.030 1.00 33.75 273 LEU A C 1
ATOM 2225 O O . LEU A 1 276 ? -32.538 47.879 48.122 1.00 35.66 273 LEU A O 1
ATOM 2230 N N . TRP A 1 277 ? -31.179 46.434 47.081 1.00 31.38 274 TRP A N 1
ATOM 2231 C CA . TRP A 1 277 ? -32.180 46.094 46.077 1.00 31.13 274 TRP A CA 1
ATOM 2232 C C . TRP A 1 277 ? -33.348 45.308 46.642 1.00 31.25 274 TRP A C 1
ATOM 2233 O O . TRP A 1 277 ? -34.430 45.295 46.058 1.00 27.21 274 TRP A O 1
ATOM 2244 N N . GLN A 1 278 ? -33.116 44.605 47.746 1.00 34.64 275 GLN A N 1
ATOM 2245 C CA . GLN A 1 278 ? -34.189 43.896 48.427 1.00 32.72 275 GLN A CA 1
ATOM 2246 C C . GLN A 1 278 ? -35.001 44.897 49.231 1.00 33.90 275 GLN A C 1
ATOM 2247 O O . GLN A 1 278 ? -36.217 44.867 49.207 1.00 36.46 275 GLN A O 1
ATOM 2253 N N . VAL A 1 279 ? -34.314 45.786 49.933 1.00 35.13 276 VAL A N 1
ATOM 2254 C CA . VAL A 1 279 ? -34.968 46.794 50.750 1.00 35.79 276 VAL A CA 1
ATOM 2255 C C . VAL A 1 279 ? -35.886 47.679 49.920 1.00 36.46 276 VAL A C 1
ATOM 2256 O O . VAL A 1 279 ? -36.997 47.976 50.339 1.00 37.50 276 VAL A O 1
ATOM 2260 N N . TYR A 1 280 ? -35.418 48.108 48.755 1.00 40.12 277 TYR A N 1
ATOM 2261 C CA . TYR A 1 280 ? -36.244 48.916 47.841 1.00 40.02 277 TYR A CA 1
ATOM 2262 C C . TYR A 1 280 ? -37.476 48.123 47.431 1.00 40.82 277 TYR A C 1
ATOM 2263 O O . TYR A 1 280 ? -38.588 48.614 47.506 1.00 43.04 277 TYR A O 1
ATOM 2272 N N . GLN A 1 281 ? -37.270 46.880 47.023 1.00 42.63 278 GLN A N 1
ATOM 2273 C CA . GLN A 1 281 ? -38.370 46.028 46.597 1.00 45.24 278 GLN A CA 1
ATOM 2274 C C . GLN A 1 281 ? -39.416 45.850 47.706 1.00 42.61 278 GLN A C 1
ATOM 2275 O O . GLN A 1 281 ? -40.615 45.845 47.437 1.00 45.12 278 GLN A O 1
ATOM 2281 N N . ASP A 1 282 ? -38.945 45.711 48.943 1.00 40.80 279 ASP A N 1
ATOM 2282 C CA . ASP A 1 282 ? -39.805 45.549 50.119 1.00 39.99 279 ASP A CA 1
ATOM 2283 C C . ASP A 1 282 ? -40.604 46.827 50.391 1.00 43.03 279 ASP A C 1
ATOM 2284 O O . ASP A 1 282 ? -41.773 46.753 50.768 1.00 42.59 279 ASP A O 1
ATOM 2289 N N . CYS A 1 283 ? -39.969 47.985 50.191 1.00 42.60 280 CYS A N 1
ATOM 2290 C CA . CYS A 1 283 ? -40.646 49.282 50.266 1.00 37.31 280 CYS A CA 1
ATOM 2291 C C . CYS A 1 283 ? -41.730 49.457 49.209 1.00 41.81 280 CYS A C 1
ATOM 2292 O O . CYS A 1 283 ? -42.765 50.051 49.490 1.00 47.05 280 CYS A O 1
ATOM 2295 N N . LEU A 1 284 ? -41.510 48.957 47.998 1.00 42.80 281 LEU A N 1
ATOM 2296 C CA . LEU A 1 284 ? -42.521 49.089 46.951 1.00 43.60 281 LEU A CA 1
ATOM 2297 C C . LEU A 1 284 ? -43.741 48.212 47.224 1.00 45.17 281 LEU A C 1
ATOM 2298 O O . LEU A 1 284 ? -44.852 48.577 46.885 1.00 55.82 281 LEU A O 1
ATOM 2303 N N . GLY A 1 285 ? -43.531 47.054 47.827 1.00 47.08 282 GLY A N 1
ATOM 2304 C CA . GLY A 1 285 ? -44.603 46.083 47.987 1.00 50.02 282 GLY A CA 1
ATOM 2305 C C . GLY A 1 285 ? -45.377 46.253 49.276 1.00 48.24 282 GLY A C 1
ATOM 2306 O O . GLY A 1 285 ? -46.458 45.692 49.436 1.00 45.14 282 GLY A O 1
ATOM 2307 N N . TYR A 1 286 ? -44.800 47.006 50.205 1.00 51.43 283 TYR A N 1
ATOM 2308 C CA . TYR A 1 286 ? -45.464 47.367 51.450 1.00 48.14 283 TYR A CA 1
ATOM 2309 C C . TYR A 1 286 ? -46.601 48.309 51.116 1.00 50.89 283 TYR A C 1
ATOM 2310 O O . TYR A 1 286 ? -46.382 49.347 50.480 1.00 46.52 283 TYR A O 1
ATOM 2319 N N . SER A 1 287 ? -47.818 47.941 51.501 1.00 53.25 284 SER A N 1
ATOM 2320 C CA . SER A 1 287 ? -48.963 48.803 51.223 1.00 57.03 284 SER A CA 1
ATOM 2321 C C . SER A 1 287 ? -49.166 49.710 52.423 1.00 50.25 284 SER A C 1
ATOM 2322 O O . SER A 1 287 ? -49.605 49.266 53.473 1.00 44.79 284 SER A O 1
ATOM 2325 N N . ASP A 1 288 ? -48.766 50.968 52.289 1.00 52.66 285 ASP A N 1
ATOM 2326 C CA . ASP A 1 288 ? -49.129 51.960 53.290 1.00 59.76 285 ASP A CA 1
ATOM 2327 C C . ASP A 1 288 ? -49.948 53.044 52.640 1.00 54.62 285 ASP A C 1
ATOM 2328 O O . ASP A 1 288 ? -49.469 53.825 51.812 1.00 50.15 285 ASP A O 1
ATOM 2333 N N . THR A 1 289 ? -51.199 53.081 53.065 1.00 52.92 286 THR A N 1
ATOM 2334 C CA . THR A 1 289 ? -52.132 54.078 52.613 1.00 51.67 286 THR A CA 1
ATOM 2335 C C . THR A 1 289 ? -51.636 55.489 53.009 1.00 45.27 286 THR A C 1
ATOM 2336 O O . THR A 1 289 ? -51.878 56.449 52.290 1.00 46.18 286 THR A O 1
ATOM 2340 N N . SER A 1 290 ? -50.906 55.587 54.122 1.00 40.20 287 SER A N 1
ATOM 2341 C CA . SER A 1 290 ? -50.470 56.870 54.686 1.00 38.50 287 SER A CA 1
ATOM 2342 C C . SER A 1 290 ? -49.090 57.369 54.260 1.00 39.92 287 SER A C 1
ATOM 2343 O O . SER A 1 290 ? -48.645 58.410 54.766 1.00 36.74 287 SER A O 1
ATOM 2346 N N . ASN A 1 291 ? -48.410 56.643 53.364 1.00 39.63 288 ASN A N 1
ATOM 2347 C CA . ASN A 1 291 ? -47.042 56.995 52.941 1.00 40.20 288 ASN A CA 1
ATOM 2348 C C . ASN A 1 291 ? -46.042 57.205 54.081 1.00 38.32 288 ASN A C 1
ATOM 2349 O O . ASN A 1 291 ? -45.234 58.147 54.066 1.00 34.67 288 ASN A O 1
ATOM 2354 N N . ARG A 1 292 ? -46.102 56.318 55.064 1.00 38.12 289 ARG A N 1
ATOM 2355 C CA . ARG A 1 292 ? -45.214 56.380 56.215 1.00 41.25 289 ARG A CA 1
ATOM 2356 C C . ARG A 1 292 ? -43.730 56.352 55.803 1.00 41.51 289 ARG A C 1
ATOM 2357 O O . ARG A 1 292 ? -42.933 57.175 56.263 1.00 42.05 289 ARG A O 1
ATOM 2365 N N . VAL A 1 293 ? -43.383 55.406 54.929 1.00 42.20 290 VAL A N 1
ATOM 2366 C CA . VAL A 1 293 ? -42.001 55.163 54.509 1.00 43.40 290 VAL A CA 1
ATOM 2367 C C . VAL A 1 293 ? -41.463 56.410 53.828 1.00 42.39 290 VAL A C 1
ATOM 2368 O O . VAL A 1 293 ? -40.433 56.958 54.234 1.00 40.74 290 VAL A O 1
ATOM 2372 N N . LEU A 1 294 ? -42.170 56.859 52.797 1.00 38.13 291 LEU A N 1
ATOM 2373 C CA . LEU A 1 294 ? -41.774 58.052 52.073 1.00 41.63 291 LEU A CA 1
ATOM 2374 C C . LEU A 1 294 ? -41.550 59.242 53.008 1.00 44.47 291 LEU A C 1
ATOM 2375 O O . LEU A 1 294 ? -40.612 60.036 52.837 1.00 43.41 291 LEU A O 1
ATOM 2380 N N . ASN A 1 295 ? -42.405 59.366 54.012 1.00 44.29 292 ASN A N 1
ATOM 2381 C CA . ASN A 1 295 ? -42.253 60.454 54.943 1.00 41.65 292 ASN A CA 1
ATOM 2382 C C . ASN A 1 295 ? -41.014 60.317 55.838 1.00 41.02 292 ASN A C 1
ATOM 2383 O O . ASN A 1 295 ? -40.296 61.299 56.062 1.00 35.28 292 ASN A O 1
ATOM 2388 N N . GLU A 1 296 ? -40.775 59.108 56.352 1.00 42.01 293 GLU A N 1
ATOM 2389 C CA . GLU A 1 296 ? -39.607 58.850 57.207 1.00 46.01 293 GLU A CA 1
ATOM 2390 C C . GLU A 1 296 ? -38.280 59.124 56.490 1.00 45.08 293 GLU A C 1
ATOM 2391 O O . GLU A 1 296 ? -37.387 59.751 57.059 1.00 49.97 293 GLU A O 1
ATOM 2397 N N . LEU A 1 297 ? -38.163 58.669 55.244 1.00 42.07 294 LEU A N 1
ATOM 2398 C CA . LEU A 1 297 ? -36.954 58.907 54.436 1.00 40.99 294 LEU A CA 1
ATOM 2399 C C . LEU A 1 297 ? -36.732 60.389 54.192 1.00 41.29 294 LEU A C 1
ATOM 2400 O O . LEU A 1 297 ? -35.627 60.885 54.405 1.00 42.71 294 LEU A O 1
ATOM 2405 N N . ASN A 1 298 ? -37.774 61.090 53.741 1.00 43.24 295 ASN A N 1
ATOM 2406 C CA . ASN A 1 298 ? -37.703 62.547 53.559 1.00 42.49 295 ASN A CA 1
ATOM 2407 C C . ASN A 1 298 ? -37.284 63.278 54.841 1.00 42.32 295 ASN A C 1
ATOM 2408 O O . ASN A 1 298 ? -36.427 64.162 54.804 1.00 47.40 295 ASN A O 1
ATOM 2413 N N . ASN A 1 299 ? -37.830 62.885 55.981 1.00 41.66 296 ASN A N 1
ATOM 2414 C CA . ASN A 1 299 ? -37.391 63.490 57.247 1.00 46.25 296 ASN A CA 1
ATOM 2415 C C . ASN A 1 299 ? -35.899 63.287 57.502 1.00 46.65 296 ASN A C 1
ATOM 2416 O O . ASN A 1 299 ? -35.194 64.235 57.847 1.00 48.59 296 ASN A O 1
ATOM 2421 N N . TYR A 1 300 ? -35.444 62.040 57.354 1.00 49.34 297 TYR A N 1
ATOM 2422 C CA . TYR A 1 300 ? -34.029 61.669 57.524 1.00 44.31 297 TYR A CA 1
ATOM 2423 C C . TYR A 1 300 ? -33.119 62.450 56.583 1.00 42.62 297 TYR A C 1
ATOM 2424 O O . TYR A 1 300 ? -32.113 62.995 57.010 1.00 38.74 297 TYR A O 1
ATOM 2433 N N . ILE A 1 301 ? -33.484 62.485 55.303 1.00 42.25 298 ILE A N 1
ATOM 2434 C CA . ILE A 1 301 ? -32.703 63.175 54.280 1.00 42.51 298 ILE A CA 1
ATOM 2435 C C . ILE A 1 301 ? -32.568 64.651 54.597 1.00 49.48 298 ILE A C 1
ATOM 2436 O O . ILE A 1 301 ? -31.469 65.204 54.550 1.00 56.44 298 ILE A O 1
ATOM 2441 N N . GLN A 1 302 ? -33.696 65.285 54.912 1.00 57.25 299 GLN A N 1
ATOM 2442 C CA . GLN A 1 302 ? -33.725 66.722 55.229 1.00 53.95 299 GLN A CA 1
ATOM 2443 C C . GLN A 1 302 ? -32.929 67.053 56.495 1.00 49.22 299 GLN A C 1
ATOM 2444 O O . GLN A 1 302 ? -32.285 68.087 56.562 1.00 50.37 299 GLN A O 1
ATOM 2450 N N . LYS A 1 303 ? -32.970 66.166 57.483 1.00 49.71 300 LYS A N 1
ATOM 2451 C CA . LYS A 1 303 ? -32.135 66.295 58.676 1.00 52.23 300 LYS A CA 1
ATOM 2452 C C . LYS A 1 303 ? -30.661 66.048 58.349 1.00 57.06 300 LYS A C 1
ATOM 2453 O O . LYS A 1 303 ? -29.776 66.673 58.931 1.00 64.84 300 LYS A O 1
ATOM 2459 N N . PHE A 1 304 ? -30.408 65.132 57.415 1.00 57.77 301 PHE A N 1
ATOM 2460 C CA . PHE A 1 304 ? -29.052 64.782 56.982 1.00 51.74 301 PHE A CA 1
ATOM 2461 C C . PHE A 1 304 ? -28.384 65.993 56.352 1.00 51.17 301 PHE A C 1
ATOM 2462 O O . PHE A 1 304 ? -27.300 66.375 56.760 1.00 51.78 301 PHE A O 1
ATOM 2470 N N . ILE A 1 305 ? -29.053 66.614 55.386 1.00 51.61 302 ILE A N 1
ATOM 2471 C CA . ILE A 1 305 ? -28.475 67.750 54.653 1.00 56.26 302 ILE A CA 1
ATOM 2472 C C . ILE A 1 305 ? -28.482 69.097 55.402 1.00 58.31 302 ILE A C 1
ATOM 2473 O O . ILE A 1 305 ? -27.959 70.089 54.894 1.00 59.19 302 ILE A O 1
ATOM 2478 N N . SER A 1 306 ? -29.059 69.133 56.598 1.00 61.38 303 SER A N 1
ATOM 2479 C CA . SER A 1 306 ? -29.175 70.375 57.357 1.00 66.54 303 SER A CA 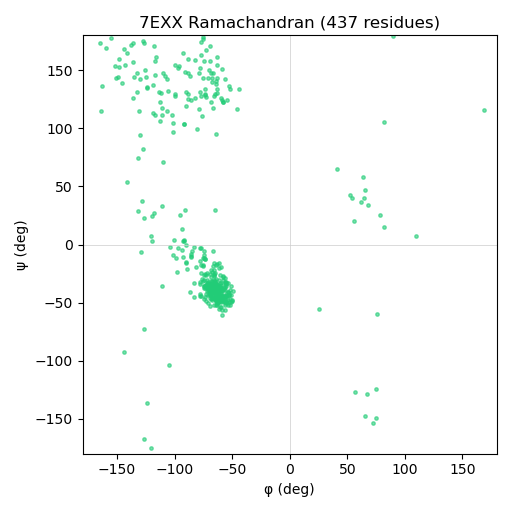1
ATOM 2480 C C . SER A 1 306 ? -27.810 70.851 57.854 1.00 74.74 303 SER A C 1
ATOM 2481 O O . SER A 1 306 ? -26.876 70.058 57.989 1.00 80.81 303 SER A O 1
ATOM 2484 N N . LYS A 1 307 ? -27.722 72.148 58.146 1.00 82.94 304 LYS A N 1
ATOM 2485 C CA . LYS A 1 307 ? -26.462 72.799 58.530 1.00 86.79 304 LYS A CA 1
ATOM 2486 C C . LYS A 1 307 ? -25.881 72.299 59.838 1.00 83.90 304 LYS A C 1
ATOM 2487 O O . LYS A 1 307 ? -24.667 72.260 59.991 1.00 84.73 304 LYS A O 1
ATOM 2493 N N . GLU A 1 308 ? -26.744 71.918 60.775 1.00 90.73 305 GLU A N 1
ATOM 2494 C CA . GLU A 1 308 ? -26.290 71.318 62.037 1.00 95.96 305 GLU A CA 1
ATOM 2495 C C . GLU A 1 308 ? -25.667 69.949 61.776 1.00 93.07 305 GLU A C 1
ATOM 2496 O O . GLU A 1 308 ? -24.853 69.465 62.569 1.00 100.29 305 GLU A O 1
ATOM 2502 N N . GLU A 1 309 ? -26.061 69.338 60.658 1.00 86.07 306 GLU A N 1
ATOM 2503 C CA . GLU A 1 309 ? -25.699 67.971 60.343 1.00 76.91 306 GLU A CA 1
ATOM 2504 C C . GLU A 1 309 ? -24.607 67.901 59.261 1.00 72.57 306 GLU A C 1
ATOM 2505 O O . GLU A 1 309 ? -23.450 68.158 59.564 1.00 69.56 306 GLU A O 1
ATOM 2511 N N . ARG A 1 310 ? -24.944 67.579 58.016 1.00 71.23 307 ARG A N 1
ATOM 2512 C CA . ARG A 1 310 ? -23.920 67.420 56.975 1.00 69.33 307 ARG A CA 1
ATOM 2513 C C . ARG A 1 310 ? -23.753 68.642 56.071 1.00 72.31 307 ARG A C 1
ATOM 2514 O O . ARG A 1 310 ? -22.803 68.691 55.296 1.00 79.99 307 ARG A O 1
ATOM 2522 N N . ASP A 1 311 ? -24.673 69.605 56.147 1.00 76.24 308 ASP A N 1
ATOM 2523 C CA . ASP A 1 311 ? -24.505 70.912 55.490 1.00 76.70 308 ASP A CA 1
ATOM 2524 C C . ASP A 1 311 ? -24.434 70.802 53.962 1.00 70.58 308 ASP A C 1
ATOM 2525 O O . ASP A 1 311 ? -23.464 71.231 53.336 1.00 75.04 308 ASP A O 1
ATOM 2530 N N . LEU A 1 312 ? -25.473 70.245 53.363 1.00 64.49 309 LEU A N 1
ATOM 2531 C CA . LEU A 1 312 ? -25.479 70.002 51.926 1.00 67.47 309 LEU A CA 1
ATOM 2532 C C . LEU A 1 312 ? -26.572 70.830 51.248 1.00 64.38 309 LEU A C 1
ATOM 2533 O O . LEU A 1 312 ? -27.492 71.296 51.923 1.00 63.89 309 LEU A O 1
ATOM 2538 N N . PRO A 1 313 ? -26.469 71.021 49.914 1.00 61.93 310 PRO A N 1
ATOM 2539 C CA . PRO A 1 313 ? -27.467 71.752 49.125 1.00 65.22 310 PRO A CA 1
ATOM 2540 C C . PRO A 1 313 ? -28.914 71.391 49.461 1.00 67.29 310 PRO A C 1
ATOM 2541 O O . PRO A 1 313 ? -29.248 70.210 49.573 1.00 73.17 310 PRO A O 1
ATOM 2545 N N . GLU A 1 314 ? -29.751 72.417 49.618 1.00 70.95 311 GLU A N 1
ATOM 2546 C CA . GLU A 1 314 ? -31.165 72.241 49.936 1.00 69.02 311 GLU A CA 1
ATOM 2547 C C . GLU A 1 314 ? -31.881 71.630 48.741 1.00 64.21 311 GLU A C 1
ATOM 2548 O O . GLU A 1 314 ? -31.499 71.865 47.596 1.00 59.70 311 GLU A O 1
ATOM 2550 N N . ARG A 1 315 ? -32.905 70.829 49.008 1.00 64.50 312 ARG A N 1
ATOM 2551 C CA . ARG A 1 315 ? -33.694 70.229 47.930 1.00 65.83 312 ARG A CA 1
ATOM 2552 C C . ARG A 1 315 ? -35.112 69.955 48.376 1.00 60.66 312 ARG A C 1
ATOM 2553 O O . ARG A 1 315 ? -35.380 69.772 49.567 1.00 54.97 312 ARG A O 1
ATOM 2561 N N . ASP A 1 316 ? -36.007 69.937 47.393 1.00 63.90 313 ASP A N 1
ATOM 2562 C CA . ASP A 1 316 ? -37.408 69.634 47.617 1.00 66.60 313 ASP A CA 1
ATOM 2563 C C . ASP A 1 316 ? -37.530 68.183 48.036 1.00 61.78 313 ASP A C 1
ATOM 2564 O O . ASP A 1 316 ? -36.786 67.339 47.538 1.00 60.64 313 ASP A O 1
ATOM 2569 N N . ARG A 1 317 ? -38.465 67.905 48.945 1.00 57.83 314 ARG A N 1
ATOM 2570 C CA . ARG A 1 317 ? -38.751 66.538 49.387 1.00 57.04 314 ARG A CA 1
ATOM 2571 C C . ARG A 1 317 ? -39.179 65.642 48.224 1.00 57.63 314 ARG A C 1
ATOM 2572 O O . ARG A 1 317 ? -39.739 66.111 47.237 1.00 54.37 314 ARG A O 1
ATOM 2580 N N . ALA A 1 318 ? -38.886 64.353 48.343 1.00 59.56 315 ALA A N 1
ATOM 2581 C CA . ALA A 1 318 ? -39.244 63.389 47.310 1.00 63.78 315 ALA A CA 1
ATOM 2582 C C . ALA A 1 318 ? -40.741 63.109 47.337 1.00 57.51 315 ALA A C 1
ATOM 2583 O O . ALA A 1 318 ? -41.326 62.884 48.392 1.00 53.29 315 ALA A O 1
ATOM 2585 N N . THR A 1 319 ? -41.352 63.113 46.166 1.00 56.62 316 THR A N 1
ATOM 2586 C CA . THR A 1 319 ? -42.776 62.864 46.058 1.00 60.11 316 THR A CA 1
ATOM 2587 C C . THR A 1 319 ? -43.077 61.379 45.867 1.00 56.14 316 THR A C 1
ATOM 2588 O O . THR A 1 319 ? -44.220 60.961 46.016 1.00 55.43 316 THR A O 1
ATOM 2592 N N . ASN A 1 320 ? -42.057 60.589 45.528 1.00 54.16 317 ASN A N 1
ATOM 2593 C CA . ASN A 1 320 ? -42.207 59.137 45.405 1.00 52.20 317 ASN A CA 1
ATOM 2594 C C . ASN A 1 320 ? -41.029 58.351 46.002 1.00 48.48 317 ASN A C 1
ATOM 2595 O O . ASN A 1 320 ? -40.019 58.931 46.387 1.00 50.51 317 ASN A O 1
ATOM 2600 N N . LEU A 1 321 ? -41.175 57.031 46.079 1.00 45.67 318 LEU A N 1
ATOM 2601 C CA . LEU A 1 321 ? -40.167 56.182 46.716 1.00 47.44 318 LEU A CA 1
ATOM 2602 C C . LEU A 1 321 ? -38.887 56.043 45.889 1.00 48.70 318 LEU A C 1
ATOM 2603 O O . LEU A 1 321 ? -37.795 56.014 46.441 1.00 47.86 318 LEU A O 1
ATOM 2608 N N . GLU A 1 322 ? -39.022 55.962 44.573 1.00 50.98 319 GLU A N 1
ATOM 2609 C CA . GLU A 1 322 ? -37.865 55.857 43.701 1.00 52.34 319 GLU A CA 1
ATOM 2610 C C . GLU A 1 322 ? -36.984 57.085 43.861 1.00 48.90 319 GLU A C 1
ATOM 2611 O O . GLU A 1 322 ? -35.775 56.968 44.023 1.00 46.85 319 GLU A O 1
ATOM 2617 N N . ASP A 1 323 ? -37.601 58.262 43.830 1.00 52.09 320 ASP A N 1
ATOM 2618 C CA . ASP A 1 323 ? -36.862 59.525 43.950 1.00 52.72 320 ASP A CA 1
ATOM 2619 C C . ASP A 1 323 ? -36.333 59.763 45.363 1.00 46.99 320 ASP A C 1
ATOM 2620 O O . ASP A 1 323 ? -35.354 60.487 45.537 1.00 46.42 320 ASP A O 1
ATOM 2625 N N . ALA A 1 324 ? -36.973 59.158 46.363 1.00 44.08 321 ALA A N 1
ATOM 2626 C CA . ALA A 1 324 ? -36.506 59.246 47.748 1.00 43.57 321 ALA A CA 1
ATOM 2627 C C . ALA A 1 324 ? -35.197 58.479 47.953 1.00 44.62 321 ALA A C 1
ATOM 2628 O O . ALA A 1 324 ? -34.283 58.965 48.626 1.00 42.00 321 ALA A O 1
ATOM 2630 N N . PHE A 1 325 ? -35.120 57.278 47.376 1.00 44.90 322 PHE A N 1
ATOM 2631 C CA . PHE A 1 325 ? -33.895 56.473 47.403 1.00 44.98 322 PHE A CA 1
ATOM 2632 C C . PHE A 1 325 ? -32.738 57.160 46.682 1.00 42.83 322 PHE A C 1
ATOM 2633 O O . PHE A 1 325 ? -31.645 57.248 47.234 1.00 43.65 322 PHE A O 1
ATOM 2641 N N . LYS A 1 326 ? -32.985 57.675 45.478 1.00 41.49 323 LYS A N 1
ATOM 2642 C CA . LYS A 1 326 ? -31.958 58.423 44.736 1.00 43.91 323 LYS A CA 1
ATOM 2643 C C . LYS A 1 326 ? -31.411 59.565 45.562 1.00 44.00 323 LYS A C 1
ATOM 2644 O O . LYS A 1 326 ? -30.203 59.788 45.607 1.00 47.19 323 LYS A O 1
ATOM 2650 N N . GLN A 1 327 ? -32.311 60.293 46.212 1.00 44.62 324 GLN A N 1
ATOM 2651 C CA . GLN A 1 327 ? -31.911 61.372 47.102 1.00 48.10 324 GLN A CA 1
ATOM 2652 C C . GLN A 1 327 ? -31.029 60.873 48.229 1.00 44.57 324 GLN A C 1
ATOM 2653 O O . GLN A 1 327 ? -30.047 61.521 48.585 1.00 44.31 324 GLN A O 1
ATOM 2659 N N . LEU A 1 328 ? -31.394 59.727 48.794 1.00 45.20 325 LEU A N 1
ATOM 2660 C CA . LEU A 1 328 ? -30.641 59.142 49.902 1.00 44.37 325 LEU A CA 1
ATOM 2661 C C . LEU A 1 328 ? -29.224 58.798 49.438 1.00 43.31 325 LEU A C 1
ATOM 2662 O O . LEU A 1 328 ? -28.248 59.031 50.158 1.00 37.86 325 LEU A O 1
ATOM 2667 N N . LEU A 1 329 ? -29.116 58.256 48.229 1.00 41.43 326 LEU A N 1
ATOM 2668 C CA . LEU A 1 329 ? -27.821 57.826 47.724 1.00 45.18 326 LEU A CA 1
ATOM 2669 C C . LEU A 1 329 ? -26.957 58.979 47.216 1.00 46.35 326 LEU A C 1
ATOM 2670 O O . LEU A 1 329 ? -25.739 58.917 47.359 1.00 43.57 326 LEU A O 1
ATOM 2675 N N . SER A 1 330 ? -27.575 60.029 46.666 1.00 47.07 327 SER A N 1
ATOM 2676 C CA . SER A 1 330 ? -26.844 61.259 46.334 1.00 49.95 327 SER A CA 1
ATOM 2677 C C . SER A 1 330 ? -26.189 61.842 47.568 1.00 46.43 327 SER A C 1
ATOM 2678 O O . SER A 1 330 ? -24.983 62.043 47.597 1.00 48.12 327 SER A O 1
ATOM 2681 N N . VAL A 1 331 ? -26.990 62.105 48.593 1.00 46.73 328 VAL A N 1
ATOM 2682 C CA . VAL A 1 331 ? -26.469 62.739 49.800 1.00 44.74 328 VAL A CA 1
ATOM 2683 C C . VAL A 1 331 ? -25.423 61.845 50.450 1.00 43.39 328 VAL A C 1
ATOM 2684 O O . VAL A 1 331 ? -24.422 62.336 50.970 1.00 45.60 328 VAL A O 1
ATOM 2688 N N . ALA A 1 332 ? -25.652 60.533 50.399 1.00 44.96 329 ALA A N 1
ATOM 2689 C CA . ALA A 1 332 ? -24.704 59.554 50.933 1.00 44.83 329 ALA A CA 1
ATOM 2690 C C . ALA A 1 332 ? -23.324 59.726 50.294 1.00 43.00 329 ALA A C 1
ATOM 2691 O O . ALA A 1 332 ? -22.321 59.635 50.983 1.00 42.55 329 ALA A O 1
ATOM 2693 N N . VAL A 1 333 ? -23.296 60.011 48.991 1.00 42.21 330 VAL A N 1
ATOM 2694 C CA . VAL A 1 333 ? -22.056 60.273 48.250 1.00 45.88 330 VAL A CA 1
ATOM 2695 C C . VAL A 1 333 ? -21.587 61.726 48.387 1.00 52.06 330 VAL A C 1
ATOM 2696 O O . VAL A 1 333 ? -20.397 61.991 48.602 1.00 51.84 330 VAL A O 1
ATOM 2700 N N . GLU A 1 334 ? -22.523 62.663 48.255 1.00 55.62 331 GLU A N 1
ATOM 2701 C CA . GLU A 1 334 ? -22.215 64.092 48.349 1.00 54.07 331 GLU A CA 1
ATOM 2702 C C . GLU A 1 334 ? -21.387 64.464 49.569 1.00 50.60 331 GLU A C 1
ATOM 2703 O O . GLU A 1 334 ? -20.500 65.301 49.474 1.00 57.04 331 GLU A O 1
ATOM 2709 N N . GLN A 1 335 ? -21.673 63.854 50.714 1.00 48.33 332 GLN A N 1
ATOM 2710 C CA . GLN A 1 335 ? -20.916 64.153 51.935 1.00 49.88 332 GLN A CA 1
ATOM 2711 C C . GLN A 1 335 ? -19.415 63.830 51.823 1.00 56.24 332 GLN A C 1
ATOM 2712 O O . GLN A 1 335 ? -18.622 64.272 52.665 1.00 62.79 332 GLN A O 1
ATOM 2718 N N . PHE A 1 336 ? -19.036 63.045 50.812 1.00 55.42 333 PHE A N 1
ATOM 2719 C CA . PHE A 1 336 ? -17.631 62.695 50.577 1.00 55.01 333 PHE A CA 1
ATOM 2720 C C . PHE A 1 336 ? -16.985 63.523 49.453 1.00 59.99 333 PHE A C 1
ATOM 2721 O O . PHE A 1 336 ? -15.830 63.288 49.101 1.00 60.58 333 PHE A O 1
ATOM 2729 N N . GLN A 1 337 ? -17.711 64.493 48.896 1.00 73.32 334 GLN A N 1
ATOM 2730 C CA . GLN A 1 337 ? -17.151 65.368 47.852 1.00 78.91 334 GLN A CA 1
ATOM 2731 C C . GLN A 1 337 ? -16.332 66.505 48.491 1.00 92.84 334 GLN A C 1
ATOM 2732 O O . GLN A 1 337 ? -16.511 66.840 49.671 1.00 85.26 334 GLN A O 1
ATOM 2738 N N . GLY A 1 338 ? -15.435 67.089 47.698 1.00 108.96 335 GLY A N 1
ATOM 2739 C CA . GLY A 1 338 ? -14.433 68.023 48.208 1.00 116.14 335 GLY A CA 1
ATOM 2740 C C . GLY A 1 338 ? -13.265 67.251 48.801 1.00 122.73 335 GLY A C 1
ATOM 2741 O O . GLY A 1 338 ? -13.379 66.698 49.899 1.00 123.75 335 GLY A O 1
ATOM 2742 N N . LYS A 1 339 ? -12.144 67.218 48.074 1.00 123.43 336 LYS A N 1
ATOM 2743 C CA . LYS A 1 339 ? -10.940 66.464 48.477 1.00 126.39 336 LYS A CA 1
ATOM 2744 C C . LYS A 1 339 ? -10.454 66.815 49.889 1.00 124.87 336 LYS A C 1
ATOM 2745 O O . LYS A 1 339 ? -9.923 65.964 50.604 1.00 110.94 336 LYS A O 1
ATOM 2751 N N . LYS A 1 340 ? -10.640 68.074 50.271 1.00 128.78 337 LYS A N 1
ATOM 2752 C CA . LYS A 1 340 ? -10.161 68.603 51.547 1.00 126.64 337 LYS A CA 1
ATOM 2753 C C . LYS A 1 340 ? -10.783 67.939 52.787 1.00 111.30 337 LYS A C 1
ATOM 2754 O O . LYS A 1 340 ? -10.111 67.780 53.809 1.00 101.98 337 LYS A O 1
ATOM 2760 N N . THR A 1 341 ? -12.051 67.547 52.693 1.00 94.02 338 THR A N 1
ATOM 2761 C CA . THR A 1 341 ? -12.825 67.160 53.878 1.00 87.23 338 THR A CA 1
ATOM 2762 C C . THR A 1 341 ? -12.247 65.931 54.592 1.00 83.56 338 THR A C 1
ATOM 2763 O O . THR A 1 341 ? -11.464 65.178 54.018 1.00 88.02 338 THR A O 1
ATOM 2767 N N . GLU A 1 342 ? -12.635 65.746 55.850 1.00 85.26 339 GLU A N 1
ATOM 2768 C CA . GLU A 1 342 ? -12.137 64.637 56.682 1.00 84.49 339 GLU A CA 1
ATOM 2769 C C . GLU A 1 342 ? -12.740 63.285 56.299 1.00 76.71 339 GLU A C 1
ATOM 2770 O O . GLU A 1 342 ? -12.103 62.247 56.470 1.00 78.03 339 GLU A O 1
ATOM 2776 N N . ARG A 1 343 ? -13.975 63.301 55.804 1.00 70.92 340 ARG A N 1
ATOM 2777 C CA . ARG A 1 343 ? -14.665 62.080 55.408 1.00 64.42 340 ARG A CA 1
ATOM 2778 C C . ARG A 1 343 ? -14.105 61.516 54.123 1.00 60.30 340 ARG A C 1
ATOM 2779 O O . ARG A 1 343 ? -14.047 60.298 53.957 1.00 61.97 340 ARG A O 1
ATOM 2787 N N . ALA A 1 344 ? -13.707 62.396 53.208 1.00 53.47 341 ALA A N 1
ATOM 2788 C CA . ALA A 1 344 ? -13.061 61.961 51.968 1.00 53.57 341 ALA A CA 1
ATOM 2789 C C . ALA A 1 344 ? -11.762 61.192 52.231 1.00 56.26 341 ALA A C 1
ATOM 2790 O O . ALA A 1 344 ? -11.358 60.368 51.414 1.00 60.28 341 ALA A O 1
ATOM 2792 N N . ALA A 1 345 ? -11.117 61.465 53.365 1.00 52.86 342 ALA A N 1
ATOM 2793 C CA . ALA A 1 345 ? -9.937 60.714 53.783 1.00 56.70 342 ALA A CA 1
ATOM 2794 C C . ALA A 1 345 ? -10.292 59.287 54.174 1.00 58.15 342 ALA A C 1
ATOM 2795 O O . ALA A 1 345 ? -9.569 58.355 53.821 1.00 63.10 342 ALA A O 1
ATOM 2797 N N . VAL A 1 346 ? -11.389 59.121 54.914 1.00 53.15 343 VAL A N 1
ATOM 2798 C CA . VAL A 1 346 ? -11.863 57.787 55.301 1.00 50.76 343 VAL A CA 1
ATOM 2799 C C . VAL A 1 346 ? -12.172 56.944 54.055 1.00 50.36 343 VAL A C 1
ATOM 2800 O O . VAL A 1 346 ? -11.746 55.790 53.949 1.00 50.43 343 VAL A O 1
ATOM 2804 N N . ASN A 1 347 ? -12.888 57.521 53.101 1.00 44.20 344 ASN A N 1
ATOM 2805 C CA . ASN A 1 347 ? -13.199 56.783 51.890 1.00 43.28 344 ASN A CA 1
ATOM 2806 C C . ASN A 1 347 ? -11.931 56.384 51.125 1.00 43.27 344 ASN A C 1
ATOM 2807 O O . ASN A 1 347 ? -11.883 55.314 50.544 1.00 45.29 344 ASN A O 1
ATOM 2812 N N . ARG A 1 348 ? -10.905 57.232 51.137 1.00 46.93 345 ARG A N 1
ATOM 2813 C CA . ARG A 1 348 ? -9.642 56.912 50.467 1.00 48.12 345 ARG A CA 1
ATOM 2814 C C . ARG A 1 348 ? -8.953 55.717 51.099 1.00 46.56 345 ARG A C 1
ATOM 2815 O O . ARG A 1 348 ? -8.407 54.880 50.386 1.00 50.96 345 ARG A O 1
ATOM 2823 N N . LYS A 1 349 ? -8.959 55.654 52.428 1.00 45.46 346 LYS A N 1
ATOM 2824 C CA . LYS A 1 349 ? -8.427 54.494 53.149 1.00 50.37 346 LYS A CA 1
ATOM 2825 C C . LYS A 1 349 ? -9.187 53.220 52.801 1.00 48.62 346 LYS A C 1
ATOM 2826 O O . LYS A 1 349 ? -8.581 52.168 52.673 1.00 50.41 346 LYS A O 1
ATOM 2832 N N . TYR A 1 350 ? -10.506 53.312 52.640 1.00 43.78 347 TYR A N 1
ATOM 2833 C CA . TYR A 1 350 ? -11.280 52.165 52.185 1.00 40.21 347 TYR A CA 1
ATOM 2834 C C . TYR A 1 350 ? -10.766 51.653 50.852 1.00 38.42 347 TYR A C 1
ATOM 2835 O O . TYR A 1 350 ? -10.607 50.448 50.692 1.00 36.86 347 TYR A O 1
ATOM 2844 N N . ILE 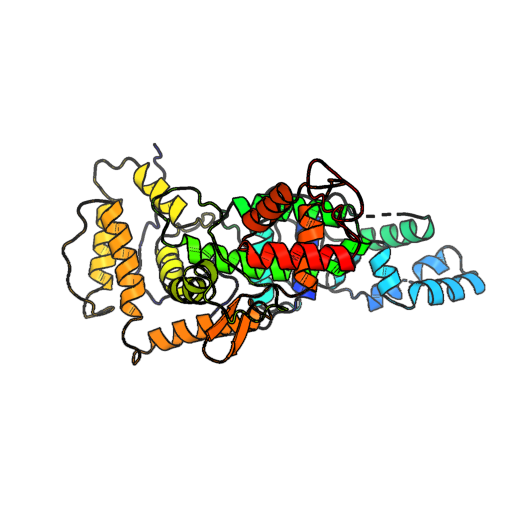A 1 351 ? -10.486 52.557 49.914 1.00 37.52 348 ILE A N 1
ATOM 2845 C CA . ILE A 1 351 ? -10.001 52.157 48.588 1.00 39.74 348 ILE A CA 1
ATOM 2846 C C . ILE A 1 351 ? -8.620 51.505 48.658 1.00 38.81 348 ILE A C 1
ATOM 2847 O O . ILE A 1 351 ? -8.375 50.481 48.025 1.00 39.58 348 ILE A O 1
ATOM 2852 N N . ASN A 1 352 ? -7.712 52.114 49.404 1.00 37.22 349 ASN A N 1
ATOM 2853 C CA . ASN A 1 352 ? -6.359 51.591 49.506 1.00 38.19 349 ASN A CA 1
ATOM 2854 C C . ASN A 1 352 ? -6.312 50.258 50.198 1.00 34.10 349 ASN A C 1
ATOM 2855 O O . ASN A 1 352 ? -5.530 49.387 49.829 1.00 38.05 349 ASN A O 1
ATOM 2860 N N . GLU A 1 353 ? -7.153 50.098 51.205 1.00 33.41 350 GLU A N 1
ATOM 2861 C CA . GLU A 1 353 ? -7.233 48.835 51.932 1.00 33.21 350 GLU A CA 1
ATOM 2862 C C . GLU A 1 353 ? -7.764 47.725 51.035 1.00 32.46 350 GLU A C 1
ATOM 2863 O O . GLU A 1 353 ? -7.205 46.620 50.989 1.00 32.75 350 GLU A O 1
ATOM 2869 N N . LEU A 1 354 ? -8.832 48.040 50.315 1.00 30.28 351 LEU A N 1
ATOM 2870 C CA . LEU A 1 354 ? -9.404 47.131 49.352 1.00 32.53 351 LEU A CA 1
ATOM 2871 C C . LEU A 1 354 ? -8.347 46.716 48.3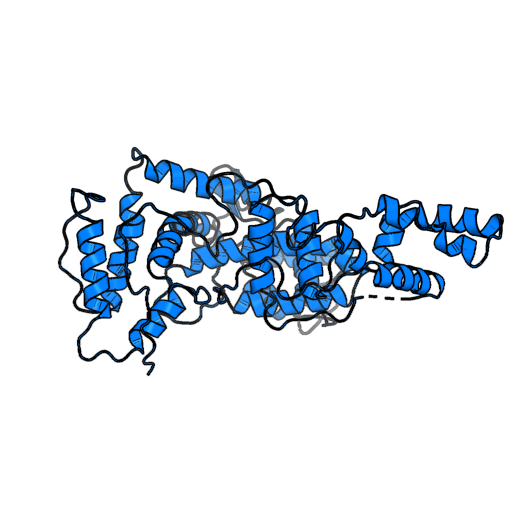49 1.00 30.80 351 LEU A C 1
ATOM 2872 O O . LEU A 1 354 ? -8.130 45.540 48.126 1.00 33.33 351 LEU A O 1
ATOM 2877 N N . GLU A 1 355 ? -7.672 47.683 47.757 1.00 30.31 352 GLU A N 1
ATOM 2878 C CA . GLU A 1 355 ? -6.731 47.365 46.695 1.00 32.37 352 GLU A CA 1
ATOM 2879 C C . GLU A 1 355 ? -5.530 46.596 47.249 1.00 31.37 352 GLU A C 1
ATOM 2880 O O . GLU A 1 355 ? -5.040 45.690 46.610 1.00 30.93 352 GLU A O 1
ATOM 2886 N N . SER A 1 356 ? -5.090 46.921 48.457 1.00 31.48 353 SER A N 1
ATOM 2887 C CA . SER A 1 356 ? -3.961 46.208 49.052 1.00 30.68 353 SER A CA 1
ATOM 2888 C C . SER A 1 356 ? -4.287 44.790 49.537 1.00 30.19 353 SER A C 1
ATOM 2889 O O . SER A 1 356 ? -3.518 43.878 49.273 1.00 31.78 353 SER A O 1
ATOM 2892 N N . GLN A 1 357 ? -5.411 44.603 50.231 1.00 29.19 354 GLN A N 1
ATOM 2893 C CA . GLN A 1 357 ? -5.695 43.330 50.929 1.00 30.20 354 GLN A CA 1
ATOM 2894 C C . GLN A 1 357 ? -6.605 42.368 50.179 1.00 30.37 354 GLN A C 1
ATOM 2895 O O . GLN A 1 357 ? -6.581 41.163 50.432 1.00 31.02 354 GLN A O 1
ATOM 2901 N N . ILE A 1 358 ? -7.415 42.892 49.269 1.00 32.35 355 ILE A N 1
ATOM 2902 C CA . ILE A 1 358 ? -8.382 42.063 48.549 1.00 32.51 355 ILE A CA 1
ATOM 2903 C C . ILE A 1 358 ? -8.014 41.912 47.080 1.00 33.20 355 ILE A C 1
ATOM 2904 O O . ILE A 1 358 ? -8.223 40.840 46.507 1.00 32.94 355 ILE A O 1
ATOM 2909 N N . CYS A 1 359 ? -7.460 42.964 46.476 1.00 34.72 356 CYS A N 1
ATOM 2910 C CA . CYS A 1 359 ? -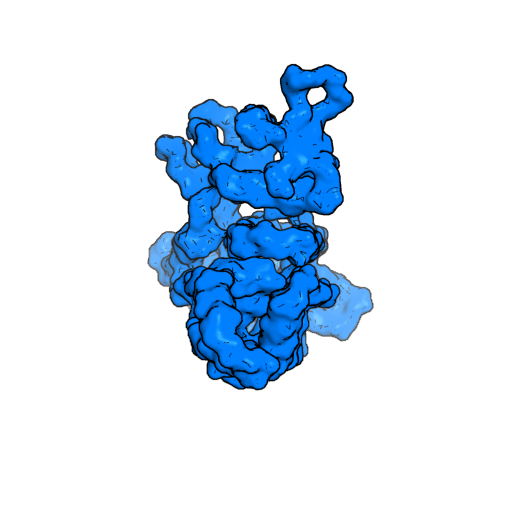7.192 42.977 45.031 1.00 37.70 356 CYS A CA 1
ATOM 2911 C C . CYS A 1 359 ? -5.765 42.560 44.661 1.00 40.10 356 CYS A C 1
ATOM 2912 O O . CYS A 1 359 ? -5.272 42.923 43.601 1.00 44.67 356 CYS A O 1
ATOM 2915 N N . THR A 1 360 ? -5.125 41.769 45.516 1.00 42.91 357 THR A N 1
ATOM 2916 C CA . THR A 1 360 ? -3.730 41.377 45.316 1.00 48.36 357 THR A CA 1
ATOM 2917 C C . THR A 1 360 ? -3.490 40.645 43.985 1.00 42.06 357 THR A C 1
ATOM 2918 O O . THR A 1 360 ? -4.093 39.608 43.707 1.00 35.46 357 THR A O 1
ATOM 2922 N N . ASP A 1 361 ? -2.591 41.213 43.188 1.00 39.38 358 ASP A N 1
ATOM 2923 C CA . ASP A 1 361 ? -2.238 40.751 41.829 1.00 44.83 358 ASP A CA 1
ATOM 2924 C C . ASP A 1 361 ? -3.418 40.632 40.845 1.00 37.13 358 ASP A C 1
ATOM 2925 O O . ASP A 1 361 ? -3.321 39.929 39.837 1.00 34.08 358 ASP A O 1
ATOM 2930 N N . PHE A 1 362 ? -4.518 41.321 41.139 1.00 32.60 359 PHE A N 1
ATOM 2931 C CA . PHE A 1 362 ? -5.563 41.541 40.155 1.00 29.64 359 PHE A CA 1
ATOM 2932 C C . PHE A 1 362 ? -5.305 42.861 39.460 1.00 29.80 359 PHE A C 1
ATOM 2933 O O . PHE A 1 362 ? -5.934 43.163 38.470 1.00 30.48 359 PHE A O 1
ATOM 2941 N N . ILE A 1 363 ? -4.376 43.641 39.996 1.00 31.17 360 ILE A N 1
ATOM 2942 C CA . ILE A 1 363 ? -4.066 44.948 39.477 1.00 33.31 360 ILE A CA 1
ATOM 2943 C C . ILE A 1 363 ? -2.584 45.044 39.146 1.00 33.56 360 ILE A C 1
ATOM 2944 O O . ILE A 1 363 ? -1.748 44.620 39.928 1.00 33.34 360 ILE A O 1
ATOM 2949 N N . GLN A 1 364 ? -2.282 45.615 37.985 1.00 34.05 361 GLN A N 1
ATOM 2950 C CA . GLN A 1 364 ? -0.910 45.873 37.550 1.00 35.85 361 GLN A CA 1
ATOM 2951 C C . GLN A 1 364 ? -0.806 47.209 36.825 1.00 38.72 361 GLN A C 1
ATOM 2952 O O . GLN A 1 364 ? -1.804 47.774 36.376 1.00 39.36 361 GLN A O 1
ATOM 2958 N N . VAL A 1 365 ? 0.421 47.684 36.670 1.00 45.86 362 VAL A N 1
ATOM 2959 C CA . VAL A 1 365 ? 0.699 48.886 35.881 1.00 46.25 362 VAL A CA 1
ATOM 2960 C C . VAL A 1 365 ? 0.988 48.533 34.407 1.00 43.90 362 VAL A C 1
ATOM 2961 O O . VAL A 1 365 ? 1.478 47.457 34.075 1.00 42.10 362 VAL A O 1
ATOM 2965 N N . ARG A 1 366 ? 0.624 49.433 33.512 1.00 50.10 363 ARG A N 1
ATOM 2966 C CA . ARG A 1 366 ? 0.830 49.195 32.096 1.00 54.66 363 ARG A CA 1
ATOM 2967 C C . ARG A 1 366 ? 1.255 50.493 31.408 1.00 61.92 363 ARG A C 1
ATOM 2968 O O . ARG A 1 366 ? 0.659 50.932 30.425 1.00 59.24 363 ARG A O 1
ATOM 2976 N N . GLY A 1 367 ? 2.318 51.087 31.959 1.00 76.95 364 GLY A N 1
ATOM 2977 C CA . GLY A 1 367 ? 2.962 52.272 31.394 1.00 83.02 364 GLY A CA 1
ATOM 2978 C C . GLY A 1 367 ? 2.183 53.553 31.609 1.00 84.97 364 GLY A C 1
ATOM 2979 O O . GLY A 1 367 ? 1.875 53.915 32.744 1.00 84.84 364 GLY A O 1
ATOM 2980 N N . ARG A 1 368 ? 1.888 54.239 30.504 1.00 92.54 365 ARG A N 1
ATOM 2981 C CA . ARG A 1 368 ? 1.042 55.438 30.498 1.00 100.43 365 ARG A CA 1
ATOM 2982 C C . ARG A 1 368 ? -0.455 55.093 30.618 1.00 99.09 365 ARG A C 1
ATOM 2983 O O . ARG A 1 368 ? -1.272 55.958 30.952 1.00 92.72 365 ARG A O 1
ATOM 2991 N N . ALA A 1 369 ? -0.809 53.834 30.342 1.00 92.33 366 ALA A N 1
ATOM 2992 C CA . ALA A 1 369 ? -2.194 53.361 30.467 1.00 81.33 366 ALA A CA 1
ATOM 2993 C C . ALA A 1 369 ? -2.630 53.167 31.928 1.00 70.29 366 ALA A C 1
ATOM 2994 O O . ALA A 1 369 ? -3.795 52.862 32.189 1.00 70.23 366 ALA A O 1
ATOM 2996 N N . GLY A 1 370 ? -1.699 53.338 32.869 1.00 56.69 367 GLY A N 1
ATOM 2997 C CA . GLY A 1 370 ? -2.017 53.326 34.291 1.00 48.05 367 GLY A CA 1
ATOM 2998 C C . GLY A 1 370 ? -2.345 51.931 34.785 1.00 45.32 367 GLY A C 1
ATOM 2999 O O . GLY A 1 370 ? -1.888 50.944 34.207 1.00 45.42 367 GLY A O 1
ATOM 3000 N N . LYS A 1 371 ? -3.145 51.845 35.846 1.00 38.53 368 LYS A N 1
ATOM 3001 C CA . LYS A 1 371 ? -3.531 50.558 36.399 1.00 36.23 368 LYS A CA 1
ATOM 3002 C C . LYS A 1 371 ? -4.482 49.813 35.470 1.00 34.32 368 LYS A C 1
ATOM 3003 O O . LYS A 1 371 ? -5.261 50.421 34.732 1.00 33.90 368 LYS A O 1
ATOM 3009 N N . VAL A 1 372 ? -4.391 48.486 35.538 1.00 32.29 369 VAL A N 1
ATOM 3010 C CA . VAL A 1 372 ? -5.099 47.568 34.667 1.00 31.17 369 VAL A CA 1
ATOM 3011 C C . VAL A 1 372 ? -5.485 46.299 35.446 1.00 29.83 369 VAL A C 1
ATOM 3012 O O . VAL A 1 372 ? -4.691 45.783 36.240 1.00 29.34 369 VAL A O 1
ATOM 3016 N N . LEU A 1 373 ? -6.693 45.793 35.220 1.00 27.95 370 LEU A N 1
ATOM 3017 C CA . LEU A 1 373 ? -7.117 44.543 35.851 1.00 26.79 370 LEU A CA 1
ATOM 3018 C C . LEU A 1 373 ? -6.596 43.341 35.080 1.00 27.11 370 LEU A C 1
ATOM 3019 O O . LEU A 1 373 ? -6.815 43.215 33.861 1.00 25.38 370 LEU A O 1
ATOM 3024 N N . VAL A 1 374 ? -5.901 42.458 35.793 1.00 26.70 371 VAL A N 1
ATOM 3025 C CA . VAL A 1 374 ? -5.271 41.301 35.178 1.00 27.49 371 VAL A CA 1
ATOM 3026 C C . VAL A 1 374 ? -5.674 39.977 35.842 1.00 29.36 371 VAL A C 1
ATOM 3027 O O . VAL A 1 374 ? -5.997 39.931 37.037 1.00 30.88 371 VAL A O 1
ATOM 3031 N N . LEU A 1 375 ? -5.675 38.915 35.040 1.00 28.34 372 LEU A N 1
ATOM 3032 C CA . LEU A 1 375 ? -5.717 37.552 35.544 1.00 26.66 372 LEU A CA 1
ATOM 3033 C C . LEU A 1 375 ? -4.343 36.911 35.357 1.00 25.76 372 LEU A C 1
ATOM 3034 O O . LEU A 1 375 ? -3.885 36.703 34.214 1.00 23.13 372 LEU A O 1
ATOM 3039 N N . ASN A 1 376 ? -3.690 36.598 36.476 1.00 24.59 373 ASN A N 1
ATOM 3040 C CA . ASN A 1 376 ? -2.401 35.923 36.438 1.00 24.98 373 ASN A CA 1
ATOM 3041 C C . ASN A 1 376 ? -2.619 34.466 36.130 1.00 25.33 373 ASN A C 1
ATOM 3042 O O . ASN A 1 376 ? -3.758 34.018 36.068 1.00 25.34 373 ASN A O 1
ATOM 3047 N N . GLN A 1 377 ? -1.534 33.724 35.947 1.00 25.29 374 GLN A N 1
ATOM 3048 C CA . GLN A 1 377 ? -1.644 32.405 35.354 1.00 25.65 374 GLN A CA 1
ATOM 3049 C C . GLN A 1 377 ? -2.203 31.376 36.319 1.00 27.06 374 GLN A C 1
ATOM 3050 O O . GLN A 1 377 ? -2.867 30.441 35.901 1.00 28.17 374 GLN A O 1
ATOM 3056 N N . ASP A 1 378 ? -1.933 31.546 37.603 1.00 29.18 375 ASP A N 1
ATOM 3057 C CA . ASP A 1 378 ? -2.510 30.675 38.630 1.00 32.65 375 ASP A CA 1
ATOM 3058 C C . ASP A 1 378 ? -4.018 30.761 38.686 1.00 28.60 375 ASP A C 1
ATOM 3059 O O . ASP A 1 378 ? -4.696 29.737 38.774 1.00 28.72 375 ASP A O 1
ATOM 3064 N N . ARG A 1 379 ? -4.532 31.985 38.638 1.00 26.26 376 ARG A N 1
ATOM 3065 C CA . ARG A 1 379 ? -5.962 32.223 38.768 1.00 29.88 376 ARG A CA 1
ATOM 3066 C C . ARG A 1 379 ? -6.686 31.761 37.531 1.00 32.17 376 ARG A C 1
ATOM 3067 O O . ARG A 1 379 ? -7.804 31.230 37.595 1.00 33.20 376 ARG A O 1
ATOM 3075 N N . LEU A 1 380 ? -5.999 31.914 36.413 1.00 31.83 377 LEU A N 1
ATOM 3076 C CA . LEU A 1 380 ? -6.474 31.467 35.132 1.00 32.76 377 LEU A CA 1
ATOM 3077 C C . LEU A 1 380 ? -6.648 29.955 35.094 1.00 31.11 377 LEU A C 1
ATOM 3078 O O . LEU A 1 380 ? -7.645 29.433 34.564 1.00 31.83 377 LEU A O 1
ATOM 3083 N N . LEU A 1 381 ? -5.668 29.247 35.641 1.00 26.17 378 LEU A N 1
ATOM 3084 C CA . LEU A 1 381 ? -5.766 27.797 35.750 1.00 26.74 378 LEU A CA 1
ATOM 3085 C C . LEU A 1 381 ? -6.835 27.419 36.767 1.00 25.58 378 LEU A C 1
ATOM 3086 O O . LEU A 1 381 ? -7.601 26.478 36.546 1.00 24.69 378 LEU A O 1
ATOM 3091 N N . LEU A 1 382 ? -6.908 28.152 37.875 1.00 22.94 379 LEU A N 1
ATOM 3092 C CA . LEU A 1 382 ? -7.947 27.839 38.863 1.00 23.26 379 LEU A CA 1
ATOM 3093 C C . LEU A 1 382 ? -9.345 27.986 38.233 1.00 22.10 379 LEU A C 1
ATOM 3094 O O . LEU A 1 382 ? -10.151 27.045 38.252 1.00 21.25 379 LEU A O 1
ATOM 3099 N N . LEU A 1 383 ? -9.607 29.146 37.641 1.00 23.07 380 LEU A N 1
ATOM 3100 C CA . LEU A 1 383 ? -10.879 29.383 36.933 1.00 24.35 380 LEU A CA 1
ATOM 3101 C C . LEU A 1 383 ? -11.181 28.315 35.913 1.00 23.62 380 LEU A C 1
ATOM 3102 O O . LEU A 1 383 ? -12.328 27.883 35.790 1.00 25.31 380 LEU A O 1
ATOM 3107 N N . THR A 1 384 ? -10.166 27.902 35.168 1.00 22.42 381 THR A N 1
ATOM 3108 C CA . THR A 1 384 ? -10.383 26.925 34.120 1.00 23.11 381 THR A CA 1
ATOM 3109 C C . THR A 1 384 ? -10.905 25.635 34.759 1.00 25.06 381 THR A C 1
ATOM 3110 O O . THR A 1 384 ? -11.925 25.059 34.317 1.00 25.48 381 THR A O 1
ATOM 3114 N N . ASN A 1 385 ? -10.229 25.210 35.821 1.00 23.14 382 ASN A N 1
ATOM 3115 C CA . ASN A 1 385 ? -10.594 23.975 36.503 1.00 23.75 382 ASN A CA 1
ATOM 3116 C C . ASN A 1 385 ? -11.927 24.018 37.225 1.00 23.30 382 ASN A C 1
ATOM 3117 O O . ASN A 1 385 ? -12.709 23.062 37.166 1.00 22.45 382 ASN A O 1
ATOM 3122 N N . LEU A 1 386 ? -12.201 25.131 37.890 1.00 21.67 383 LEU A N 1
ATOM 3123 C CA . LEU A 1 386 ? -13.481 25.289 38.543 1.00 20.92 383 LEU A CA 1
ATOM 3124 C C . LEU A 1 386 ? -14.592 25.267 37.515 1.00 22.62 383 LEU A C 1
ATOM 3125 O O . LEU A 1 386 ? -15.590 24.551 37.695 1.00 23.61 383 LEU A O 1
ATOM 3130 N N . THR A 1 387 ? -14.412 26.036 36.436 1.00 22.78 384 THR A N 1
ATOM 3131 C CA . THR A 1 387 ? -15.461 26.222 35.430 1.00 21.59 384 THR A CA 1
ATOM 3132 C C . THR A 1 387 ? -15.748 24.932 34.660 1.00 21.32 384 THR A C 1
ATOM 3133 O O . THR A 1 387 ? -16.903 24.612 34.396 1.00 21.46 384 THR A O 1
ATOM 3137 N N . VAL A 1 388 ? -14.718 24.192 34.284 1.00 21.54 385 VAL A N 1
ATOM 3138 C CA . VAL A 1 388 ? -14.963 22.917 33.601 1.00 22.98 385 VAL A CA 1
ATOM 3139 C C . VAL A 1 388 ? -15.529 21.952 34.629 1.00 24.60 385 VAL A C 1
ATOM 3140 O O . VAL A 1 388 ? -16.487 21.233 34.360 1.00 24.56 385 VAL A O 1
ATOM 3144 N N . GLY A 1 389 ? -14.935 21.949 35.814 1.00 27.55 386 GLY A N 1
ATOM 3145 C CA . GLY A 1 389 ? -15.540 21.296 36.968 1.00 28.59 386 GLY A CA 1
ATOM 3146 C C . GLY A 1 389 ? -15.828 19.840 36.731 1.00 29.28 386 GLY A C 1
ATOM 3147 O O . GLY A 1 389 ? -14.963 19.094 36.307 1.00 32.88 386 GLY A O 1
ATOM 3148 N N . LYS A 1 390 ? -17.064 19.450 36.981 1.00 36.51 387 LYS A N 1
ATOM 3149 C CA . LYS A 1 390 ? -17.492 18.062 36.847 1.00 42.47 387 LYS A CA 1
ATOM 3150 C C . LYS A 1 390 ? -17.659 17.608 35.396 1.00 40.07 387 LYS A C 1
ATOM 3151 O O . LYS A 1 390 ? -17.862 16.420 35.144 1.00 39.64 387 LYS A O 1
ATOM 3157 N N . ASN A 1 391 ? -17.585 18.540 34.449 1.00 35.92 388 ASN A N 1
ATOM 3158 C CA . ASN A 1 391 ? -17.603 18.175 33.047 1.00 35.46 388 ASN A CA 1
ATOM 3159 C C . ASN A 1 391 ? -16.215 17.654 32.663 1.00 35.23 388 ASN A C 1
ATOM 3160 O O . ASN A 1 391 ? -15.201 18.028 33.262 1.00 36.00 388 ASN A O 1
ATOM 3165 N N . LYS A 1 392 ? -16.191 16.780 31.671 1.00 32.88 389 LYS A N 1
ATOM 3166 C CA . LYS A 1 392 ? -14.971 16.311 31.058 1.00 38.07 389 LYS A CA 1
ATOM 3167 C C . LYS A 1 392 ? -14.361 17.425 30.208 1.00 39.51 389 LYS A C 1
ATOM 3168 O O . LYS A 1 392 ? -13.149 17.651 30.218 1.00 35.85 389 LYS A O 1
ATOM 3174 N N . LYS A 1 393 ? -15.242 18.142 29.516 1.00 37.97 390 LYS A N 1
ATOM 3175 C CA . LYS A 1 393 ? -14.904 19.069 28.447 1.00 35.17 390 LYS A CA 1
ATOM 3176 C C . LYS A 1 393 ? -15.939 20.188 28.379 1.00 31.12 390 LYS A C 1
ATOM 3177 O O . LYS A 1 393 ? -17.132 19.946 28.555 1.00 28.60 390 LYS A O 1
ATOM 3183 N N . LEU A 1 394 ? -15.493 21.401 28.088 1.00 28.19 391 LEU A N 1
ATOM 3184 C CA . LEU A 1 394 ? -16.399 22.486 27.716 1.00 26.69 391 LEU A CA 1
ATOM 3185 C C . LEU A 1 394 ? -15.990 23.071 26.366 1.00 27.55 391 LEU A C 1
ATOM 3186 O O . LEU A 1 394 ? -14.805 23.185 26.044 1.00 26.79 391 LEU A O 1
ATOM 3191 N N . ARG A 1 395 ? -16.983 23.456 25.583 1.00 29.55 392 ARG A N 1
ATOM 3192 C CA . ARG A 1 395 ? -16.736 24.277 24.414 1.00 30.52 392 ARG A CA 1
ATOM 3193 C C . ARG A 1 395 ? -16.252 25.619 24.926 1.00 26.76 392 ARG A C 1
ATOM 3194 O O . ARG A 1 395 ? -16.659 26.075 25.988 1.00 24.50 392 ARG A O 1
ATOM 3202 N N . LEU A 1 396 ? -15.391 26.259 24.163 1.00 26.07 393 LEU A N 1
ATOM 3203 C CA . LEU A 1 396 ? -14.787 27.504 24.590 1.00 26.75 393 LEU A CA 1
ATOM 3204 C C . LEU A 1 396 ? -15.820 28.528 25.062 1.00 28.48 393 LEU A C 1
ATOM 3205 O O . LEU A 1 396 ? -15.621 29.179 26.069 1.00 31.02 393 LEU A O 1
ATOM 3210 N N . HIS A 1 397 ? -16.924 28.671 24.338 1.00 31.46 394 HIS A N 1
ATOM 3211 C CA . HIS A 1 397 ? -17.908 29.702 24.669 1.00 32.36 394 HIS A CA 1
ATOM 3212 C C . HIS A 1 397 ? -18.617 29.387 25.975 1.00 30.14 394 HIS A C 1
ATOM 3213 O O . HIS A 1 397 ? -18.939 30.282 26.747 1.00 26.30 394 HIS A O 1
ATOM 3220 N N . GLU A 1 398 ? -18.825 28.097 26.206 1.00 31.06 395 GLU A N 1
ATOM 3221 C CA . GLU A 1 398 ? -19.355 27.574 27.451 1.00 30.93 395 GLU A CA 1
ATOM 3222 C C . GLU A 1 398 ? -18.435 27.979 28.625 1.00 30.46 395 GLU A C 1
ATOM 3223 O O . GLU A 1 398 ? -18.898 28.458 29.664 1.00 28.35 395 GLU A O 1
ATOM 3229 N N . LEU A 1 399 ? -17.127 27.807 28.427 1.00 29.35 396 LEU A N 1
ATOM 3230 C CA . LEU A 1 399 ? -16.120 28.167 29.418 1.00 26.59 396 LEU A CA 1
ATOM 3231 C C . LEU A 1 399 ? -16.171 29.647 29.760 1.00 25.80 396 LEU A C 1
ATOM 3232 O O . LEU A 1 399 ? -16.121 30.024 30.937 1.00 22.70 396 LEU A O 1
ATOM 3237 N N . LEU A 1 400 ? -16.240 30.482 28.732 1.00 25.82 397 LEU A N 1
ATOM 3238 C CA . LEU A 1 400 ? -16.204 31.928 28.925 1.00 26.47 397 LEU A CA 1
ATOM 3239 C C . LEU A 1 400 ? -17.429 32.421 29.690 1.00 26.62 397 LEU A C 1
ATOM 3240 O O . LEU A 1 400 ? -17.348 33.374 30.482 1.00 25.17 397 LEU A O 1
ATOM 3245 N N . ARG A 1 401 ? -18.554 31.760 29.457 1.00 25.03 398 ARG A N 1
ATOM 3246 C CA . ARG A 1 401 ? -19.778 32.075 30.178 1.00 27.79 398 ARG A CA 1
ATOM 3247 C C . ARG A 1 401 ? -19.643 31.716 31.650 1.00 25.15 398 ARG A C 1
ATOM 3248 O O . ARG A 1 401 ? -20.152 32.425 32.506 1.00 25.70 398 ARG A O 1
ATOM 3256 N N . GLY A 1 402 ? -18.941 30.630 31.947 1.00 25.09 399 GLY A N 1
ATOM 3257 C CA . GLY A 1 402 ? -18.615 30.292 33.333 1.00 24.57 399 GLY A CA 1
ATOM 3258 C C . GLY A 1 402 ? -17.731 31.349 33.991 1.00 25.47 399 GLY A C 1
ATOM 3259 O O . GLY A 1 402 ? -18.013 31.807 35.097 1.00 25.70 399 GLY A O 1
ATOM 3260 N N . PHE A 1 403 ? -16.674 31.748 33.295 1.00 24.18 400 PHE A N 1
ATOM 3261 C CA . PHE A 1 403 ? -15.798 32.808 33.762 1.00 25.40 400 PHE A CA 1
ATOM 3262 C C . PHE A 1 403 ? -16.604 34.071 34.039 1.00 27.63 400 PHE A C 1
ATOM 3263 O O . PHE A 1 403 ? -16.393 34.732 35.048 1.00 28.84 400 PHE A O 1
ATOM 3271 N N . GLU A 1 404 ? -17.515 34.406 33.133 1.00 28.61 401 GLU A N 1
ATOM 3272 C CA . GLU A 1 404 ? -18.282 35.636 33.251 1.00 30.91 401 GLU A CA 1
ATOM 3273 C C . GLU A 1 404 ? -19.231 35.589 34.436 1.00 29.82 401 GLU A C 1
ATOM 3274 O O . GLU A 1 404 ? -19.336 36.561 35.180 1.00 28.05 401 GLU A O 1
ATOM 3280 N N . GLN A 1 405 ? -19.904 34.459 34.624 1.00 31.03 402 GLN A N 1
ATOM 3281 C CA . GLN A 1 405 ? -20.756 34.250 35.798 1.00 33.63 402 GLN A CA 1
ATOM 3282 C C . GLN A 1 405 ? -20.016 34.563 37.102 1.00 31.90 402 GLN A C 1
ATOM 3283 O O . GLN A 1 405 ? -20.601 35.064 38.055 1.00 29.61 402 GLN A O 1
ATOM 3289 N N . ARG A 1 406 ? -18.723 34.253 37.139 1.00 28.17 403 ARG A N 1
ATOM 3290 C CA . ARG A 1 406 ? -17.948 34.440 38.339 1.00 26.41 403 ARG A CA 1
ATOM 3291 C C . ARG A 1 406 ? -17.328 35.807 38.397 1.00 24.95 403 ARG A C 1
ATOM 3292 O O . ARG A 1 406 ? -16.642 36.116 39.353 1.00 28.98 403 ARG A O 1
ATOM 3300 N N . GLY A 1 407 ? -17.556 36.623 37.374 1.00 25.44 404 GLY A N 1
ATOM 3301 C CA . GLY A 1 407 ? -17.155 38.034 37.379 1.00 25.37 404 GLY A CA 1
ATOM 3302 C C . GLY A 1 407 ? -16.004 38.375 36.449 1.00 25.15 404 GLY A C 1
ATOM 3303 O O . GLY A 1 407 ? -15.507 39.490 36.474 1.00 25.00 404 GLY A O 1
ATOM 3304 N N . PHE A 1 408 ? -15.576 37.434 35.619 1.00 26.90 405 PHE A N 1
ATOM 3305 C CA . PHE A 1 408 ? -14.361 37.632 34.814 1.00 28.08 405 PHE A CA 1
ATOM 3306 C C . PHE A 1 408 ? -14.681 37.618 33.329 1.00 26.81 405 PHE A C 1
ATOM 3307 O O . PHE A 1 408 ? -15.073 36.587 32.787 1.00 25.23 405 PHE A O 1
ATOM 3315 N N . TYR A 1 409 ? -14.540 38.784 32.695 1.00 26.04 406 TYR A N 1
ATOM 3316 C CA . TYR A 1 409 ? -14.833 38.937 31.280 1.00 26.97 406 TYR A CA 1
ATOM 3317 C C . TYR A 1 409 ? -13.535 39.142 30.508 1.00 28.22 406 TYR A C 1
ATOM 3318 O O . TYR A 1 409 ? -12.591 39.749 31.011 1.00 27.24 406 TYR A O 1
ATOM 3327 N N . LEU A 1 410 ? -13.524 38.638 29.276 1.00 29.16 407 LEU A N 1
ATOM 3328 C CA . LEU A 1 410 ? -12.380 38.678 28.384 1.00 29.46 407 LEU A CA 1
ATOM 3329 C C . LEU A 1 410 ? -12.811 39.158 27.004 1.00 31.19 407 LEU A C 1
ATOM 3330 O O . LEU A 1 410 ? -13.776 38.625 26.433 1.00 31.87 407 LEU A O 1
ATOM 3335 N N . ASP A 1 411 ? -12.093 40.125 26.433 1.00 31.91 408 ASP A N 1
ATOM 3336 C CA . ASP A 1 411 ? -12.371 40.488 25.028 1.00 34.67 408 ASP A CA 1
ATOM 3337 C C . ASP A 1 411 ? -11.819 39.443 24.067 1.00 33.81 408 ASP A C 1
ATOM 3338 O O . ASP A 1 411 ? -11.208 38.459 24.483 1.00 31.03 408 ASP A O 1
ATOM 3343 N N . ASN A 1 412 ? -12.084 39.647 22.783 1.00 39.99 409 ASN A N 1
ATOM 3344 C CA . ASN A 1 412 ? -11.636 38.716 21.762 1.00 42.29 409 ASN A CA 1
ATOM 3345 C C . ASN A 1 412 ? -10.127 38.493 21.820 1.00 35.06 409 ASN A C 1
ATOM 3346 O O . ASN A 1 412 ? -9.664 37.360 21.815 1.00 32.75 409 ASN A O 1
ATOM 3351 N N . GLN A 1 413 ? -9.363 39.574 21.884 1.00 33.85 410 GLN A N 1
ATOM 3352 C CA . GLN A 1 413 ? -7.906 39.458 21.919 1.00 33.97 410 GLN A CA 1
ATOM 3353 C C . GLN A 1 413 ? -7.430 38.588 23.093 1.00 32.09 410 GLN A C 1
ATOM 3354 O O . GLN A 1 413 ? -6.600 37.705 22.895 1.00 31.79 410 GLN A O 1
ATOM 3360 N N . SER A 1 414 ? -7.959 38.823 24.300 1.00 29.02 411 SER A N 1
ATOM 3361 C CA . SER A 1 414 ? -7.573 38.032 25.482 1.00 26.67 411 SER A CA 1
ATOM 3362 C C . SER A 1 414 ? -7.956 36.578 25.309 1.00 27.85 411 SER A C 1
ATOM 3363 O O . SER A 1 414 ? -7.227 35.686 25.734 1.00 29.56 411 SER A O 1
ATOM 3366 N N . THR A 1 415 ? -9.078 36.342 24.640 1.00 28.78 412 THR A N 1
ATOM 3367 C CA . THR A 1 415 ? -9.544 34.987 24.353 1.00 31.56 412 THR A CA 1
ATOM 3368 C C . THR A 1 415 ? -8.587 34.246 23.421 1.00 31.97 412 THR A C 1
ATOM 3369 O O . THR A 1 415 ? -8.416 33.030 23.540 1.00 32.60 412 THR A O 1
ATOM 3373 N N . GLN A 1 416 ? -7.977 34.967 22.486 1.00 35.34 413 GLN A N 1
ATOM 3374 C CA . GLN A 1 416 ? -6.965 34.366 21.602 1.00 38.32 413 GLN A CA 1
ATOM 3375 C C . GLN A 1 416 ? -5.792 33.936 22.456 1.00 34.88 413 GLN A C 1
ATOM 3376 O O . GLN A 1 416 ? -5.304 32.810 22.340 1.00 33.51 413 GLN A O 1
ATOM 3382 N N . MET A 1 417 ? -5.337 34.852 23.312 1.00 31.55 414 MET A N 1
ATOM 3383 C CA . MET A 1 417 ? -4.168 34.600 24.149 1.00 33.44 414 MET A CA 1
ATOM 3384 C C . MET A 1 417 ? -4.439 33.455 25.124 1.00 35.32 414 MET A C 1
ATOM 3385 O O . MET A 1 417 ? -3.510 32.724 25.506 1.00 40.26 414 MET A O 1
ATOM 3390 N N . LEU A 1 418 ? -5.708 33.299 25.506 1.00 32.58 415 LEU A N 1
ATOM 3391 C CA . LEU A 1 418 ? -6.099 32.265 26.443 1.00 30.22 415 LEU A CA 1
ATOM 3392 C C . LEU A 1 418 ? -5.947 30.920 25.779 1.00 28.78 415 LEU A C 1
ATOM 3393 O O . LEU A 1 418 ? -5.309 30.026 26.325 1.00 26.27 415 LEU A O 1
ATOM 3398 N N . VAL A 1 419 ? -6.560 30.783 24.605 1.00 30.43 416 VAL A N 1
ATOM 3399 C CA . VAL A 1 419 ? -6.429 29.574 23.780 1.00 30.03 416 VAL A CA 1
ATOM 3400 C C . VAL A 1 419 ? -4.964 29.188 23.518 1.00 28.01 416 VAL A C 1
ATOM 3401 O O . VAL A 1 419 ? -4.602 28.026 23.616 1.00 29.66 416 VAL A O 1
ATOM 3405 N N . ALA A 1 420 ? -4.127 30.168 23.199 1.00 28.36 417 ALA A N 1
ATOM 3406 C CA . ALA A 1 420 ? -2.697 29.946 23.012 1.00 27.54 417 ALA A CA 1
ATOM 3407 C C . ALA A 1 420 ? -2.043 29.428 24.281 1.00 29.44 417 ALA A C 1
ATOM 3408 O O . ALA A 1 420 ? -1.138 28.587 24.224 1.00 32.25 417 ALA A O 1
ATOM 3410 N N . PHE A 1 421 ? -2.474 29.959 25.424 1.00 30.22 418 PHE A N 1
ATOM 3411 C CA . PHE A 1 421 ? -1.997 29.486 26.718 1.00 30.63 418 PHE A CA 1
ATOM 3412 C C . PHE A 1 421 ? -2.405 28.030 26.933 1.00 28.44 418 PHE A C 1
ATOM 3413 O O . PHE A 1 421 ? -1.645 27.236 27.500 1.00 31.20 418 PHE A O 1
ATOM 3421 N N . TYR A 1 422 ? -3.595 27.667 26.477 1.00 26.97 419 TYR A N 1
ATOM 3422 C CA . TYR A 1 422 ? -4.077 26.306 26.674 1.00 29.15 419 TYR A CA 1
ATOM 3423 C C . TYR A 1 422 ? -3.331 25.293 25.788 1.00 29.95 419 TYR A C 1
ATOM 3424 O O . TYR A 1 422 ? -3.169 24.123 26.175 1.00 28.49 419 TYR A O 1
ATOM 3433 N N . GLU A 1 423 ? -2.888 25.735 24.612 1.00 32.33 420 GLU A N 1
ATOM 3434 C CA . GLU A 1 423 ? -2.056 24.893 23.718 1.00 37.37 420 GLU A CA 1
ATOM 3435 C C . GLU A 1 423 ? -0.765 24.455 24.388 1.00 35.43 420 GLU A C 1
ATOM 3436 O O . GLU A 1 423 ? -0.350 23.294 24.257 1.00 30.80 420 GLU A O 1
ATOM 3442 N N . ARG A 1 424 ? -0.120 25.418 25.053 1.00 33.71 421 ARG A N 1
ATOM 3443 C CA . ARG A 1 424 ? 1.083 25.181 25.853 1.00 32.65 421 ARG A CA 1
ATOM 3444 C C . ARG A 1 424 ? 0.816 24.335 27.076 1.00 33.97 421 ARG A C 1
ATOM 3445 O O . ARG A 1 424 ? 1.668 23.561 27.514 1.00 36.71 421 ARG A O 1
ATOM 3453 N N . MET A 1 425 ? -0.361 24.513 27.651 1.00 34.77 422 MET A N 1
ATOM 3454 C CA . MET A 1 425 ? -0.737 23.793 28.858 1.00 31.06 422 MET A CA 1
ATOM 3455 C C . MET A 1 425 ? -1.227 22.394 28.481 1.00 32.63 422 MET A C 1
ATOM 3456 O O . MET A 1 425 ? -1.266 21.505 29.327 1.00 33.97 422 MET A O 1
ATOM 3461 N N . GLY A 1 426 ? -1.606 22.201 27.213 1.00 31.69 423 GLY A N 1
ATOM 3462 C CA . GLY A 1 426 ? -1.967 20.872 26.701 1.00 31.30 423 GLY A CA 1
ATOM 3463 C C . GLY A 1 426 ? -3.363 20.393 27.086 1.00 31.35 423 GLY A C 1
ATOM 3464 O O . GLY A 1 426 ? -3.634 19.176 27.111 1.00 31.16 423 GLY A O 1
ATOM 3465 N N . ASN A 1 427 ? -4.263 21.342 27.350 1.00 28.07 424 ASN A N 1
ATOM 3466 C CA . ASN A 1 427 ? -5.625 21.012 27.753 1.00 26.85 424 ASN A CA 1
ATOM 3467 C C . ASN A 1 427 ? -6.704 21.504 26.791 1.00 27.78 424 ASN A C 1
ATOM 3468 O O . ASN A 1 427 ? -7.850 21.728 27.196 1.00 32.70 424 ASN A O 1
ATOM 3473 N N . VAL A 1 428 ? -6.361 21.646 25.514 1.00 27.30 425 VAL A N 1
ATOM 3474 C CA . VAL A 1 428 ? -7.296 22.185 24.529 1.00 26.01 425 VAL A CA 1
ATOM 3475 C C . VAL A 1 428 ? -7.291 21.310 23.303 1.00 26.03 425 VAL A C 1
ATOM 3476 O O . VAL A 1 428 ? -6.286 20.711 22.987 1.00 28.35 425 VAL A O 1
ATOM 3480 N N . GLU A 1 429 ? -8.433 21.196 22.639 1.00 28.84 426 GLU A N 1
ATOM 3481 C CA . GLU A 1 429 ? -8.511 20.549 21.328 1.00 29.06 426 GLU A CA 1
ATOM 3482 C C . GLU A 1 429 ? -8.600 21.716 20.368 1.00 28.80 426 GLU A C 1
ATOM 3483 O O . GLU A 1 429 ? -9.573 22.468 20.386 1.00 31.15 426 GLU A O 1
ATOM 3489 N N . ARG A 1 430 ? -7.546 21.908 19.585 1.00 27.26 427 ARG A N 1
ATOM 3490 C CA . ARG A 1 430 ? -7.357 23.132 18.807 1.00 26.42 427 ARG A CA 1
ATOM 3491 C C . ARG A 1 430 ? -6.711 22.784 17.458 1.00 25.75 427 ARG A C 1
ATOM 3492 O O . ARG A 1 430 ? -7.408 22.423 16.527 1.00 26.93 427 ARG A O 1
ATOM 3500 N N . MET A 1 431 ? -5.390 22.826 17.358 1.00 25.54 428 MET A N 1
ATOM 3501 C CA . MET A 1 431 ? -4.736 22.653 16.081 1.00 26.02 428 MET A CA 1
ATOM 3502 C C . MET A 1 431 ? -4.502 21.180 15.724 1.00 26.49 428 MET A C 1
ATOM 3503 O O . MET A 1 431 ? -4.083 20.876 14.612 1.00 26.94 428 MET A O 1
ATOM 3508 N N . SER A 1 432 ? -4.752 20.258 16.637 1.00 26.80 429 SER A N 1
ATOM 3509 C CA . SER A 1 432 ? -4.280 18.888 16.423 1.00 27.54 429 SER A CA 1
ATOM 3510 C C . SER A 1 432 ? -5.311 18.008 15.740 1.00 26.73 429 SER A C 1
ATOM 3511 O O . SER A 1 432 ? -5.075 16.828 15.556 1.00 24.84 429 SER A O 1
ATOM 3514 N N . ASP A 1 433 ? -6.445 18.600 15.371 1.00 27.15 430 ASP A N 1
ATOM 3515 C CA . ASP A 1 433 ? -7.530 17.909 14.680 1.00 27.81 430 ASP A CA 1
ATOM 3516 C C . ASP A 1 433 ? -8.482 18.951 14.081 1.00 25.86 430 ASP A C 1
ATOM 3517 O O . ASP A 1 433 ? -8.332 20.141 14.332 1.00 23.97 430 ASP A O 1
ATOM 3522 N N . SER A 1 434 ? -9.455 18.509 13.294 1.00 25.78 431 SER A N 1
ATOM 3523 C CA . SER A 1 434 ? -10.431 19.409 12.685 1.00 27.51 431 SER A CA 1
ATOM 3524 C C . SER A 1 434 ? -11.783 19.114 13.298 1.00 28.09 431 SER A C 1
ATOM 3525 O O . SER A 1 434 ? -12.382 18.088 13.004 1.00 30.18 431 SER A O 1
ATOM 3528 N N . GLY A 1 435 ? -12.265 20.003 14.164 1.00 30.25 432 GLY A N 1
ATOM 3529 C CA . GLY A 1 435 ? -13.454 19.710 14.950 1.00 30.51 432 GLY A CA 1
ATOM 3530 C C . GLY A 1 435 ? -14.536 20.750 14.861 1.00 33.80 432 GLY A C 1
ATOM 3531 O O . GLY A 1 435 ? -14.357 21.808 14.269 1.00 36.65 432 GLY A O 1
ATOM 3532 N N . ASP A 1 436 ? -15.661 20.437 15.490 1.00 39.29 433 ASP A N 1
ATOM 3533 C CA . ASP A 1 436 ? -16.842 21.295 15.500 1.00 42.09 433 ASP A CA 1
ATOM 3534 C C . ASP A 1 436 ? -16.679 22.497 16.431 1.00 37.97 433 ASP A C 1
ATOM 3535 O O . ASP A 1 436 ? -17.413 23.476 16.322 1.00 33.75 433 ASP A O 1
ATOM 3540 N N . ALA A 1 437 ? -15.726 22.420 17.354 1.00 35.34 434 ALA A N 1
ATOM 3541 C CA . ALA A 1 437 ? -15.517 23.496 18.313 1.00 34.04 434 ALA A CA 1
ATOM 3542 C C . ALA A 1 437 ? -14.124 23.454 18.933 1.00 31.25 434 ALA A C 1
ATOM 3543 O O . ALA A 1 437 ? -13.383 22.488 18.767 1.00 31.51 434 ALA A O 1
ATOM 3545 N N . VAL A 1 438 ? -13.769 24.518 19.640 1.00 28.60 435 VAL A N 1
ATOM 3546 C CA . VAL A 1 438 ? -12.597 24.491 20.491 1.00 27.75 435 VAL A CA 1
ATOM 3547 C C . VAL A 1 438 ? -13.060 23.913 21.812 1.00 28.99 435 VAL A C 1
ATOM 3548 O O . VAL A 1 438 ? -14.010 24.420 22.397 1.00 26.67 435 VAL A O 1
ATOM 3552 N N . TYR A 1 439 ? -12.414 22.839 22.263 1.00 30.59 436 TYR A N 1
ATOM 3553 C CA . TYR A 1 439 ? -12.797 22.177 23.507 1.00 31.89 436 TYR A CA 1
ATOM 3554 C C . TYR A 1 439 ? -11.703 22.373 24.548 1.00 32.09 436 TYR A C 1
ATOM 3555 O O . TYR A 1 439 ? -10.526 22.163 24.258 1.00 32.81 436 TYR A O 1
ATOM 3564 N N . VAL A 1 440 ? -12.096 22.803 25.748 1.00 29.29 437 VAL A N 1
ATOM 3565 C CA . VAL A 1 440 ? -11.160 23.015 26.842 1.00 27.29 437 VAL A CA 1
ATOM 3566 C C . VAL A 1 440 ? -11.414 22.024 27.961 1.00 27.46 437 VAL A C 1
ATOM 3567 O O . VAL A 1 440 ? -12.547 21.854 28.406 1.00 25.98 437 VAL A O 1
ATOM 3571 N N . ARG A 1 441 ? -10.361 21.374 28.435 1.00 29.46 438 ARG A N 1
ATOM 3572 C CA . ARG A 1 441 ? -10.521 20.499 29.585 1.00 30.92 438 ARG A CA 1
ATOM 3573 C C . ARG A 1 441 ? -9.701 20.925 30.791 1.00 30.70 438 ARG A C 1
ATOM 3574 O O . ARG A 1 441 ? -8.902 21.856 30.721 1.00 28.12 438 ARG A O 1
ATOM 3582 N N . LYS A 1 442 ? -9.956 20.270 31.918 1.00 32.23 439 LYS A N 1
ATOM 3583 C CA . LYS A 1 442 ? -9.192 20.499 33.123 1.00 31.38 439 LYS A CA 1
ATOM 3584 C C . LYS A 1 442 ? -7.738 20.087 32.894 1.00 32.56 439 LYS A C 1
ATOM 3585 O O . LYS A 1 442 ? -7.467 19.116 32.197 1.00 36.11 439 LYS A O 1
ATOM 3591 N N . THR A 1 443 ? -6.819 20.873 33.440 1.00 35.17 440 THR A N 1
ATOM 3592 C CA . THR A 1 443 ? -5.430 20.479 33.643 1.00 40.12 440 THR A CA 1
ATOM 3593 C C . THR A 1 443 ? -5.281 19.506 34.813 1.00 43.66 440 THR A C 1
ATOM 3594 O O . THR A 1 443 ? -4.453 18.610 34.762 1.00 47.42 440 THR A O 1
ATOM 3598 N N . VAL A 1 444 ? -6.068 19.676 35.868 1.00 45.39 441 VAL A N 1
ATOM 3599 C CA . VAL A 1 444 ? -6.133 18.655 36.907 1.00 48.43 441 VAL A CA 1
ATOM 3600 C C . VAL A 1 444 ? -7.147 17.572 36.524 1.00 48.32 441 VAL A C 1
ATOM 3601 O O . VAL A 1 444 ? -7.051 16.426 36.977 1.00 45.62 441 VAL A O 1
#

B-factor: mean 44.96, std 21.44, range [13.35, 140.73]

Sequence (439 aa):
GSHMYPIATNLKVSNNQLDSYLPIRNKNNNIDWQIVTGLVLSYAVKYKIDTYSLEQFREDKTHLQILIDEPAFLSVLERMYFSSQDIFRVSPLFLLFHAQFDGEKISAGSTADKRLGTLFANLMRDFSLNNPLNFIEKEMLNKLNKKLIRLGEGPFAKEQPYLPYLVTCFQSDLAFLAEHPQYLLQELTNTLRLYAFSWCAQLALNLDNWQDGEPQSKSLFFILDTEKASSERDKIKLFGYKWFARQSEKLFPVLSALEVLQVKGEEKRPLWQVYQDCLGYSDTSNRVLNELNNYIQKFISK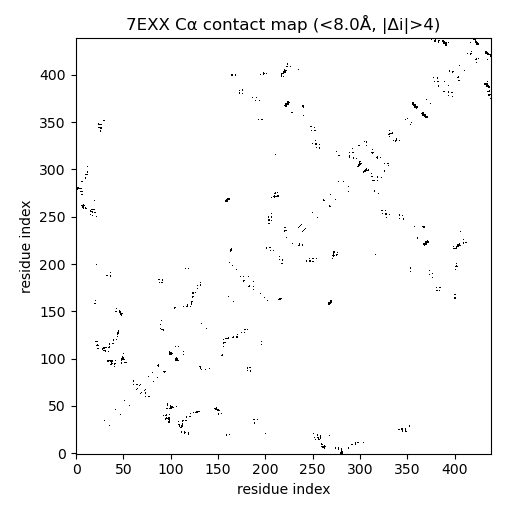EERDLPERDRATNLEDAFKQLLSVAVEQFQGKKTERAAVNRKYINELESQICTDFIQVRGRAGKVLVLNQDRLLLLTNLTVGKNKKLRLHELLRGFEQRGFYLDNQSTQMLVAFYERMGNVERMSDSGDAVYVRKTV

InterPro domains:
  IPR017645 DNA phosphorothioation-dependent restriction protein DptG [TIGR03236] (79-441)

Nearest PDB structures (foldseek):
  7exx-assembly1_A  TM=1.002E+00  e=1.820E-71  Escherichia coli
  5nbc-assembly1_C  TM=6.504E-01  e=1.638E+00  Francisella tularensis
  4ray-assembly1_A  TM=5.660E-01  e=5.961E+00  Magnetospirillum gryphiswaldense MSR-1 v2
  5l0p-assembly1_A-2  TM=3.043E-01  e=1.419E+00  Homo sapiens
  7opc-assembly1_e  TM=2.072E-01  e=2.519E+00  Homo sapiens

Foldseek 3Di:
DDADPQFAPDFDQDDQDFDDDQLDFLDQQDFDLLQLLLLLVCLQAQWAFAPAAPVNLLVVLVVVCVVPVDPVVSVVSCVCPVDVVSVCLLFVNVSRNSQHDHVLRRPDGGSSSQSLSQNSSLLQVVHHDDGQHDDVSVVSVVSVVVRIDGQPPGDYAFAHDLANLLSVLVRLLVRLCSPVSVVCVVPVSVSSLLLSQLSLQQCLLCLVVLQPAHDAFDDEEAFAPPDLCPDDDPCQLPRYDVSSLVSLLLPSLSNSLLNSTAYPPDHHYHSSVSLVVVVPNDDPPCPVLVSLQVSLQVCCDPVHLVHDDDDRDPDSVVSVVSSSCSSNVSLPDCPDPVVVRSVSSSVSCCVNRVPPQWDQNPPSGITGHDYDVNLLSLLCSQCRPPQKDFLVSSQVSCRSSHYHYDPVSSVVSLVVQVVLVFWDDPPDDDPGIIGGHSD